Protein AF-A0A914UKV5-F1 (afdb_monomer)

Radius of gyration: 28.02 Å; Cα contacts (8 Å, |Δi|>4): 373; chains: 1; bounding box: 75×70×78 Å

Organism: NCBI:txid2011161

Nearest PDB structures (foldseek):
  2bw3-assembly1_A  TM=6.230E-01  e=7.297E-10  Musca domestica

Secondary structure (DSSP, 8-state):
-----TTHHHHHHHHHHTT-HHHHHHHHHH-TT----S-HHHHHHHHHHHHHHHHHHHHHHHHH-S-EEEEEEEEE-TTSSEEEEEEEEEEE-TTTSSEEEEEEEEEEEESS--HHHHHHHHHHHHHHTT--TTTEEEEEE---HHHHHHS-------S------------------------------------TTTSTTS-S-------HHHHS-SEEE-HHHHHHHHHHHHHHH-HHHHHHHHHHHHHHHHHHT--SHHHHHHHHHHHHHHHHHHSSS-HHHHHHHHHHHTHHHHHHHHHHTTPPPP-HHHHHHHHHHHHHHHHHHHHHHHHT-SSS--HHHHHHHHHHHHHHHHHHHHH-TTS-HHHHHHHHHHHHHHHHHHHHHHHHH-HHHHHHHHT-

InterPro domains:
  IPR012337 Ribonuclease H-like superfamily [SSF53098] (65-360)
  IPR052035 Zinc finger BED domain-containing [PTHR46481] (15-368)

Structure (mmCIF, N/CA/C/O backbone):
data_AF-A0A914UKV5-F1
#
_entry.id   AF-A0A914UKV5-F1
#
loop_
_atom_site.group_PDB
_atom_site.id
_atom_site.type_symbol
_atom_site.label_atom_id
_atom_site.label_alt_id
_atom_site.label_comp_id
_atom_site.label_asym_id
_atom_site.label_entity_id
_atom_site.label_seq_id
_atom_site.pdbx_PDB_ins_code
_atom_site.Cartn_x
_atom_site.Cartn_y
_atom_site.Cartn_z
_atom_site.occupancy
_atom_site.B_iso_or_equiv
_atom_site.auth_seq_id
_atom_site.auth_comp_id
_atom_site.auth_asym_id
_atom_site.auth_atom_id
_atom_site.pdbx_PDB_model_num
ATOM 1 N N . MET A 1 1 ? -21.642 -33.449 2.786 1.00 28.31 1 MET A N 1
ATOM 2 C CA . MET A 1 1 ? -20.777 -33.221 3.958 1.00 28.31 1 MET A CA 1
ATOM 3 C C . MET A 1 1 ? -19.347 -33.368 3.466 1.00 28.31 1 MET A C 1
ATOM 5 O O . MET A 1 1 ? -18.736 -34.391 3.701 1.00 28.31 1 MET A O 1
ATOM 9 N N . GLU A 1 2 ? -18.904 -32.412 2.652 1.00 31.72 2 GLU A N 1
ATOM 10 C CA . GLU A 1 2 ? -17.572 -32.363 2.029 1.00 31.72 2 GLU A CA 1
ATOM 11 C C . GLU A 1 2 ? -17.448 -30.970 1.386 1.00 31.72 2 GLU A C 1
ATOM 13 O O . GLU A 1 2 ? -17.630 -30.792 0.193 1.00 31.72 2 GLU A O 1
ATOM 18 N N . GLU A 1 3 ? -17.287 -29.946 2.224 1.00 30.45 3 GLU A N 1
ATOM 19 C CA . GLU A 1 3 ? -16.887 -28.588 1.824 1.00 30.45 3 GLU A CA 1
ATOM 20 C C . GLU A 1 3 ? -16.155 -27.970 3.020 1.00 30.45 3 GLU A C 1
ATOM 22 O O . GLU A 1 3 ? -16.741 -27.258 3.827 1.00 30.45 3 GLU A O 1
ATOM 27 N N . LEU A 1 4 ? -14.890 -28.343 3.194 1.00 33.75 4 LEU A N 1
ATOM 28 C CA . LEU A 1 4 ? -13.939 -27.741 4.130 1.00 33.75 4 LEU A CA 1
ATOM 29 C C . LEU A 1 4 ? -12.568 -28.299 3.741 1.00 33.75 4 LEU A C 1
ATOM 31 O O . LEU A 1 4 ? -12.210 -29.342 4.266 1.00 33.75 4 LEU A O 1
ATOM 35 N N . ASP A 1 5 ? -11.862 -27.680 2.779 1.00 33.62 5 ASP A N 1
ATOM 36 C CA . ASP A 1 5 ? -10.386 -27.781 2.788 1.00 33.62 5 ASP A CA 1
ATOM 37 C C . ASP A 1 5 ? -9.563 -26.867 1.857 1.00 33.62 5 ASP A C 1
ATOM 39 O O . ASP A 1 5 ? -8.351 -27.022 1.761 1.00 33.62 5 ASP A O 1
ATOM 43 N N . SER A 1 6 ? -10.127 -25.870 1.166 1.00 34.22 6 SER A N 1
ATOM 44 C CA . SER A 1 6 ? -9.280 -25.033 0.290 1.00 34.22 6 SER A CA 1
ATOM 45 C C . SER A 1 6 ? -8.498 -23.935 1.032 1.00 34.22 6 SER A C 1
ATOM 47 O O . SER A 1 6 ? -7.644 -23.288 0.431 1.00 34.22 6 SER A O 1
ATOM 49 N N . SER A 1 7 ? -8.783 -23.684 2.319 1.00 35.88 7 SER A N 1
ATOM 50 C CA . SER A 1 7 ? -8.025 -22.723 3.139 1.00 35.88 7 SER A CA 1
ATOM 51 C C . SER A 1 7 ? -6.917 -23.360 3.979 1.00 35.88 7 SER A C 1
ATOM 53 O O . SER A 1 7 ? -6.058 -22.625 4.462 1.00 35.88 7 SER A O 1
ATOM 55 N N . GLU A 1 8 ? -6.905 -24.687 4.164 1.00 33.81 8 GLU A N 1
ATOM 56 C CA . GLU A 1 8 ? -5.838 -25.367 4.918 1.00 33.81 8 GLU A CA 1
ATOM 57 C C . GLU A 1 8 ? -4.547 -25.520 4.103 1.00 33.81 8 GLU A C 1
ATOM 59 O O . GLU A 1 8 ? -3.453 -25.509 4.671 1.00 33.81 8 GLU A O 1
ATOM 64 N N . GLU A 1 9 ? -4.621 -25.592 2.770 1.00 34.47 9 GLU A N 1
ATOM 65 C CA . GLU A 1 9 ? -3.426 -25.796 1.938 1.00 34.47 9 GLU A CA 1
ATOM 66 C C . GLU A 1 9 ? -2.421 -24.631 2.027 1.00 34.47 9 GLU A C 1
ATOM 68 O O . GLU A 1 9 ? -1.208 -24.853 1.998 1.00 34.47 9 GLU A O 1
ATOM 73 N N . ALA A 1 10 ? -2.891 -23.392 2.220 1.00 33.81 10 ALA A N 1
ATOM 74 C CA . ALA A 1 10 ? -2.020 -22.219 2.334 1.00 33.81 10 ALA A CA 1
ATOM 75 C C . ALA A 1 10 ? -1.340 -22.099 3.714 1.00 33.81 10 ALA A C 1
ATOM 77 O O . ALA A 1 10 ? -0.184 -21.677 3.801 1.00 33.81 10 ALA A O 1
ATOM 78 N N . THR A 1 11 ? -2.009 -22.512 4.796 1.00 42.78 11 THR A N 1
ATOM 79 C CA . THR A 1 11 ? -1.441 -22.564 6.159 1.00 42.78 11 THR A CA 1
ATOM 80 C C . THR A 1 11 ? -0.523 -23.771 6.369 1.00 42.78 11 THR A C 1
ATOM 82 O O . THR A 1 11 ? 0.373 -23.732 7.220 1.00 42.78 11 THR A O 1
ATOM 85 N N . CYS A 1 12 ? -0.671 -24.831 5.570 1.00 46.81 12 CYS A N 1
ATOM 86 C CA . CYS A 1 12 ? 0.128 -26.047 5.702 1.00 46.81 12 CYS A CA 1
ATOM 87 C C . CYS A 1 12 ? 1.618 -25.872 5.372 1.00 46.81 12 CYS A C 1
ATOM 89 O O . CYS A 1 12 ? 2.431 -26.623 5.906 1.00 46.81 12 CYS A O 1
ATOM 91 N N . LEU A 1 13 ? 2.024 -24.886 4.562 1.00 52.44 13 LEU A N 1
ATOM 92 C CA . LEU A 1 13 ? 3.448 -24.679 4.250 1.00 52.44 13 LEU A CA 1
ATOM 93 C C . LEU A 1 13 ? 4.273 -24.304 5.491 1.00 52.44 13 LEU A C 1
ATOM 95 O O . LEU A 1 13 ? 5.369 -24.835 5.680 1.00 52.44 13 LEU A O 1
ATOM 99 N N . LEU A 1 14 ? 3.729 -23.456 6.371 1.00 54.22 14 LEU A N 1
ATOM 100 C CA . LEU A 1 14 ? 4.397 -23.067 7.618 1.00 54.22 14 LEU A CA 1
ATOM 101 C C . LEU A 1 14 ? 4.385 -24.215 8.640 1.00 54.22 14 LEU A C 1
ATOM 103 O O . LEU A 1 14 ? 5.392 -24.491 9.291 1.00 54.22 14 LEU A O 1
ATOM 107 N N . LEU A 1 15 ? 3.259 -24.930 8.743 1.00 64.44 15 LEU A N 1
ATOM 108 C CA . LEU A 1 15 ? 3.099 -26.051 9.675 1.00 64.44 15 LEU A CA 1
ATOM 109 C C . LEU A 1 15 ? 3.900 -27.292 9.258 1.00 64.44 15 LEU A C 1
ATOM 111 O O . LEU A 1 15 ? 4.289 -28.074 10.118 1.00 64.44 15 LEU A O 1
ATOM 115 N N . ASN A 1 16 ? 4.186 -27.477 7.969 1.00 69.75 16 ASN A N 1
ATOM 116 C CA . ASN A 1 16 ? 5.049 -28.558 7.484 1.00 69.75 16 ASN A CA 1
ATOM 117 C C . ASN A 1 16 ? 6.531 -28.287 7.766 1.00 69.75 16 ASN A C 1
ATOM 119 O O . ASN A 1 16 ? 7.320 -29.228 7.872 1.00 69.75 16 ASN A O 1
ATOM 123 N N . PHE A 1 17 ? 6.911 -27.018 7.940 1.00 74.25 17 PHE A N 1
ATOM 124 C CA . PHE A 1 17 ? 8.295 -26.621 8.184 1.00 74.25 17 PHE A CA 1
ATOM 125 C C . PHE A 1 17 ? 8.839 -27.172 9.506 1.00 74.25 17 PHE A C 1
ATOM 127 O O . PHE A 1 17 ? 10.008 -27.533 9.588 1.00 74.25 17 PHE A O 1
ATOM 134 N N . ILE A 1 18 ? 7.983 -27.355 10.518 1.00 80.19 18 ILE A N 1
ATOM 135 C CA . ILE A 1 18 ? 8.389 -27.919 11.817 1.00 80.19 18 ILE A CA 1
ATOM 136 C C . ILE A 1 18 ? 8.881 -29.368 11.709 1.00 80.19 18 ILE A C 1
ATOM 138 O O . ILE A 1 18 ? 9.638 -29.826 12.563 1.00 80.19 18 ILE A O 1
ATOM 142 N N . ASN A 1 19 ? 8.456 -30.092 10.671 1.00 79.12 19 ASN A N 1
ATOM 143 C CA . ASN A 1 19 ? 8.874 -31.467 10.402 1.00 79.12 19 ASN A CA 1
ATOM 144 C C . ASN A 1 19 ? 10.094 -31.531 9.469 1.00 79.12 19 ASN A C 1
ATOM 146 O O . ASN A 1 19 ? 10.635 -32.613 9.250 1.00 79.12 19 ASN A O 1
ATOM 150 N N . ASN A 1 20 ? 10.541 -30.399 8.919 1.00 84.81 20 ASN A N 1
ATOM 151 C CA . ASN A 1 20 ? 11.728 -30.347 8.079 1.00 84.81 20 ASN A CA 1
ATOM 152 C C . ASN A 1 20 ? 12.984 -30.578 8.935 1.00 84.81 20 ASN A C 1
ATOM 154 O O . ASN A 1 20 ? 13.269 -29.808 9.852 1.00 84.81 20 ASN A O 1
ATOM 158 N N . LEU A 1 21 ? 13.743 -31.633 8.623 1.00 85.25 21 LEU A N 1
ATOM 159 C CA . LEU A 1 21 ? 14.936 -32.029 9.379 1.00 85.25 21 LEU A CA 1
ATOM 160 C C . LEU A 1 21 ? 15.980 -30.908 9.463 1.00 85.25 21 LEU A C 1
ATOM 162 O O . LEU A 1 21 ? 16.475 -30.630 10.552 1.00 85.25 21 LEU A O 1
ATOM 166 N N . PHE A 1 22 ? 16.245 -30.216 8.352 1.00 87.81 22 PHE A N 1
ATOM 167 C CA . PHE A 1 22 ? 17.215 -29.120 8.306 1.00 87.81 22 PHE A CA 1
ATOM 168 C C . PHE A 1 22 ? 16.780 -27.934 9.164 1.00 87.81 22 PHE A C 1
ATOM 170 O O . PHE A 1 22 ? 17.605 -27.313 9.826 1.00 87.81 22 PHE A O 1
ATOM 177 N N . PHE A 1 23 ? 15.480 -27.624 9.189 1.00 85.81 23 PHE A N 1
ATOM 178 C CA . PHE A 1 23 ? 14.970 -26.563 10.052 1.00 85.81 23 PHE A CA 1
ATOM 179 C C . PHE A 1 23 ? 15.099 -26.924 11.534 1.00 85.81 23 PHE A C 1
ATOM 181 O O . PHE A 1 23 ? 15.502 -26.085 12.337 1.00 85.81 23 PHE A O 1
ATOM 188 N N . ARG A 1 24 ? 14.799 -28.175 11.904 1.00 85.62 24 ARG A N 1
ATOM 189 C CA . ARG A 1 24 ? 14.957 -28.641 13.290 1.00 85.62 24 ARG A CA 1
ATOM 190 C C . ARG A 1 24 ? 16.417 -28.572 13.728 1.00 85.62 24 ARG A C 1
ATOM 192 O O . ARG A 1 24 ? 16.685 -28.027 14.792 1.00 85.62 24 ARG A O 1
ATOM 199 N N . GLU A 1 25 ? 17.337 -29.055 12.895 1.00 88.19 25 GLU A N 1
ATOM 200 C CA . GLU A 1 25 ? 18.778 -28.961 13.146 1.00 88.19 25 GLU A CA 1
ATOM 201 C C . GLU A 1 25 ? 19.218 -27.501 13.300 1.00 88.19 25 GLU A C 1
ATOM 203 O O . GLU A 1 25 ? 19.802 -27.147 14.320 1.00 88.19 25 GLU A O 1
ATOM 208 N N . PHE A 1 26 ? 18.833 -26.627 12.364 1.00 89.12 26 PHE A N 1
ATOM 209 C CA . PHE A 1 26 ? 19.118 -25.194 12.432 1.00 89.12 26 PHE A CA 1
ATOM 210 C C . PHE A 1 26 ? 18.649 -24.558 13.747 1.00 89.12 26 PHE A C 1
ATOM 212 O O . PHE A 1 26 ? 19.416 -23.837 14.387 1.00 89.12 26 PHE A O 1
ATOM 219 N N . VAL A 1 27 ? 17.412 -24.824 14.180 1.00 87.69 27 VAL A N 1
ATOM 220 C CA . VAL A 1 27 ? 16.880 -24.262 15.430 1.00 87.69 27 VAL A CA 1
ATOM 221 C C . VAL A 1 27 ? 17.596 -24.841 16.649 1.00 87.69 27 VAL A C 1
ATOM 223 O O . VAL A 1 27 ? 17.956 -24.085 17.545 1.00 87.69 27 VAL A O 1
ATOM 226 N N . THR A 1 28 ? 17.867 -26.147 16.679 1.00 87.94 28 THR A N 1
ATOM 227 C CA . THR A 1 28 ? 18.624 -26.771 17.776 1.00 87.94 28 THR A CA 1
ATOM 228 C C . THR A 1 28 ? 20.052 -26.228 17.868 1.00 87.94 28 THR A C 1
ATOM 230 O O . THR A 1 28 ? 20.563 -26.058 18.972 1.00 87.94 28 THR A O 1
ATOM 233 N N . THR A 1 29 ? 20.694 -25.909 16.743 1.00 91.75 29 THR A N 1
ATOM 234 C CA . THR A 1 29 ? 22.033 -25.304 16.731 1.00 91.75 29 THR A CA 1
ATOM 235 C C . THR A 1 29 ? 22.012 -23.833 17.146 1.00 91.75 29 THR A C 1
ATOM 237 O O . THR A 1 29 ? 22.860 -23.409 17.927 1.00 91.75 29 THR A O 1
ATOM 240 N N . THR A 1 30 ? 21.072 -23.042 16.623 1.00 93.25 30 THR A N 1
ATOM 241 C CA . THR A 1 30 ? 21.032 -21.582 16.845 1.00 93.25 30 THR A CA 1
ATOM 242 C C . THR A 1 30 ? 20.404 -21.186 18.174 1.00 93.25 30 THR A C 1
ATOM 244 O O . THR A 1 30 ? 20.808 -20.182 18.758 1.00 93.25 30 THR A O 1
ATOM 247 N N . GLN A 1 31 ? 19.446 -21.969 18.671 1.00 89.31 31 GLN A N 1
ATOM 248 C CA . GLN A 1 31 ? 18.805 -21.764 19.963 1.00 89.31 31 GLN A CA 1
ATOM 249 C C . GLN A 1 31 ? 18.617 -23.107 20.696 1.00 89.31 31 GLN A C 1
ATOM 251 O O . GLN A 1 31 ? 17.505 -23.639 20.751 1.00 89.31 31 GLN A O 1
ATOM 256 N N . PRO A 1 32 ? 19.682 -23.657 21.311 1.00 87.56 32 PRO A N 1
ATOM 257 C CA . PRO A 1 32 ? 19.663 -24.987 21.933 1.00 87.56 32 PRO A CA 1
ATOM 258 C C . PRO A 1 32 ? 18.637 -25.146 23.061 1.00 87.56 32 PRO A C 1
ATOM 260 O O . PRO A 1 32 ? 18.165 -26.248 23.327 1.00 87.56 32 PRO A O 1
ATOM 263 N N . CYS A 1 33 ? 18.275 -24.044 23.724 1.00 88.94 33 CYS A N 1
ATOM 264 C CA . CYS A 1 33 ? 17.292 -24.037 24.807 1.00 88.94 33 CYS A CA 1
ATOM 265 C C . CYS A 1 33 ? 15.835 -24.026 24.311 1.00 88.94 33 CYS A C 1
ATOM 267 O O . CYS A 1 33 ? 14.918 -24.211 25.111 1.00 88.94 33 CYS A O 1
ATOM 269 N N . PHE A 1 34 ? 15.589 -23.797 23.016 1.00 84.81 34 PHE A N 1
ATOM 270 C CA . PHE A 1 34 ? 14.241 -23.765 22.456 1.00 84.81 34 PHE A CA 1
ATOM 271 C C . PHE A 1 34 ? 13.845 -25.140 21.916 1.00 84.81 34 PHE A C 1
ATOM 273 O O . PHE A 1 34 ? 14.425 -25.658 20.962 1.00 84.81 34 PHE A O 1
ATOM 280 N N . THR A 1 35 ? 12.812 -25.735 22.513 1.00 82.06 35 THR A N 1
ATOM 281 C CA . THR A 1 35 ? 12.296 -27.034 22.069 1.00 82.06 35 THR A CA 1
ATOM 282 C C . THR A 1 35 ? 11.204 -26.836 21.028 1.00 82.06 35 THR A C 1
ATOM 284 O O . THR A 1 35 ? 10.092 -26.413 21.347 1.00 82.06 35 THR A O 1
ATOM 287 N N . LEU A 1 36 ? 11.505 -27.186 19.777 1.00 83.12 36 LEU A N 1
ATOM 288 C CA . LEU A 1 36 ? 10.536 -27.088 18.692 1.00 83.12 36 LEU A CA 1
ATOM 289 C C . LEU A 1 36 ? 9.377 -28.083 18.904 1.00 83.12 36 LEU A C 1
ATOM 291 O O . LEU A 1 36 ? 9.640 -29.273 19.134 1.00 83.12 36 LEU A O 1
ATOM 295 N N . PRO A 1 37 ? 8.105 -27.660 18.775 1.00 84.69 37 PRO A N 1
ATOM 296 C CA . PRO A 1 37 ? 6.973 -28.572 18.864 1.00 84.69 37 PRO A CA 1
ATOM 297 C C . PRO A 1 37 ? 7.110 -29.770 17.914 1.00 84.69 37 PRO A C 1
ATOM 299 O O . PRO A 1 37 ? 7.616 -29.675 16.792 1.00 84.69 37 PRO A O 1
ATOM 302 N N . SER A 1 38 ? 6.679 -30.934 18.391 1.00 77.69 38 SER A N 1
ATOM 303 C CA . SER A 1 38 ? 6.772 -32.208 17.673 1.00 77.69 38 SER A CA 1
ATOM 304 C C . SER A 1 38 ? 5.535 -32.528 16.830 1.00 77.69 38 SER A C 1
ATOM 306 O O . SER A 1 38 ? 5.571 -33.474 16.051 1.00 77.69 38 SER A O 1
ATOM 308 N N . SER A 1 39 ? 4.444 -31.763 16.958 1.00 84.12 39 SER A N 1
ATOM 309 C CA . SER A 1 39 ? 3.212 -31.995 16.201 1.00 84.12 39 SER A CA 1
ATOM 310 C C . SER A 1 39 ? 2.602 -30.703 15.662 1.00 84.12 39 SER A C 1
ATOM 312 O O . SER A 1 39 ? 2.627 -29.657 16.312 1.00 84.12 39 SER A O 1
ATOM 314 N N . ARG A 1 40 ? 1.990 -30.807 14.474 1.00 82.31 40 ARG A N 1
ATOM 315 C CA . ARG A 1 40 ? 1.234 -29.713 13.842 1.00 82.31 40 ARG A CA 1
ATOM 316 C C . ARG A 1 40 ? 0.062 -29.258 14.711 1.00 82.31 40 ARG A C 1
ATOM 318 O O . ARG A 1 40 ? -0.181 -28.065 14.812 1.00 82.31 40 ARG A O 1
ATOM 325 N N . ALA A 1 41 ? -0.609 -30.203 15.375 1.00 84.50 41 ALA A N 1
ATOM 326 C CA . ALA A 1 41 ? -1.701 -29.914 16.299 1.00 84.50 41 ALA A CA 1
ATOM 327 C C . ALA A 1 41 ? -1.243 -28.994 17.438 1.00 84.50 41 ALA A C 1
ATOM 329 O O . ALA A 1 41 ? -1.866 -27.969 17.666 1.00 84.50 41 ALA A O 1
ATOM 330 N N . LYS A 1 42 ? -0.089 -29.277 18.061 1.00 85.31 42 LYS A N 1
ATOM 331 C CA . LYS A 1 42 ? 0.437 -28.431 19.139 1.00 85.31 42 LYS A CA 1
ATOM 332 C C . LYS A 1 42 ? 0.769 -27.015 18.664 1.00 85.31 42 LYS A C 1
ATOM 334 O O . LYS A 1 42 ? 0.503 -26.062 19.380 1.00 85.31 42 LYS A O 1
ATOM 339 N N . VAL A 1 43 ? 1.341 -26.865 17.466 1.00 86.12 43 VAL A N 1
ATOM 340 C CA . VAL A 1 43 ? 1.613 -25.534 16.888 1.00 86.12 43 VAL A CA 1
ATOM 341 C C . VAL A 1 43 ? 0.317 -24.785 16.609 1.00 86.12 43 VAL A C 1
ATOM 343 O O . VAL A 1 43 ? 0.219 -23.606 16.920 1.00 86.12 43 VAL A O 1
ATOM 346 N N . ARG A 1 44 ? -0.685 -25.468 16.053 1.00 85.06 44 ARG A N 1
ATOM 347 C CA . ARG A 1 44 ? -2.007 -24.894 15.808 1.00 85.06 44 ARG A CA 1
ATOM 348 C C . ARG A 1 44 ? -2.657 -24.421 17.112 1.00 85.06 44 ARG A C 1
ATOM 350 O O . ARG A 1 44 ? -3.159 -23.306 17.153 1.00 85.06 44 ARG A O 1
ATOM 357 N N . ASP A 1 45 ? -2.610 -25.232 18.163 1.00 87.62 45 ASP A N 1
ATOM 358 C CA . ASP A 1 45 ? -3.194 -24.884 19.461 1.00 87.62 45 ASP A CA 1
ATOM 359 C C . ASP A 1 45 ? -2.464 -23.676 20.092 1.00 87.62 45 ASP A C 1
ATOM 361 O O . ASP A 1 45 ? -3.121 -22.758 20.570 1.00 87.62 45 ASP A O 1
ATOM 365 N N . LEU A 1 46 ? -1.128 -23.601 19.977 1.00 88.44 46 LEU A N 1
ATOM 366 C CA . LEU A 1 46 ? -0.337 -22.423 20.378 1.00 88.44 46 LEU A CA 1
ATOM 367 C C . LEU A 1 46 ? -0.698 -21.163 19.574 1.00 88.44 46 LEU A C 1
ATOM 369 O O . LEU A 1 46 ? -0.744 -20.069 20.127 1.00 88.44 46 LEU A O 1
ATOM 373 N N . ILE A 1 47 ? -0.945 -21.296 18.266 1.00 88.88 47 ILE A N 1
ATOM 374 C CA . ILE A 1 47 ? -1.390 -20.174 17.424 1.00 88.88 47 ILE A CA 1
ATOM 375 C C . ILE A 1 47 ? -2.759 -19.672 17.891 1.00 88.88 47 ILE A C 1
ATOM 377 O O . ILE A 1 47 ? -2.961 -18.462 17.946 1.00 88.88 47 ILE A O 1
ATOM 381 N N . PHE A 1 48 ? -3.685 -20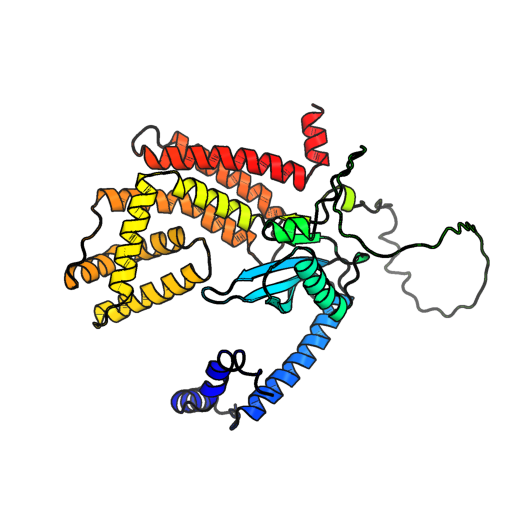.572 18.232 1.00 89.88 48 PHE A N 1
ATOM 382 C CA . PHE A 1 48 ? -4.994 -20.184 18.759 1.00 89.88 48 PHE A CA 1
ATOM 383 C C . PHE A 1 48 ? -4.886 -19.498 20.123 1.00 89.88 48 PHE A C 1
ATOM 385 O O . PHE A 1 48 ? -5.523 -18.470 20.321 1.00 89.88 48 PHE A O 1
ATOM 392 N N . GLU A 1 49 ? -4.052 -20.006 21.028 1.00 91.94 49 GLU A N 1
ATOM 393 C CA . GLU A 1 49 ? -3.795 -19.368 22.326 1.00 91.94 49 GLU A CA 1
ATOM 394 C C . GLU A 1 49 ? -3.243 -17.944 22.149 1.00 91.94 49 GLU A C 1
ATOM 396 O O . GLU A 1 49 ? -3.831 -16.985 22.650 1.00 91.94 49 GLU A O 1
ATOM 401 N N . LEU A 1 50 ? -2.198 -17.780 21.329 1.00 91.62 50 LEU A N 1
ATOM 402 C CA . LEU A 1 50 ? -1.637 -16.465 20.999 1.00 91.62 50 LEU A CA 1
ATOM 403 C C . LEU A 1 50 ? -2.656 -15.547 20.312 1.00 91.62 50 LEU A C 1
ATOM 405 O O . LEU A 1 50 ? -2.636 -14.333 20.523 1.00 91.62 50 LEU A O 1
ATOM 409 N N . HIS A 1 51 ? -3.536 -16.099 19.474 1.00 90.88 51 HIS A N 1
ATOM 410 C CA . HIS A 1 51 ? -4.596 -15.335 18.825 1.00 90.88 51 HIS A CA 1
ATOM 411 C C . HIS A 1 51 ? -5.583 -14.769 19.847 1.00 90.88 51 HIS A C 1
ATOM 413 O O . HIS A 1 51 ? -5.875 -13.576 19.787 1.00 90.88 51 HIS A O 1
ATOM 419 N N . GLU A 1 52 ? -6.053 -15.583 20.793 1.00 92.62 52 GLU A N 1
ATOM 420 C CA . GLU A 1 52 ? -6.976 -15.143 21.845 1.00 92.62 52 GLU A CA 1
ATOM 421 C C . GLU A 1 52 ? -6.335 -14.073 22.740 1.00 92.62 52 GLU A C 1
ATOM 423 O O . GLU A 1 52 ? -6.943 -13.027 22.990 1.00 92.62 52 GLU A O 1
ATOM 428 N N . GLU A 1 53 ? -5.079 -14.268 23.153 1.00 93.88 53 GLU A N 1
ATOM 429 C CA . GLU A 1 53 ? -4.322 -13.266 23.916 1.00 93.88 53 GLU A CA 1
ATOM 430 C C . GLU A 1 53 ? -4.187 -11.944 23.145 1.00 93.88 53 GLU A C 1
ATOM 432 O O . GLU A 1 53 ? -4.459 -10.860 23.676 1.00 93.88 53 GLU A O 1
ATOM 437 N N . THR A 1 54 ? -3.829 -12.028 21.860 1.00 92.19 54 THR A N 1
ATOM 438 C CA . THR A 1 54 ? -3.700 -10.860 20.979 1.00 92.19 54 THR A CA 1
ATOM 439 C C . THR A 1 54 ? -5.044 -10.159 20.800 1.00 92.19 54 THR A C 1
ATOM 441 O O . THR A 1 54 ? -5.113 -8.933 20.854 1.00 92.19 54 THR A O 1
ATOM 444 N N . LEU A 1 55 ? -6.136 -10.906 20.634 1.00 92.06 55 LEU A N 1
ATOM 445 C CA . LEU A 1 55 ? -7.482 -10.363 20.463 1.00 92.06 55 LEU A CA 1
ATOM 446 C C . LEU A 1 55 ? -7.933 -9.588 21.706 1.00 92.06 55 LEU A C 1
ATOM 448 O O . LEU A 1 55 ? -8.506 -8.500 21.580 1.00 92.06 55 LEU A O 1
ATOM 452 N N . ILE A 1 56 ? -7.640 -10.101 22.904 1.00 92.62 56 ILE A N 1
ATOM 453 C CA . ILE A 1 56 ? -7.890 -9.398 24.170 1.00 92.62 56 ILE A CA 1
ATOM 454 C C . ILE A 1 56 ? -7.078 -8.096 24.228 1.00 92.62 56 ILE A C 1
ATOM 456 O O . ILE A 1 56 ? -7.641 -7.039 24.535 1.00 92.62 56 ILE A O 1
ATOM 460 N N . SER A 1 57 ? -5.787 -8.150 23.888 1.00 91.56 57 SER A N 1
ATOM 461 C CA . SER A 1 57 ? -4.898 -6.979 23.862 1.00 91.56 57 SER A CA 1
ATOM 462 C C . SER A 1 57 ? -5.379 -5.905 22.875 1.00 91.56 57 SER A C 1
ATOM 464 O O . SER A 1 57 ? -5.556 -4.748 23.263 1.00 91.56 57 SER A O 1
ATOM 466 N N . VAL A 1 58 ? -5.714 -6.283 21.637 1.00 92.56 58 VAL A N 1
ATOM 467 C CA . VAL A 1 58 ? -6.237 -5.367 20.607 1.00 92.56 58 VAL A CA 1
ATOM 468 C C . VAL A 1 58 ? -7.531 -4.701 21.073 1.00 92.56 58 VAL A C 1
ATOM 470 O O . VAL A 1 58 ? -7.671 -3.479 20.977 1.00 92.56 58 VAL A O 1
ATOM 473 N N . LYS A 1 59 ? -8.476 -5.465 21.640 1.00 92.94 59 LYS A N 1
ATOM 474 C CA . LYS A 1 59 ? -9.719 -4.898 22.193 1.00 92.94 59 LYS A CA 1
ATOM 475 C C . LYS A 1 59 ? -9.444 -3.916 23.331 1.00 92.94 59 LYS A C 1
ATOM 477 O O . LYS A 1 59 ? -10.139 -2.906 23.438 1.00 92.94 59 LYS A O 1
ATOM 482 N N . HIS A 1 60 ? -8.449 -4.186 24.174 1.00 91.06 60 HIS A N 1
ATOM 483 C CA . HIS A 1 60 ? -8.048 -3.271 25.240 1.00 91.06 60 HIS A CA 1
ATOM 484 C C . HIS A 1 60 ? -7.490 -1.953 24.680 1.00 91.06 60 HIS A C 1
ATOM 486 O O . HIS A 1 60 ? -7.961 -0.884 25.075 1.00 91.06 60 HIS A O 1
ATOM 492 N N . HIS A 1 61 ? -6.578 -2.014 23.705 1.00 91.38 61 HIS A N 1
ATOM 493 C CA . HIS A 1 61 ? -6.011 -0.824 23.056 1.00 91.38 61 HIS A CA 1
ATOM 494 C C . HIS A 1 61 ? -7.104 0.027 22.392 1.00 91.38 61 HIS A C 1
ATOM 496 O O . HIS A 1 61 ? -7.201 1.236 22.623 1.00 91.38 61 HIS A O 1
ATOM 502 N N . LEU A 1 62 ? -8.006 -0.616 21.643 1.00 92.31 62 LEU A N 1
ATOM 503 C CA . LEU A 1 62 ? -9.112 0.063 20.968 1.00 92.31 62 LEU A CA 1
ATOM 504 C C . LEU A 1 62 ? -10.093 0.721 21.936 1.00 92.31 62 LEU A C 1
ATOM 506 O O . LEU A 1 62 ? -10.672 1.747 21.587 1.00 92.31 62 LEU A O 1
ATOM 510 N N . ARG A 1 63 ? -10.306 0.182 23.144 1.00 90.62 63 ARG A N 1
ATOM 511 C CA . ARG A 1 63 ? -11.170 0.818 24.157 1.00 90.62 63 ARG A CA 1
ATOM 512 C C . ARG A 1 63 ? -10.612 2.163 24.610 1.00 90.62 63 ARG A C 1
ATOM 514 O O . ARG A 1 63 ? -11.390 3.109 24.696 1.00 90.62 63 ARG A O 1
ATOM 521 N N . GLY A 1 64 ? -9.299 2.259 24.816 1.00 89.38 64 GLY A N 1
ATOM 522 C CA . GLY A 1 64 ? -8.636 3.496 25.234 1.00 89.38 64 GLY A CA 1
ATOM 523 C C . GLY A 1 64 ? -8.587 4.583 24.155 1.00 89.38 64 GLY A C 1
ATOM 524 O O . GLY A 1 64 ? -8.540 5.765 24.485 1.00 89.38 64 GLY A O 1
ATOM 525 N N . ALA A 1 65 ? -8.623 4.210 22.872 1.00 92.00 65 ALA A N 1
ATOM 526 C CA . ALA A 1 65 ? -8.611 5.177 21.775 1.00 92.00 65 ALA A CA 1
ATOM 527 C C . ALA A 1 65 ? -9.779 6.175 21.890 1.00 92.00 65 ALA A C 1
ATOM 529 O O . ALA A 1 65 ? -10.906 5.778 22.185 1.00 92.00 65 ALA A O 1
ATOM 530 N N . GLN A 1 66 ? -9.543 7.460 21.619 1.00 90.50 66 GLN A N 1
ATOM 531 C CA . GLN A 1 66 ? -10.617 8.467 21.595 1.00 90.50 66 GLN A CA 1
ATOM 532 C C . GLN A 1 66 ? -11.391 8.433 20.272 1.00 90.50 66 GLN A C 1
ATOM 534 O O . GLN A 1 66 ? -12.622 8.433 20.245 1.00 90.50 66 GLN A O 1
ATOM 539 N N . LYS A 1 67 ? -10.650 8.365 19.164 1.00 91.81 67 LYS A N 1
ATOM 540 C CA . LYS A 1 67 ? -11.155 8.273 17.796 1.00 91.81 67 LYS A CA 1
ATOM 541 C C . LYS A 1 67 ? -10.327 7.266 17.010 1.00 91.81 67 LYS A C 1
ATOM 543 O O . LYS A 1 67 ? -9.144 7.090 17.291 1.00 91.81 67 LYS A O 1
ATOM 548 N N . VAL A 1 68 ? -10.957 6.623 16.034 1.00 93.69 68 VAL A N 1
ATOM 549 C CA . VAL A 1 68 ? -10.345 5.590 15.194 1.00 93.69 68 VAL A CA 1
ATOM 550 C C . VAL A 1 68 ? -10.635 5.893 13.729 1.00 93.69 68 VAL A C 1
ATOM 552 O O . VAL A 1 68 ? -11.795 6.017 13.339 1.00 93.69 68 VAL A O 1
ATOM 555 N N . ALA A 1 69 ? -9.594 5.986 12.910 1.00 93.75 69 ALA A N 1
ATOM 556 C CA . ALA A 1 69 ? -9.726 5.931 11.463 1.00 93.75 69 ALA A CA 1
ATOM 557 C C . ALA A 1 69 ? -9.748 4.461 11.028 1.00 93.75 69 ALA A C 1
ATOM 559 O O . ALA A 1 69 ? -8.878 3.678 11.403 1.00 93.75 69 ALA A O 1
ATOM 560 N N . VAL A 1 70 ? -10.749 4.072 10.251 1.00 94.94 70 VAL A N 1
ATOM 561 C CA . VAL A 1 70 ? -10.879 2.719 9.707 1.00 94.94 70 VAL A CA 1
ATOM 562 C C . VAL A 1 70 ? -10.282 2.700 8.309 1.00 94.94 70 VAL A C 1
ATOM 564 O O . VAL A 1 70 ? -10.596 3.569 7.505 1.00 94.94 70 VAL A O 1
ATOM 567 N N . ILE A 1 71 ? -9.448 1.714 7.997 1.00 94.62 71 ILE A N 1
ATOM 568 C CA . ILE A 1 71 ? -8.905 1.512 6.649 1.00 94.62 71 ILE A CA 1
ATOM 569 C C . ILE A 1 71 ? -9.516 0.234 6.090 1.00 94.62 71 ILE A C 1
ATOM 571 O O . ILE A 1 71 ? -9.479 -0.812 6.744 1.00 94.62 71 ILE A O 1
ATOM 575 N N . LEU A 1 72 ? -10.091 0.329 4.895 1.00 93.75 72 LEU A N 1
ATOM 576 C CA . LEU A 1 72 ? -10.653 -0.797 4.162 1.00 93.75 72 LEU A CA 1
ATOM 577 C C . LEU A 1 72 ? -9.754 -1.108 2.970 1.00 93.75 72 LEU A C 1
ATOM 579 O O . LEU A 1 72 ? -9.623 -0.285 2.063 1.00 93.75 72 LEU A O 1
ATOM 583 N N . ASP A 1 73 ? -9.170 -2.300 2.976 1.00 91.06 73 ASP A N 1
ATOM 584 C CA . ASP A 1 73 ? -8.369 -2.816 1.869 1.00 91.06 73 ASP A CA 1
ATOM 585 C C . ASP A 1 73 ? -9.078 -4.026 1.259 1.00 91.06 73 ASP A C 1
ATOM 587 O O . ASP A 1 73 ? -9.322 -5.024 1.941 1.00 91.06 73 ASP A O 1
ATOM 591 N N . LEU A 1 74 ? -9.462 -3.923 -0.012 1.00 88.56 74 LEU A N 1
ATOM 592 C CA . LEU A 1 74 ? -10.168 -4.976 -0.732 1.00 88.56 74 LEU A CA 1
ATOM 593 C C . LEU A 1 74 ? -9.313 -5.445 -1.903 1.00 88.56 74 LEU A C 1
ATOM 595 O O . LEU A 1 74 ? -9.112 -4.717 -2.871 1.00 88.56 74 LEU A O 1
ATOM 599 N N . TRP A 1 75 ? -8.904 -6.708 -1.876 1.00 85.94 75 TRP A N 1
ATOM 600 C CA . TRP A 1 75 ? -8.181 -7.317 -2.989 1.00 85.94 75 TRP A CA 1
ATOM 601 C C . TRP A 1 75 ? -8.892 -8.567 -3.491 1.00 85.94 75 TRP A C 1
ATOM 603 O O . TRP A 1 75 ? -9.587 -9.268 -2.757 1.00 85.94 75 TRP A O 1
ATOM 613 N N . THR A 1 76 ? -8.717 -8.860 -4.778 1.00 80.44 76 THR A N 1
ATOM 614 C CA . THR A 1 76 ? -9.194 -10.105 -5.391 1.00 80.44 76 THR A CA 1
ATOM 615 C C . THR A 1 76 ? -8.009 -11.015 -5.649 1.00 80.44 76 THR A C 1
ATOM 617 O O . THR A 1 76 ? -6.993 -10.580 -6.193 1.00 80.44 76 THR A O 1
ATOM 620 N N . GLN A 1 77 ? -8.120 -12.283 -5.260 1.00 73.88 77 GLN A N 1
ATOM 621 C CA . GLN A 1 77 ? -7.061 -13.248 -5.520 1.00 73.88 77 GLN A CA 1
ATOM 622 C C . GLN A 1 77 ? -7.052 -13.619 -7.009 1.00 73.88 77 GLN A C 1
ATOM 624 O O . GLN A 1 77 ? -8.051 -14.091 -7.554 1.00 73.88 77 GLN A O 1
ATOM 629 N N . ALA A 1 78 ? -5.914 -13.414 -7.676 1.00 65.31 78 ALA A N 1
ATOM 630 C CA . ALA A 1 78 ? -5.766 -13.710 -9.098 1.00 65.31 78 ALA A CA 1
ATOM 631 C C . ALA A 1 78 ? -6.078 -15.189 -9.392 1.00 65.31 78 ALA A C 1
ATOM 633 O O . ALA A 1 78 ? -5.506 -16.085 -8.775 1.00 65.31 78 ALA A O 1
ATOM 634 N N . GLY A 1 79 ? -6.988 -15.437 -10.339 1.00 65.50 79 GLY A N 1
ATOM 635 C CA . GLY A 1 79 ? -7.420 -16.787 -10.723 1.00 65.50 79 GLY A CA 1
ATOM 636 C C . GLY A 1 79 ? -8.534 -17.394 -9.860 1.00 65.50 79 GLY A C 1
ATOM 637 O O . GLY A 1 79 ? -9.000 -18.484 -10.182 1.00 65.50 79 GLY A O 1
ATOM 638 N N . TYR A 1 80 ? -9.009 -16.701 -8.818 1.00 65.12 80 TYR A N 1
ATOM 639 C CA . TYR A 1 80 ? -10.083 -17.173 -7.937 1.00 65.12 80 TYR A CA 1
ATOM 640 C C . TYR A 1 80 ? -11.297 -16.235 -7.967 1.00 65.12 80 TYR A C 1
ATOM 642 O O . TYR A 1 80 ? -11.191 -15.054 -8.281 1.00 65.12 80 TYR A O 1
ATOM 650 N N . LYS A 1 81 ? -12.476 -16.766 -7.614 1.00 68.88 81 LYS A N 1
ATOM 651 C CA . LYS A 1 81 ? -13.739 -16.002 -7.517 1.00 68.88 81 LYS A CA 1
ATOM 652 C C . LYS A 1 81 ? -13.930 -15.299 -6.161 1.00 68.88 81 LYS A C 1
ATOM 654 O O . LYS A 1 81 ? -15.021 -14.797 -5.883 1.00 68.88 81 LYS A O 1
ATOM 659 N N . TYR A 1 82 ? -12.910 -15.313 -5.306 1.00 73.00 82 TYR A N 1
ATOM 660 C CA . TYR A 1 82 ? -12.966 -14.768 -3.954 1.00 73.00 82 TYR A CA 1
ATOM 661 C C . TYR A 1 82 ? -12.194 -13.452 -3.885 1.00 73.00 82 TYR A C 1
ATOM 663 O O . TYR A 1 82 ? -11.046 -13.354 -4.329 1.00 73.00 82 TYR A O 1
ATOM 671 N N . GLY A 1 83 ? -12.847 -12.439 -3.319 1.00 85.50 83 GLY A N 1
ATOM 672 C CA . GLY A 1 83 ? -12.159 -11.268 -2.792 1.00 85.50 83 GLY A CA 1
ATOM 673 C C . GLY A 1 83 ? -11.888 -11.452 -1.311 1.00 85.50 83 GLY A C 1
ATOM 674 O O . GLY A 1 83 ? -12.475 -12.325 -0.677 1.00 85.50 83 GLY A O 1
ATOM 675 N N . TYR A 1 84 ? -11.041 -10.607 -0.757 1.00 90.44 84 TYR A N 1
ATOM 676 C CA . TYR A 1 84 ? -10.828 -10.492 0.674 1.00 90.44 84 TYR A CA 1
ATOM 677 C C . TYR A 1 84 ? -10.955 -9.029 1.064 1.00 90.44 84 TYR A C 1
ATOM 679 O O . TYR A 1 84 ? -10.502 -8.149 0.334 1.00 90.44 84 TYR A O 1
ATOM 687 N N . LEU A 1 85 ? -11.598 -8.789 2.201 1.00 92.56 85 LEU A N 1
ATOM 688 C CA . LEU A 1 85 ? -11.674 -7.484 2.835 1.00 92.56 85 LEU A CA 1
ATOM 689 C C . LEU A 1 85 ? -10.818 -7.515 4.099 1.00 92.56 85 LEU A C 1
ATOM 691 O O . LEU A 1 85 ? -11.138 -8.236 5.048 1.00 92.56 85 LEU A O 1
ATOM 695 N N . GLY A 1 86 ? -9.741 -6.741 4.091 1.00 94.88 86 GLY A N 1
ATOM 696 C CA . GLY A 1 86 ? -8.979 -6.366 5.269 1.00 94.88 86 GLY A CA 1
ATOM 697 C C . GLY A 1 86 ? -9.573 -5.110 5.899 1.00 94.88 86 GLY A C 1
ATOM 698 O O . GLY A 1 86 ? -9.838 -4.126 5.208 1.00 94.88 86 GLY A O 1
ATOM 699 N N . VAL A 1 87 ? -9.780 -5.144 7.212 1.00 96.12 87 VAL A N 1
ATOM 700 C CA . VAL A 1 87 ? -10.221 -3.987 7.999 1.00 96.12 87 VAL A CA 1
ATOM 701 C C . VAL A 1 87 ? -9.160 -3.676 9.036 1.00 96.12 87 VAL A C 1
ATOM 703 O O . VAL A 1 87 ? -8.815 -4.534 9.852 1.00 96.12 87 VAL A O 1
ATOM 706 N N . PHE A 1 88 ? -8.671 -2.442 9.023 1.00 96.44 88 PHE A N 1
ATOM 707 C CA . PHE A 1 88 ? -7.672 -1.957 9.965 1.00 96.44 88 PHE A CA 1
ATOM 708 C C . PHE A 1 88 ? -8.225 -0.787 10.773 1.00 96.44 88 PHE A C 1
ATOM 710 O O . PHE A 1 88 ? -9.042 -0.008 10.282 1.00 96.44 88 PHE A O 1
ATOM 717 N N . ALA A 1 89 ? -7.745 -0.648 12.002 1.00 95.81 89 ALA A N 1
ATOM 718 C CA . ALA A 1 89 ? -7.977 0.501 12.861 1.00 95.81 89 ALA A CA 1
ATOM 719 C C . ALA A 1 89 ? -6.671 1.275 13.032 1.00 95.81 89 ALA A C 1
ATOM 721 O O . ALA A 1 89 ? -5.680 0.717 13.492 1.00 95.81 89 ALA A O 1
ATOM 722 N N . SER A 1 90 ? -6.691 2.559 12.695 1.00 95.19 90 SER A N 1
ATOM 723 C CA . SER A 1 90 ? -5.599 3.502 12.909 1.00 95.19 90 SER A CA 1
ATOM 724 C C . SER A 1 90 ? -6.010 4.535 13.953 1.00 95.19 90 SER A C 1
ATOM 726 O O . SER A 1 90 ? -7.061 5.172 13.830 1.00 95.19 90 SER A O 1
ATOM 728 N N . PHE A 1 91 ? -5.223 4.678 15.013 1.00 93.94 91 PHE A N 1
ATOM 729 C CA . PHE A 1 91 ? -5.523 5.600 16.106 1.00 93.94 91 PHE A CA 1
ATOM 730 C C . PHE A 1 91 ? -4.258 6.010 16.855 1.00 93.94 91 PHE A C 1
ATOM 732 O O . PHE A 1 91 ? -3.254 5.302 16.856 1.00 93.94 91 PHE A O 1
ATOM 739 N N . LEU A 1 92 ? -4.323 7.161 17.521 1.00 92.81 92 LEU A N 1
ATOM 740 C CA . LEU A 1 92 ? -3.294 7.566 18.468 1.00 92.81 92 LEU A CA 1
ATOM 741 C C . LEU A 1 92 ? -3.514 6.806 19.777 1.00 92.81 92 LEU A C 1
ATOM 743 O O . LEU A 1 92 ? -4.551 6.964 20.430 1.00 92.81 92 LEU A O 1
ATOM 747 N N . SER A 1 93 ? -2.554 5.969 20.147 1.00 90.94 93 SER A N 1
ATOM 748 C CA . SER A 1 93 ? -2.646 5.161 21.353 1.00 90.94 93 SER A CA 1
ATOM 749 C C . SER A 1 93 ? -2.447 6.030 22.591 1.00 90.94 93 SER A C 1
ATOM 751 O O . SER A 1 93 ? -1.418 6.697 22.731 1.00 90.94 93 SER A O 1
ATOM 753 N N . PRO A 1 94 ? -3.398 6.042 23.540 1.00 89.19 94 PRO A N 1
ATOM 754 C CA . PRO A 1 94 ? -3.232 6.815 24.765 1.00 89.19 94 PRO A CA 1
ATOM 755 C C . PRO A 1 94 ? -2.124 6.249 25.663 1.00 89.19 94 PRO A C 1
ATOM 757 O O . PRO A 1 94 ? -1.606 7.001 26.492 1.00 89.19 94 PRO A O 1
ATOM 760 N N . LEU A 1 95 ? -1.787 4.961 25.499 1.00 86.00 95 LEU A N 1
ATOM 761 C CA . LEU A 1 95 ? -0.798 4.231 26.289 1.00 86.00 95 LEU A CA 1
ATOM 762 C C . LEU A 1 95 ? 0.623 4.507 25.794 1.00 86.00 95 LEU A C 1
ATOM 764 O O . LEU A 1 95 ? 1.464 4.937 26.576 1.00 86.00 95 LEU A O 1
ATOM 768 N N . THR A 1 96 ? 0.879 4.277 24.504 1.00 87.56 96 THR A N 1
ATOM 769 C CA . THR A 1 96 ? 2.220 4.431 23.915 1.00 87.56 96 THR A CA 1
ATOM 770 C C . THR A 1 96 ? 2.507 5.865 23.475 1.00 87.56 96 THR A C 1
ATOM 772 O O . THR A 1 96 ? 3.668 6.236 23.367 1.00 87.56 96 THR A O 1
ATOM 775 N N . LYS A 1 97 ? 1.463 6.687 23.281 1.00 88.75 97 LYS A N 1
ATOM 776 C CA . LYS A 1 97 ? 1.521 8.021 22.651 1.00 88.75 97 LYS A CA 1
ATOM 777 C C . LYS A 1 97 ? 1.961 8.000 21.184 1.00 88.75 97 LYS A C 1
ATOM 779 O O . LYS A 1 97 ? 2.171 9.064 20.610 1.00 88.75 97 LYS A O 1
ATOM 784 N N . ASP A 1 98 ? 2.002 6.819 20.575 1.00 90.25 98 ASP A N 1
ATOM 785 C CA . ASP A 1 98 ? 2.357 6.621 19.176 1.00 90.25 98 ASP A CA 1
ATOM 786 C C . ASP A 1 98 ? 1.124 6.300 18.321 1.00 90.25 98 ASP A C 1
ATOM 788 O O . ASP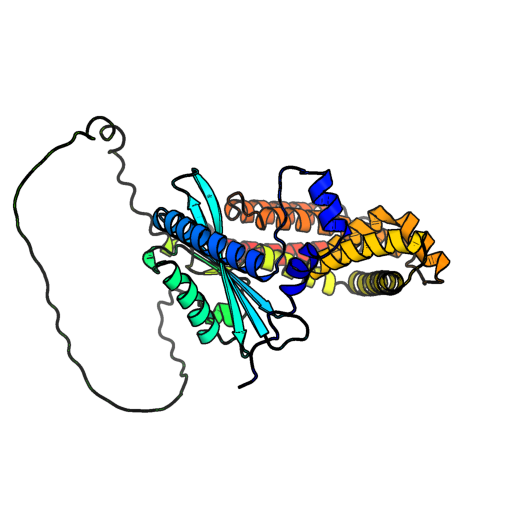 A 1 98 ? 0.054 5.922 18.820 1.00 90.25 98 ASP A O 1
ATOM 792 N N . LEU A 1 99 ? 1.273 6.463 17.004 1.00 92.38 99 LEU A N 1
ATOM 793 C CA . LEU A 1 99 ? 0.296 5.973 16.040 1.00 92.38 99 LEU A CA 1
ATOM 794 C C . LEU A 1 99 ? 0.325 4.442 16.033 1.00 92.38 99 LEU A C 1
ATOM 796 O O . LEU A 1 99 ? 1.360 3.839 15.756 1.00 92.38 99 LEU A O 1
ATOM 800 N N . GLU A 1 100 ? -0.825 3.822 16.269 1.00 93.25 100 GLU A N 1
ATOM 801 C CA . GLU A 1 100 ? -1.008 2.382 16.121 1.00 93.25 100 GLU A CA 1
ATOM 802 C C . GLU A 1 100 ? -1.917 2.093 14.924 1.00 93.25 100 GLU A C 1
ATOM 804 O O . GLU A 1 100 ? -2.961 2.726 14.747 1.00 93.25 100 GLU A O 1
ATOM 809 N N . VAL A 1 101 ? -1.519 1.117 14.106 1.00 94.00 101 VAL A N 1
ATOM 810 C CA . VAL A 1 101 ? -2.322 0.565 13.010 1.00 94.00 101 VAL A CA 1
ATOM 811 C C . VAL A 1 101 ? -2.501 -0.926 13.266 1.00 94.00 101 VAL A C 1
ATOM 813 O O . VAL A 1 101 ? -1.556 -1.705 13.170 1.00 94.00 101 VAL A O 1
ATOM 816 N N . LEU A 1 102 ? -3.720 -1.326 13.615 1.00 93.94 102 LEU A N 1
ATOM 817 C CA . LEU A 1 102 ? -4.056 -2.698 13.983 1.00 93.94 102 LEU A CA 1
ATOM 818 C C . LEU A 1 102 ? -4.934 -3.336 12.910 1.00 93.94 102 LEU A C 1
ATOM 820 O O . LEU A 1 102 ? -5.972 -2.787 12.542 1.00 93.94 102 LEU A O 1
ATOM 824 N N . LEU A 1 103 ? -4.553 -4.523 12.440 1.00 95.12 103 LEU A N 1
ATOM 825 C CA . LEU A 1 103 ? -5.418 -5.361 11.612 1.00 95.12 103 LEU A CA 1
ATOM 826 C C . LEU A 1 103 ? -6.507 -5.981 12.496 1.00 95.12 103 LEU A C 1
ATOM 828 O O . LEU A 1 103 ? -6.209 -6.787 13.374 1.00 95.12 103 LEU A O 1
ATOM 832 N N . LEU A 1 104 ? -7.767 -5.628 12.246 1.00 95.69 104 LEU A N 1
ATOM 833 C CA . LEU A 1 104 ? -8.911 -6.177 12.979 1.00 95.69 104 LEU A CA 1
ATOM 834 C C . LEU A 1 104 ? -9.339 -7.525 12.407 1.00 95.69 104 LEU A C 1
ATOM 836 O O . LEU A 1 104 ? -9.680 -8.454 13.133 1.00 95.69 104 LEU A O 1
ATOM 840 N N . GLY A 1 105 ? -9.317 -7.648 11.084 1.00 94.06 105 GLY A N 1
ATOM 841 C CA . GLY A 1 105 ? -9.695 -8.893 10.445 1.00 94.06 105 GLY A CA 1
ATOM 842 C C . GLY A 1 105 ? -9.505 -8.871 8.945 1.00 94.06 105 GLY A C 1
ATOM 843 O O . GLY A 1 105 ? -9.617 -7.833 8.297 1.00 94.06 105 GLY A O 1
ATOM 844 N N . VAL A 1 106 ? -9.256 -10.061 8.409 1.00 94.44 106 VAL A N 1
ATOM 845 C CA . VAL A 1 106 ? -9.354 -10.361 6.984 1.00 94.44 106 VAL A CA 1
ATOM 846 C C . VAL A 1 106 ? -10.505 -11.340 6.817 1.00 94.44 106 VAL A C 1
ATOM 848 O O . VAL A 1 106 ? -10.557 -12.367 7.504 1.00 94.44 106 VAL A O 1
ATOM 851 N N . ARG A 1 107 ? -11.460 -11.018 5.944 1.00 92.81 107 ARG A N 1
ATOM 852 C CA . ARG A 1 107 ? -12.622 -11.873 5.676 1.00 92.81 107 ARG A CA 1
ATOM 853 C C . ARG A 1 107 ? -12.777 -12.117 4.178 1.00 92.81 107 ARG A C 1
ATOM 855 O O . ARG A 1 107 ? -12.645 -11.170 3.401 1.00 92.81 107 ARG A O 1
ATOM 862 N N . PRO A 1 108 ? -13.061 -13.361 3.754 1.00 91.00 108 PRO A N 1
ATOM 863 C CA . PRO A 1 108 ? -13.395 -13.631 2.367 1.00 91.00 108 PRO A CA 1
ATOM 864 C C . PRO A 1 108 ? -14.718 -12.949 2.005 1.00 91.00 108 PRO A C 1
ATOM 866 O O . PRO A 1 108 ? -15.679 -12.953 2.776 1.00 91.00 108 PRO A O 1
ATOM 869 N N . LEU A 1 109 ? -14.773 -12.386 0.805 1.00 87.38 109 LEU A N 1
ATOM 870 C CA . LEU A 1 109 ? -15.933 -11.727 0.235 1.00 87.38 109 LEU A CA 1
ATOM 871 C C . LEU A 1 109 ? -16.300 -12.405 -1.088 1.00 87.38 109 LEU A C 1
ATOM 873 O O . LEU A 1 109 ? -15.592 -12.308 -2.096 1.00 87.38 109 LEU A O 1
ATOM 877 N N . ASN A 1 110 ? -17.442 -13.088 -1.083 1.00 82.88 110 ASN A N 1
ATOM 878 C CA . ASN A 1 110 ? -17.958 -13.785 -2.256 1.00 82.88 110 ASN A CA 1
ATOM 879 C C . ASN A 1 110 ? -18.467 -12.795 -3.309 1.00 82.88 110 ASN A C 1
ATOM 881 O O . ASN A 1 110 ? -19.142 -11.809 -2.988 1.00 82.88 110 ASN A O 1
ATOM 885 N N . HIS A 1 111 ? -18.215 -13.094 -4.584 1.00 79.38 111 HIS A N 1
ATOM 886 C CA . HIS A 1 111 ? -18.803 -12.333 -5.681 1.00 79.38 111 HIS A CA 1
ATOM 887 C C . HIS A 1 111 ? -20.347 -12.439 -5.717 1.00 79.38 111 HIS A C 1
ATOM 889 O O . HIS A 1 111 ? -20.920 -13.454 -5.307 1.00 79.38 111 HIS A O 1
ATOM 895 N N . PRO A 1 112 ? -21.047 -11.395 -6.200 1.00 83.31 112 PRO A N 1
ATOM 896 C CA . PRO A 1 112 ? -20.518 -10.069 -6.532 1.00 83.31 112 PRO A CA 1
ATOM 897 C C . PRO A 1 112 ? -20.126 -9.269 -5.276 1.00 83.31 112 PRO A C 1
ATOM 899 O O . PRO A 1 112 ? -20.780 -9.361 -4.236 1.00 83.31 112 PRO A O 1
ATOM 902 N N . HIS A 1 113 ? -19.082 -8.440 -5.380 1.00 84.00 113 HIS A N 1
ATOM 903 C CA . HIS A 1 113 ? -18.632 -7.542 -4.303 1.00 84.00 113 HIS A CA 1
ATOM 904 C C . HIS A 1 113 ? -19.516 -6.293 -4.217 1.00 84.00 113 HIS A C 1
ATOM 906 O O . HIS A 1 113 ? -19.056 -5.175 -4.405 1.00 84.00 113 HIS A O 1
ATOM 912 N N . SER A 1 114 ? -20.819 -6.479 -4.003 1.00 87.31 114 SER A N 1
ATOM 913 C CA . SER A 1 114 ? -21.773 -5.367 -3.911 1.00 87.31 114 SER A CA 1
ATOM 914 C C . SER A 1 114 ? -21.480 -4.461 -2.709 1.00 87.31 114 SER A C 1
ATOM 916 O O . SER A 1 114 ? -21.024 -4.945 -1.671 1.00 87.31 114 SER A O 1
ATOM 918 N N . ALA A 1 115 ? -21.863 -3.188 -2.809 1.00 87.75 115 ALA A N 1
ATOM 919 C CA . ALA A 1 115 ? -21.758 -2.210 -1.728 1.00 87.75 115 ALA A CA 1
ATOM 920 C C . ALA A 1 115 ? -22.328 -2.710 -0.385 1.00 87.75 115 ALA A C 1
ATOM 922 O O . ALA A 1 115 ? -21.651 -2.649 0.638 1.00 87.75 115 ALA A O 1
ATOM 923 N N . LYS A 1 116 ? -23.536 -3.297 -0.407 1.00 87.75 116 LYS A N 1
ATOM 924 C CA . LYS A 1 116 ? -24.205 -3.854 0.784 1.00 87.75 116 LYS A CA 1
ATOM 925 C C . LYS A 1 116 ? -23.369 -4.947 1.461 1.00 87.75 116 LYS A C 1
ATOM 927 O O . LYS A 1 116 ? -23.256 -4.969 2.680 1.00 87.75 116 LYS A O 1
ATOM 932 N N . ARG A 1 117 ? -22.755 -5.843 0.678 1.00 89.81 117 ARG A N 1
ATOM 933 C CA . ARG A 1 117 ? -21.917 -6.937 1.206 1.00 89.81 117 ARG A CA 1
ATOM 934 C C . ARG A 1 117 ? -20.616 -6.427 1.814 1.00 89.81 117 ARG A C 1
ATOM 936 O O . ARG A 1 117 ? -20.226 -6.914 2.869 1.00 89.81 117 ARG A O 1
ATOM 943 N N . ILE A 1 118 ? -19.970 -5.458 1.164 1.00 91.00 118 ILE A N 1
ATOM 944 C CA . ILE A 1 118 ? -18.755 -4.820 1.687 1.00 91.00 118 ILE A CA 1
ATOM 945 C C . ILE A 1 118 ? -19.066 -4.167 3.036 1.00 91.00 118 ILE A C 1
ATOM 947 O O . ILE A 1 118 ? -18.397 -4.460 4.023 1.00 91.00 118 ILE A O 1
ATOM 951 N N . GLN A 1 119 ? -20.124 -3.352 3.090 1.00 91.00 119 GLN A N 1
ATOM 952 C CA . GLN A 1 119 ? -20.524 -2.647 4.305 1.00 91.00 119 GLN A CA 1
ATOM 953 C C . GLN A 1 119 ? -20.905 -3.617 5.431 1.00 91.00 119 GLN A C 1
ATOM 955 O O . GLN A 1 119 ? -20.446 -3.453 6.556 1.00 91.00 119 GLN A O 1
ATOM 960 N N . ALA A 1 120 ? -21.691 -4.657 5.134 1.00 91.44 120 ALA A N 1
ATOM 961 C CA . ALA A 1 120 ? -22.052 -5.675 6.118 1.00 91.44 120 ALA A CA 1
ATOM 962 C C . ALA A 1 120 ? -20.813 -6.402 6.666 1.00 91.44 120 ALA A C 1
ATOM 964 O O . ALA A 1 120 ? -20.682 -6.567 7.875 1.00 91.44 120 ALA A O 1
ATOM 965 N N . CYS A 1 121 ? -19.876 -6.788 5.795 1.00 93.50 121 CYS A N 1
ATOM 966 C CA . CYS A 1 121 ? -18.640 -7.449 6.206 1.00 93.50 121 CYS A CA 1
ATOM 967 C C . CYS A 1 121 ? -17.775 -6.547 7.098 1.00 93.50 121 CYS A C 1
ATOM 969 O O . CYS A 1 121 ? -17.315 -6.991 8.149 1.00 93.50 121 CYS A O 1
ATOM 971 N N . ALA A 1 122 ? -17.582 -5.284 6.709 1.00 93.88 122 ALA A N 1
ATOM 972 C CA . ALA A 1 122 ? -16.829 -4.317 7.501 1.00 93.88 122 ALA A CA 1
ATOM 973 C C . ALA A 1 122 ? -17.492 -4.060 8.861 1.00 93.88 122 ALA A C 1
ATOM 975 O O . ALA A 1 122 ? -16.830 -4.151 9.890 1.00 93.88 122 ALA A O 1
ATOM 976 N N . ASN A 1 123 ? -18.805 -3.810 8.880 1.00 92.69 123 ASN A N 1
ATOM 977 C CA . ASN A 1 123 ? -19.552 -3.551 10.110 1.00 92.69 123 ASN A CA 1
ATOM 978 C C . ASN A 1 123 ? -19.529 -4.751 11.061 1.00 92.69 123 ASN A C 1
ATOM 980 O O . ASN A 1 123 ? -19.400 -4.557 12.264 1.00 92.69 123 ASN A O 1
ATOM 984 N N . ASN A 1 124 ? -19.602 -5.980 10.544 1.00 94.69 124 ASN A N 1
ATOM 985 C CA . ASN A 1 124 ? -19.479 -7.179 11.372 1.00 94.69 124 ASN A CA 1
ATOM 986 C C . ASN A 1 124 ? -18.127 -7.220 12.092 1.00 94.69 124 ASN A C 1
ATOM 988 O O . ASN A 1 124 ? -18.100 -7.389 13.308 1.00 94.69 124 ASN A O 1
ATOM 992 N N . ILE A 1 125 ? -17.025 -6.975 11.372 1.00 95.56 125 ILE A N 1
ATOM 993 C CA . ILE A 1 125 ? -15.690 -6.912 11.980 1.00 95.56 125 ILE A CA 1
ATOM 994 C C . ILE A 1 125 ? -15.636 -5.778 13.012 1.00 95.56 125 ILE A C 1
ATOM 996 O O . ILE A 1 125 ? -15.224 -5.999 14.142 1.00 95.56 125 ILE A O 1
ATOM 1000 N N . LEU A 1 126 ? -16.097 -4.571 12.683 1.00 94.81 126 LEU A N 1
ATOM 1001 C CA . LEU A 1 126 ? -16.076 -3.440 13.622 1.00 94.81 126 LEU A CA 1
ATOM 1002 C C . LEU A 1 126 ? -16.877 -3.733 14.906 1.00 94.81 126 LEU A C 1
ATOM 1004 O O . LEU A 1 126 ? -16.409 -3.437 16.009 1.00 94.81 126 LEU A O 1
ATOM 1008 N N . ASN A 1 127 ? -18.032 -4.390 14.778 1.00 92.88 127 ASN A N 1
ATOM 1009 C CA . ASN A 1 127 ? -18.868 -4.806 15.903 1.00 92.88 127 ASN A CA 1
ATOM 1010 C C . ASN A 1 127 ? -18.187 -5.870 16.782 1.00 92.88 127 ASN A C 1
ATOM 1012 O O . ASN A 1 127 ? -18.279 -5.780 18.007 1.00 92.88 127 ASN A O 1
ATOM 1016 N N . GLU A 1 128 ? -17.454 -6.831 16.201 1.00 94.00 128 GLU A N 1
AT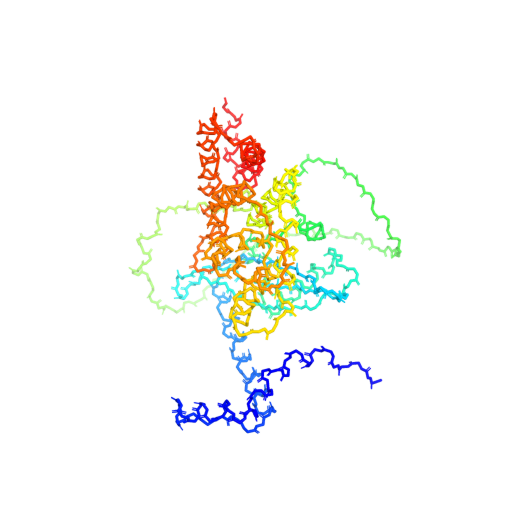OM 1017 C CA . GLU A 1 128 ? -16.670 -7.837 16.948 1.00 94.00 128 GLU A CA 1
ATOM 1018 C C . GLU A 1 128 ? -15.646 -7.187 17.903 1.00 94.00 128 GLU A C 1
ATOM 1020 O O . GLU A 1 128 ? -15.352 -7.731 18.977 1.00 94.00 128 GLU A O 1
ATOM 1025 N N . PHE A 1 129 ? -15.138 -6.002 17.543 1.00 94.62 129 PHE A N 1
ATOM 1026 C CA . PHE A 1 129 ? -14.199 -5.202 18.340 1.00 94.62 129 PHE A CA 1
ATOM 1027 C C . PHE A 1 129 ? -14.866 -4.084 19.162 1.00 94.62 129 PHE A C 1
ATOM 1029 O O . PHE A 1 129 ? -14.172 -3.357 19.874 1.00 94.62 129 PHE A O 1
ATOM 1036 N N . GLY A 1 130 ? -16.198 -3.962 19.127 1.00 90.12 130 GLY A N 1
ATOM 1037 C CA . GLY A 1 130 ? -16.945 -2.952 19.885 1.00 90.12 130 GLY A CA 1
ATOM 1038 C C . GLY A 1 130 ? -16.730 -1.516 19.394 1.00 90.12 130 GLY A C 1
ATOM 1039 O O . GLY A 1 130 ? -16.808 -0.578 20.190 1.00 90.12 130 GLY A O 1
ATOM 1040 N N . LEU A 1 131 ? -16.422 -1.335 18.107 1.00 90.94 131 LEU A N 1
ATOM 1041 C CA . LEU A 1 131 ? -16.244 -0.022 17.489 1.00 90.94 131 LEU A CA 1
ATOM 1042 C C . LEU A 1 131 ? -17.583 0.517 16.972 1.00 90.94 131 LEU A C 1
ATOM 1044 O O . LEU A 1 131 ? -18.045 0.151 15.896 1.00 90.94 131 LEU A O 1
ATOM 1048 N N . ASP A 1 132 ? -18.185 1.417 17.748 1.00 83.50 132 ASP A N 1
ATOM 1049 C CA . ASP A 1 132 ? -19.386 2.167 17.365 1.00 83.50 132 ASP A CA 1
ATOM 1050 C C . ASP A 1 132 ? -19.059 3.308 16.381 1.00 83.50 132 ASP A C 1
ATOM 1052 O O . ASP A 1 132 ? -17.960 3.874 16.402 1.00 83.50 132 ASP A O 1
ATOM 1056 N N . GLN A 1 133 ? -20.040 3.722 15.575 1.00 82.25 133 GLN A N 1
ATOM 1057 C CA . GLN A 1 133 ? -19.921 4.816 14.606 1.00 82.25 133 GLN A CA 1
ATOM 1058 C C . GLN A 1 133 ? -19.435 6.124 15.243 1.00 82.25 133 GLN A C 1
ATOM 1060 O O . GLN A 1 133 ? -18.659 6.849 14.631 1.00 82.25 133 GLN A O 1
ATOM 1065 N N . ARG A 1 134 ? -19.806 6.408 16.500 1.00 84.88 134 ARG A N 1
ATOM 1066 C CA . ARG A 1 134 ? -19.341 7.604 17.234 1.00 84.88 134 ARG A CA 1
ATOM 1067 C C . ARG A 1 134 ? -17.826 7.640 17.450 1.00 84.88 134 ARG A C 1
ATOM 1069 O O . ARG A 1 134 ? -17.250 8.720 17.612 1.00 84.88 134 ARG A O 1
ATOM 1076 N N . LYS A 1 135 ? -17.183 6.472 17.482 1.00 89.56 135 LYS A N 1
ATOM 1077 C CA . LYS A 1 135 ? -15.738 6.325 17.677 1.00 89.56 135 LYS A CA 1
ATOM 1078 C C . LYS A 1 135 ? -14.970 6.399 16.360 1.00 89.56 135 LYS A C 1
ATOM 1080 O O . LYS A 1 135 ? -13.801 6.783 16.356 1.00 89.56 135 LYS A O 1
ATOM 1085 N N . ILE A 1 136 ? -15.633 6.079 15.253 1.00 91.00 136 ILE A N 1
ATOM 1086 C CA . ILE A 1 136 ? -15.057 6.153 13.915 1.00 91.00 136 ILE A CA 1
ATOM 1087 C C . ILE A 1 136 ? -14.935 7.626 13.520 1.00 91.00 136 ILE A C 1
ATOM 1089 O O . ILE A 1 136 ? -15.928 8.341 13.411 1.00 91.00 136 ILE A O 1
ATOM 1093 N N . SER A 1 137 ? -13.707 8.103 13.327 1.00 89.88 137 SER A N 1
ATOM 1094 C CA . SER A 1 137 ? -13.469 9.443 12.790 1.00 89.88 137 SER A CA 1
ATOM 1095 C C . SER A 1 137 ? -13.591 9.447 11.275 1.00 89.88 137 SER A C 1
ATOM 1097 O O . SER A 1 137 ? -14.244 10.331 10.731 1.00 89.88 137 SER A O 1
ATOM 1099 N N . ARG A 1 138 ? -12.961 8.489 10.590 1.00 88.88 138 ARG A N 1
ATOM 1100 C CA . ARG A 1 138 ? -12.880 8.426 9.124 1.00 88.88 138 ARG A CA 1
ATOM 1101 C C . ARG A 1 138 ? -12.845 6.993 8.621 1.00 88.88 138 ARG A C 1
ATOM 1103 O O . ARG A 1 138 ? -12.466 6.090 9.361 1.00 88.88 138 ARG A O 1
ATOM 1110 N N . ILE A 1 139 ? -13.187 6.815 7.350 1.00 90.38 139 ILE A N 1
ATOM 1111 C CA . ILE A 1 139 ? -13.071 5.556 6.614 1.00 90.38 139 ILE A CA 1
ATOM 1112 C C . ILE A 1 139 ? -12.203 5.802 5.378 1.00 90.38 139 ILE A C 1
ATOM 1114 O O . ILE A 1 139 ? -12.617 6.515 4.468 1.00 90.38 139 ILE A O 1
ATOM 1118 N N . LEU A 1 140 ? -11.001 5.235 5.353 1.00 90.50 140 LEU A N 1
ATOM 1119 C CA . LEU A 1 140 ? -10.063 5.307 4.239 1.00 90.50 140 LEU A CA 1
ATOM 1120 C C . LEU A 1 140 ? -10.281 4.121 3.297 1.00 90.50 140 LEU A C 1
ATOM 1122 O O . LEU A 1 140 ? -10.320 2.973 3.744 1.00 90.50 140 LEU A O 1
ATOM 1126 N N . THR A 1 141 ? -10.410 4.394 2.001 1.00 89.44 141 THR A N 1
ATOM 1127 C CA . THR A 1 141 ? -10.681 3.367 0.981 1.00 89.44 141 THR A CA 1
ATOM 1128 C C . THR A 1 141 ? -9.886 3.621 -0.294 1.00 89.44 141 THR A C 1
ATOM 1130 O O . THR A 1 141 ? -9.501 4.754 -0.556 1.00 89.44 141 THR A O 1
ATOM 1133 N N . ASP A 1 142 ? -9.679 2.609 -1.132 1.00 81.75 142 ASP A N 1
ATOM 1134 C CA . ASP A 1 142 ? -9.040 2.762 -2.451 1.00 81.75 142 ASP A CA 1
ATOM 1135 C C . ASP A 1 142 ? -9.921 3.473 -3.502 1.00 81.75 142 ASP A C 1
ATOM 1137 O O . ASP A 1 142 ? -9.497 3.683 -4.636 1.00 81.75 142 ASP A O 1
ATOM 1141 N N . GLY A 1 143 ? -11.155 3.849 -3.153 1.00 76.69 143 GLY A N 1
ATOM 1142 C CA . GLY A 1 143 ? -12.080 4.495 -4.077 1.00 76.69 143 GLY A CA 1
ATOM 1143 C C . GLY A 1 143 ? -12.617 3.566 -5.174 1.00 76.69 143 GLY A C 1
ATOM 1144 O O . GLY A 1 143 ? -13.120 4.046 -6.195 1.00 76.69 143 GLY A O 1
ATOM 1145 N N . ALA A 1 144 ? -12.552 2.241 -5.005 1.00 80.00 144 ALA A N 1
ATOM 1146 C CA . ALA A 1 144 ? -13.197 1.307 -5.923 1.00 80.00 144 ALA A CA 1
ATOM 1147 C C . ALA A 1 144 ? -14.716 1.546 -5.980 1.00 80.00 144 ALA A C 1
ATOM 1149 O O . ALA A 1 144 ? -15.369 1.798 -4.966 1.00 80.00 144 ALA A O 1
ATOM 1150 N N . SER A 1 145 ? -15.320 1.407 -7.165 1.00 81.94 145 SER A N 1
ATOM 1151 C CA . SER A 1 145 ? -16.717 1.807 -7.422 1.00 81.94 145 SER A CA 1
ATOM 1152 C C . SER A 1 145 ? -17.741 1.206 -6.450 1.00 81.94 145 SER A C 1
ATOM 1154 O O . SER A 1 145 ? -18.689 1.880 -6.046 1.00 81.94 145 SER A O 1
ATOM 1156 N N . ASN A 1 146 ? -17.552 -0.048 -6.037 1.00 84.38 146 ASN A N 1
ATOM 1157 C CA . ASN A 1 146 ? -18.441 -0.707 -5.081 1.00 84.38 146 ASN A CA 1
ATOM 1158 C C . ASN A 1 146 ? -18.226 -0.231 -3.637 1.00 84.38 146 ASN A C 1
ATOM 1160 O O . ASN A 1 146 ? -19.193 -0.176 -2.880 1.00 84.38 146 ASN A O 1
ATOM 1164 N N . ILE A 1 147 ? -16.998 0.147 -3.267 1.00 82.81 147 ILE A N 1
ATOM 1165 C CA . ILE A 1 147 ? -16.687 0.721 -1.952 1.00 82.81 147 ILE A CA 1
ATOM 1166 C C . ILE A 1 147 ? -17.207 2.160 -1.864 1.00 82.81 147 ILE A C 1
ATOM 1168 O O . ILE A 1 147 ? -17.837 2.519 -0.872 1.00 82.81 147 ILE A O 1
ATOM 1172 N N . LEU A 1 148 ? -17.065 2.948 -2.935 1.00 81.69 148 LEU A N 1
ATOM 1173 C CA . LEU A 1 148 ? -17.663 4.284 -3.038 1.00 81.69 148 LEU A CA 1
ATOM 1174 C C . LEU A 1 148 ? -19.183 4.246 -2.832 1.00 81.69 148 LEU A C 1
ATOM 1176 O O . LEU A 1 148 ? -19.739 5.098 -2.145 1.00 81.69 148 LEU A O 1
ATOM 1180 N N . LYS A 1 149 ? -19.857 3.237 -3.399 1.00 82.62 149 LYS A N 1
ATOM 1181 C CA . LYS A 1 149 ? -21.296 3.008 -3.195 1.00 82.62 149 LYS A CA 1
ATOM 1182 C C . LYS A 1 149 ? -21.634 2.564 -1.765 1.00 82.62 149 LYS A C 1
ATOM 1184 O O . LYS A 1 149 ? -22.736 2.848 -1.310 1.00 82.62 149 LYS A O 1
ATOM 1189 N N . ALA A 1 150 ? -20.729 1.858 -1.082 1.00 80.62 150 ALA A N 1
ATOM 1190 C CA . ALA A 1 150 ? -20.914 1.400 0.300 1.00 80.62 150 ALA A CA 1
ATOM 1191 C C . ALA A 1 150 ? -20.763 2.535 1.321 1.00 80.62 150 ALA A C 1
ATOM 1193 O O . ALA A 1 150 ? -21.445 2.544 2.343 1.00 80.62 150 ALA A O 1
ATOM 1194 N N . TYR A 1 151 ? -19.885 3.491 1.024 1.00 79.50 151 TYR A N 1
ATOM 1195 C CA . TYR A 1 151 ? -19.568 4.632 1.875 1.00 79.50 151 TYR A CA 1
ATOM 1196 C C . TYR A 1 151 ? -19.682 5.913 1.055 1.00 79.50 151 TYR A C 1
ATOM 1198 O O . TYR A 1 151 ? -18.681 6.576 0.771 1.00 79.50 151 TYR A O 1
ATOM 1206 N N . LYS A 1 152 ? -20.901 6.233 0.597 1.00 70.00 152 LYS A N 1
ATOM 1207 C CA . LYS A 1 152 ? -21.142 7.470 -0.153 1.00 70.00 152 LYS A CA 1
ATOM 1208 C C . LYS A 1 152 ? -20.622 8.661 0.656 1.00 70.00 152 LYS A C 1
ATOM 1210 O O . LYS A 1 152 ? -20.731 8.689 1.878 1.00 70.00 152 LYS A O 1
ATOM 1215 N N . LEU A 1 153 ? -20.026 9.620 -0.048 1.00 56.00 153 LEU A N 1
ATOM 1216 C CA . LEU A 1 153 ? -19.818 10.940 0.527 1.00 56.00 153 LEU A CA 1
ATOM 1217 C C . LEU A 1 153 ? -21.219 11.491 0.768 1.00 56.00 153 LEU A C 1
ATOM 1219 O O . LEU A 1 153 ? -21.982 11.598 -0.192 1.00 56.00 153 LEU A O 1
ATOM 1223 N N . ASP A 1 154 ? -21.559 11.806 2.014 1.00 42.41 154 ASP A N 1
ATOM 1224 C CA . ASP A 1 154 ? -22.664 12.718 2.274 1.00 42.41 154 ASP A CA 1
ATOM 1225 C C . ASP A 1 154 ? -22.231 14.071 1.705 1.00 42.41 154 ASP A C 1
ATOM 1227 O O . ASP A 1 154 ? -21.611 14.897 2.374 1.00 42.41 154 ASP A O 1
ATOM 1231 N N . VAL A 1 155 ? -22.471 14.269 0.410 1.00 38.50 155 VAL A N 1
ATOM 1232 C CA . VAL A 1 155 ? -22.551 15.612 -0.138 1.00 38.50 155 VAL A CA 1
ATOM 1233 C C . VAL A 1 155 ? -23.720 16.233 0.610 1.00 38.50 155 VAL A C 1
ATOM 1235 O O . VAL A 1 155 ? -24.826 15.694 0.592 1.00 38.50 155 VAL A O 1
ATOM 1238 N N . ILE A 1 156 ? -23.462 17.324 1.327 1.00 34.94 156 ILE A N 1
ATOM 1239 C CA . ILE A 1 156 ? -24.512 18.161 1.900 1.00 34.94 156 ILE A CA 1
ATOM 1240 C C . ILE A 1 156 ? -25.258 18.780 0.710 1.00 34.94 156 ILE A C 1
ATOM 1242 O O . ILE A 1 156 ? -24.995 19.909 0.303 1.00 34.94 156 ILE A O 1
ATOM 1246 N N . GLU A 1 157 ? -26.151 18.012 0.094 1.00 28.95 157 GLU A N 1
ATOM 1247 C CA . GLU A 1 157 ? -27.092 18.507 -0.896 1.00 28.95 157 GLU A CA 1
ATOM 1248 C C . GLU A 1 157 ? -28.274 19.101 -0.137 1.00 28.95 157 GLU A C 1
ATOM 1250 O O . GLU A 1 157 ? -29.247 18.440 0.223 1.00 28.95 157 GLU A O 1
ATOM 1255 N N . ASN A 1 158 ? -28.188 20.408 0.099 1.00 31.39 158 ASN A N 1
ATOM 1256 C CA . ASN A 1 158 ? -29.390 21.223 0.164 1.00 31.39 158 ASN A CA 1
ATOM 1257 C C . ASN A 1 158 ? -30.044 21.185 -1.224 1.00 31.39 158 ASN A C 1
ATOM 1259 O O . ASN A 1 158 ? -29.741 22.024 -2.070 1.00 31.39 158 ASN A O 1
ATOM 1263 N N . GLY A 1 159 ? -30.922 20.218 -1.479 1.00 27.45 159 GLY A N 1
ATOM 1264 C CA . GLY A 1 159 ? -31.706 20.220 -2.709 1.00 27.45 159 GLY A CA 1
ATOM 1265 C C . GLY A 1 159 ? -32.256 18.861 -3.100 1.00 27.45 159 GLY A C 1
ATOM 1266 O O . GLY A 1 159 ? -31.520 17.962 -3.469 1.00 27.45 159 GLY A O 1
ATOM 1267 N N . SER A 1 160 ? -33.581 18.770 -3.053 1.00 34.34 160 SER A N 1
ATOM 1268 C CA . SER A 1 160 ? -34.442 17.803 -3.737 1.00 34.34 160 SER A CA 1
ATOM 1269 C C . SER A 1 160 ? -33.856 17.153 -5.000 1.00 34.34 160 SER A C 1
ATOM 1271 O O . SER A 1 160 ? -33.558 17.849 -5.971 1.00 34.34 160 SER A O 1
ATOM 1273 N N . GLY A 1 161 ? -33.864 15.822 -5.036 1.00 26.86 161 GLY A N 1
ATOM 1274 C CA . GLY A 1 161 ? -33.632 15.038 -6.244 1.00 26.86 161 GLY A CA 1
ATOM 1275 C C . GLY A 1 161 ? -33.938 13.567 -5.995 1.00 26.86 161 GLY A C 1
ATOM 1276 O O . GLY A 1 161 ? -33.137 12.848 -5.412 1.00 26.86 161 GLY A O 1
ATOM 1277 N N . SER A 1 162 ? -35.140 13.153 -6.383 1.00 32.72 162 SER A N 1
ATOM 1278 C CA . SER A 1 162 ? -35.545 11.760 -6.558 1.00 32.72 162 SER A CA 1
ATOM 1279 C C . SER A 1 162 ? -34.579 11.012 -7.474 1.00 32.72 162 SER A C 1
ATOM 1281 O O . SER A 1 162 ? -34.175 11.580 -8.480 1.00 32.72 162 SER A O 1
ATOM 1283 N N . ASP A 1 163 ? -34.315 9.738 -7.187 1.00 30.80 163 ASP A N 1
ATOM 1284 C CA . ASP A 1 163 ? -34.451 8.701 -8.210 1.00 30.80 163 ASP A CA 1
ATOM 1285 C C . ASP A 1 163 ? -34.626 7.318 -7.576 1.00 30.80 163 ASP A C 1
ATOM 1287 O O . ASP A 1 163 ? -34.008 6.959 -6.571 1.00 30.80 163 ASP A O 1
ATOM 1291 N N . ASP A 1 164 ? -35.568 6.609 -8.184 1.00 32.47 164 ASP A N 1
ATOM 1292 C CA . ASP A 1 164 ? -36.142 5.330 -7.814 1.00 32.47 164 ASP A CA 1
ATOM 1293 C C . ASP A 1 164 ? -35.128 4.185 -7.910 1.00 32.47 164 ASP A C 1
ATOM 1295 O O . ASP A 1 164 ? -34.504 3.995 -8.950 1.00 32.47 164 ASP A O 1
ATOM 1299 N N . ASP A 1 165 ? -35.088 3.324 -6.893 1.00 33.59 165 ASP A N 1
ATOM 1300 C CA . ASP A 1 165 ? -34.762 1.912 -7.096 1.00 33.59 165 ASP A CA 1
ATOM 1301 C C . ASP A 1 165 ? -35.951 1.089 -6.595 1.00 33.59 165 ASP A C 1
ATOM 1303 O O . ASP A 1 165 ? -36.199 0.939 -5.395 1.00 33.59 165 ASP A O 1
ATOM 1307 N N . LYS A 1 166 ? -36.727 0.605 -7.567 1.00 31.31 166 LYS A N 1
ATOM 1308 C CA . LYS A 1 166 ? -37.765 -0.403 -7.383 1.00 31.31 166 LYS A CA 1
ATOM 1309 C C . LYS A 1 166 ? -37.095 -1.726 -7.037 1.00 31.31 166 LYS A C 1
ATOM 1311 O O . LYS A 1 166 ? -36.368 -2.250 -7.865 1.00 31.31 166 LYS A O 1
ATOM 1316 N N . ASP A 1 167 ? -37.440 -2.275 -5.882 1.00 31.17 167 ASP A N 1
ATOM 1317 C CA . ASP A 1 167 ? -37.622 -3.712 -5.696 1.00 31.17 167 ASP A CA 1
ATOM 1318 C C . ASP A 1 167 ? -38.813 -3.881 -4.737 1.00 31.17 167 ASP A C 1
ATOM 1320 O O . ASP A 1 167 ? -38.795 -3.417 -3.594 1.00 31.17 167 ASP A O 1
ATOM 1324 N N . GLU A 1 168 ? -39.897 -4.442 -5.272 1.00 29.67 168 GLU A N 1
ATOM 1325 C CA . GLU A 1 168 ? -41.169 -4.709 -4.598 1.00 29.67 168 GLU A CA 1
ATOM 1326 C C . GLU A 1 168 ? -41.011 -5.802 -3.528 1.00 29.67 168 GLU A C 1
ATOM 1328 O O . GLU A 1 168 ? -40.372 -6.820 -3.773 1.00 29.67 168 GLU A O 1
ATOM 1333 N N . ASP A 1 169 ? -41.596 -5.598 -2.340 1.00 27.88 169 ASP A N 1
ATOM 1334 C CA . ASP A 1 169 ? -42.724 -6.410 -1.845 1.00 27.88 169 ASP A CA 1
ATOM 1335 C C . ASP A 1 169 ? -43.072 -6.101 -0.368 1.00 27.88 169 ASP A C 1
ATOM 1337 O O . ASP A 1 169 ? -42.237 -6.208 0.527 1.00 27.88 169 ASP A O 1
ATOM 1341 N N . GLY A 1 170 ? -44.357 -5.800 -0.097 1.00 27.00 170 GLY A N 1
ATOM 1342 C CA . GLY A 1 170 ? -45.007 -6.237 1.155 1.00 27.00 170 GLY A CA 1
ATOM 1343 C C . GLY A 1 170 ? -45.410 -5.231 2.258 1.00 27.00 170 GLY A C 1
ATOM 1344 O O . GLY A 1 170 ? -44.997 -5.396 3.394 1.00 27.00 170 GLY A O 1
ATOM 1345 N N . LYS A 1 171 ? -46.296 -4.270 1.947 1.00 25.19 171 LYS A N 1
ATOM 1346 C CA . LYS A 1 171 ? -47.413 -3.702 2.767 1.00 25.19 171 LYS A CA 1
ATOM 1347 C C . LYS A 1 171 ? -47.308 -3.443 4.308 1.00 25.19 171 LYS A C 1
ATOM 1349 O O . LYS A 1 171 ? -47.317 -4.379 5.091 1.00 25.19 171 LYS A O 1
ATOM 1354 N N . VAL A 1 172 ? -47.542 -2.153 4.651 1.00 23.52 172 VAL A N 1
ATOM 1355 C CA . VAL A 1 172 ? -48.446 -1.513 5.676 1.00 23.52 172 VAL A CA 1
ATOM 1356 C C . VAL A 1 172 ? -48.255 -1.902 7.163 1.00 23.52 172 VAL A C 1
ATOM 1358 O O . VAL A 1 172 ? -48.304 -3.075 7.500 1.00 23.52 172 VAL A O 1
ATOM 1361 N N . ILE A 1 173 ? -47.998 -0.975 8.105 1.00 23.84 173 ILE A N 1
ATOM 1362 C CA . ILE A 1 173 ? -48.938 -0.118 8.892 1.00 23.84 173 ILE A CA 1
ATOM 1363 C C . ILE A 1 173 ? -48.080 0.972 9.591 1.00 23.84 173 ILE A C 1
ATOM 1365 O O . ILE A 1 173 ? -47.061 0.650 10.189 1.00 23.84 173 ILE A O 1
ATOM 1369 N N . GLU A 1 174 ? -48.266 2.260 9.282 1.00 22.94 174 GLU A N 1
ATOM 1370 C CA . GLU A 1 174 ? -49.034 3.301 10.009 1.00 22.94 174 GLU A CA 1
ATOM 1371 C C . GLU A 1 174 ? -48.359 3.925 11.254 1.00 22.94 174 GLU A C 1
ATOM 1373 O O . GLU A 1 174 ? -48.054 3.272 12.244 1.00 22.94 174 GLU A O 1
ATOM 1378 N N . ASN A 1 175 ? -48.171 5.245 11.133 1.00 22.62 175 ASN A N 1
ATOM 1379 C CA . ASN A 1 175 ? -48.029 6.310 12.128 1.00 22.62 175 ASN A CA 1
ATOM 1380 C C . ASN A 1 175 ? -48.118 5.961 13.625 1.00 22.62 175 ASN A C 1
ATOM 1382 O O . ASN A 1 175 ? -49.150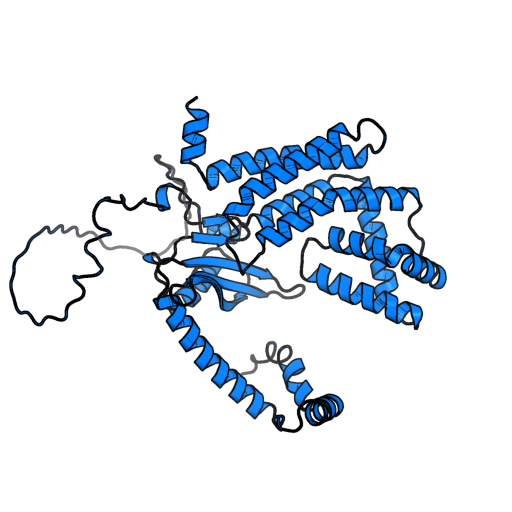 5.503 14.099 1.00 22.62 175 ASN A O 1
ATOM 1386 N N . ALA A 1 176 ? -47.168 6.496 14.399 1.00 24.45 176 ALA A N 1
ATOM 1387 C CA . ALA A 1 176 ? -47.513 7.327 15.556 1.00 24.45 176 ALA A CA 1
ATOM 1388 C C . ALA A 1 176 ? -46.340 8.236 15.951 1.00 24.45 176 ALA A C 1
ATOM 1390 O O . ALA A 1 176 ? -45.276 7.781 16.364 1.00 24.45 176 ALA A O 1
ATOM 1391 N N . LEU A 1 177 ? -46.571 9.546 15.844 1.00 22.20 177 LEU A N 1
ATOM 1392 C CA . LEU A 1 177 ? -45.851 10.555 16.608 1.00 22.20 177 LEU A CA 1
ATOM 1393 C C . LEU A 1 177 ? -46.063 10.310 18.107 1.00 22.20 177 LEU A C 1
ATOM 1395 O O . LEU A 1 177 ? -47.207 10.138 18.510 1.00 22.20 177 LEU A O 1
ATOM 1399 N N . THR A 1 178 ? -45.033 10.524 18.925 1.00 25.05 178 THR A N 1
ATOM 1400 C CA . THR A 1 178 ? -45.182 11.300 20.169 1.00 25.05 178 THR A CA 1
ATOM 1401 C C . THR A 1 178 ? -43.852 11.920 20.597 1.00 25.05 178 THR A C 1
ATOM 1403 O O . THR A 1 178 ? -42.858 11.251 20.857 1.00 25.05 178 THR A O 1
ATOM 1406 N N . LYS A 1 179 ? -43.872 13.254 20.672 1.00 24.39 179 LYS A N 1
ATOM 1407 C CA . LYS A 1 179 ? -42.946 14.110 21.423 1.00 24.39 179 LYS A CA 1
ATOM 1408 C C . LYS A 1 179 ? -43.060 13.787 22.913 1.00 24.39 179 LYS A C 1
ATOM 1410 O O . LYS A 1 179 ? -44.189 13.639 23.354 1.00 24.39 179 LYS A O 1
ATOM 1415 N N . HIS A 1 180 ? -41.973 13.860 23.685 1.00 25.64 180 HIS A N 1
ATOM 1416 C CA . HIS A 1 180 ? -42.015 14.437 25.036 1.00 25.64 180 HIS A CA 1
ATOM 1417 C C . HIS A 1 180 ? -40.649 14.998 25.468 1.00 25.64 180 HIS A C 1
ATOM 1419 O O . HIS A 1 180 ? -39.591 14.437 25.202 1.00 25.64 180 HIS A O 1
ATOM 1425 N N . THR A 1 181 ? -40.737 16.163 26.099 1.00 20.78 181 THR A N 1
ATOM 1426 C CA . THR A 1 181 ? -39.717 17.094 26.591 1.00 20.78 181 THR A CA 1
ATOM 1427 C C . THR A 1 181 ? -39.493 16.934 28.108 1.00 20.78 181 THR A C 1
ATOM 1429 O O . THR A 1 181 ? -40.486 16.709 28.788 1.00 20.78 181 THR A O 1
ATOM 1432 N N . SER A 1 182 ? -38.248 17.152 28.595 1.00 21.91 182 SER A N 1
ATOM 1433 C CA . SER A 1 182 ? -37.800 17.818 29.867 1.00 21.91 182 SER A CA 1
ATOM 1434 C C . SER A 1 182 ? -38.466 17.427 31.224 1.00 21.91 182 SER A C 1
ATOM 1436 O O . SER A 1 182 ? -39.682 17.366 31.287 1.00 21.91 182 SER A O 1
ATOM 1438 N N . HIS A 1 183 ? -37.838 17.283 32.412 1.00 25.78 183 HIS A N 1
ATOM 1439 C CA . HIS A 1 183 ? -36.760 18.039 33.099 1.00 25.78 183 HIS A CA 1
ATOM 1440 C C . HIS A 1 183 ? -36.493 17.432 34.548 1.00 25.78 183 HIS A C 1
ATOM 1442 O O . HIS A 1 183 ? -36.932 16.301 34.742 1.00 25.78 183 HIS A O 1
ATOM 1448 N N . PRO A 1 184 ? -35.794 18.055 35.553 1.00 32.47 184 PRO A N 1
ATOM 1449 C CA . PRO A 1 184 ? -34.717 17.446 36.389 1.00 32.47 184 PRO A CA 1
ATOM 1450 C C . PRO A 1 184 ? -34.895 17.440 37.954 1.00 32.47 184 PRO A C 1
ATOM 1452 O O . PRO A 1 184 ? -35.908 17.917 38.454 1.00 32.47 184 PRO A O 1
ATOM 1455 N N . GLY A 1 185 ? -33.852 16.994 38.703 1.00 23.47 185 GLY A N 1
ATOM 1456 C CA . GLY A 1 185 ? -33.514 17.316 40.129 1.00 23.47 185 GLY A CA 1
ATOM 1457 C C . GLY A 1 185 ? -33.407 16.096 41.088 1.00 23.47 185 GLY A C 1
ATOM 1458 O O . GLY A 1 185 ? -34.405 15.402 41.229 1.00 23.47 185 GLY A O 1
ATOM 1459 N N . ASP A 1 186 ? -32.242 15.647 41.611 1.00 25.23 186 ASP A N 1
ATOM 1460 C CA . ASP A 1 186 ? -31.339 16.118 42.725 1.00 25.23 186 ASP A CA 1
ATOM 1461 C C . ASP A 1 186 ? -31.527 15.239 44.017 1.00 25.23 186 ASP A C 1
ATOM 1463 O O . ASP A 1 186 ? -32.590 14.616 44.082 1.00 25.23 186 ASP A O 1
ATOM 1467 N N . PRO A 1 187 ? -30.697 15.167 45.108 1.00 34.22 187 PRO A N 1
ATOM 1468 C CA . PRO A 1 187 ? -29.233 15.277 45.385 1.00 34.22 187 PRO A CA 1
ATOM 1469 C C . PRO A 1 187 ? -28.592 14.101 46.221 1.00 34.22 187 PRO A C 1
ATOM 1471 O O . PRO A 1 187 ? -29.287 13.330 46.878 1.00 34.22 187 PRO A O 1
ATOM 1474 N N . ASN A 1 188 ? -27.243 14.114 46.324 1.00 26.05 188 ASN A N 1
ATOM 1475 C CA . ASN A 1 188 ? -26.324 13.665 47.420 1.00 26.05 188 ASN A CA 1
ATOM 1476 C C . ASN A 1 188 ? -26.097 12.170 47.789 1.00 26.05 188 ASN A C 1
ATOM 1478 O O . ASN A 1 188 ? -26.966 11.533 48.373 1.00 26.05 188 ASN A O 1
ATOM 1482 N N . LEU A 1 189 ? -24.841 11.678 47.687 1.00 26.11 189 LEU A N 1
ATOM 1483 C CA . LEU A 1 189 ? -23.850 11.715 48.793 1.00 26.11 189 LEU A CA 1
ATOM 1484 C C . LEU A 1 189 ? -22.425 11.253 48.376 1.00 26.11 189 LEU A C 1
ATOM 1486 O O . LEU A 1 189 ? -22.228 10.179 47.817 1.00 26.11 189 LEU A O 1
ATOM 1490 N N . ASP A 1 190 ? -21.487 12.136 48.717 1.00 23.48 190 ASP A N 1
ATOM 1491 C CA . ASP A 1 190 ? -20.018 12.136 48.823 1.00 23.48 190 ASP A CA 1
ATOM 1492 C C . ASP A 1 190 ? -19.293 10.820 49.200 1.00 23.48 190 ASP A C 1
ATOM 1494 O O . ASP A 1 190 ? -19.775 10.084 50.057 1.00 23.48 190 ASP A O 1
ATOM 1498 N N . LEU A 1 191 ? -18.106 10.587 48.607 1.00 26.48 191 LEU A N 1
ATOM 1499 C CA . LEU A 1 191 ? -16.858 10.239 49.316 1.00 26.48 191 LEU A CA 1
ATOM 1500 C C . LEU A 1 191 ? -15.624 10.481 48.408 1.00 26.48 191 LEU A C 1
ATOM 1502 O O . LEU A 1 191 ? -15.338 9.734 47.471 1.00 26.48 191 LEU A O 1
ATOM 1506 N N . SER A 1 192 ? -14.915 11.555 48.747 1.00 24.92 192 SER A N 1
ATOM 1507 C CA . SER A 1 192 ? -13.655 12.127 48.245 1.00 24.92 192 SER A CA 1
ATOM 1508 C C . SER A 1 192 ? -12.448 11.192 48.037 1.00 24.92 192 SER A C 1
ATOM 1510 O O . SER A 1 192 ? -12.123 10.412 48.931 1.00 24.92 192 SER A O 1
ATOM 1512 N N . TYR A 1 193 ? -11.677 11.426 46.963 1.00 30.08 193 TYR A N 1
ATOM 1513 C CA . TYR A 1 193 ? -10.202 11.369 46.952 1.00 30.08 193 TYR A CA 1
ATOM 1514 C C . TYR A 1 193 ? -9.655 12.433 45.973 1.00 30.08 193 TYR A C 1
ATOM 1516 O O . TYR A 1 193 ? -10.080 12.499 44.824 1.00 30.08 193 TYR A O 1
ATOM 1524 N N . ASP A 1 194 ? -8.758 13.286 46.476 1.00 31.08 194 ASP A N 1
ATOM 1525 C CA . ASP A 1 194 ? -8.185 14.498 45.864 1.00 31.08 194 ASP A CA 1
ATOM 1526 C C . ASP A 1 194 ? -7.465 14.281 44.512 1.00 31.08 194 ASP A C 1
ATOM 1528 O O . ASP A 1 194 ? -6.359 13.742 44.474 1.00 31.08 194 ASP A O 1
ATOM 1532 N N . GLU A 1 195 ? -8.026 14.817 43.418 1.00 33.78 195 GLU A N 1
ATOM 1533 C CA . GLU A 1 195 ? -7.321 15.102 42.145 1.00 33.78 195 GLU A CA 1
ATOM 1534 C C . GLU A 1 195 ? -7.155 16.622 41.884 1.00 33.78 195 GLU A C 1
ATOM 1536 O O . GLU A 1 195 ? -6.579 17.042 40.876 1.00 33.78 195 GLU A O 1
ATOM 1541 N N . GLU A 1 196 ? -7.635 17.485 42.790 1.00 33.81 196 GLU A N 1
ATOM 1542 C CA . GLU A 1 196 ? -7.822 18.921 42.521 1.00 33.81 196 GLU A CA 1
ATOM 1543 C C . GLU A 1 196 ? -6.542 19.772 42.462 1.00 33.81 196 GLU A C 1
ATOM 1545 O O . GLU A 1 196 ? -6.610 20.926 42.041 1.00 33.81 196 GLU A O 1
ATOM 1550 N N . SER A 1 197 ? -5.359 19.240 42.781 1.00 29.19 197 SER A N 1
ATOM 1551 C CA . SER A 1 197 ? -4.124 20.044 42.743 1.00 29.19 197 SER A CA 1
ATOM 1552 C C . SER A 1 197 ? -3.396 20.057 41.392 1.00 29.19 197 SER A C 1
ATOM 1554 O O . SER A 1 197 ? -2.505 20.881 41.206 1.00 29.19 197 SER A O 1
ATOM 1556 N N . ILE A 1 198 ? -3.778 19.208 40.426 1.00 34.47 198 ILE A N 1
ATOM 1557 C CA . ILE A 1 198 ? -3.130 19.146 39.094 1.00 34.47 198 ILE A CA 1
ATOM 1558 C C . ILE A 1 198 ? -4.033 19.728 37.984 1.00 34.47 198 ILE A C 1
ATOM 1560 O O . ILE A 1 198 ? -3.552 20.101 36.916 1.00 34.47 198 ILE A O 1
ATOM 1564 N N . ILE A 1 199 ? -5.338 19.893 38.236 1.00 33.12 199 ILE A N 1
ATOM 1565 C CA . ILE A 1 199 ? -6.325 20.334 37.227 1.00 33.12 199 ILE A CA 1
ATOM 1566 C C . ILE A 1 199 ? -6.531 21.866 37.204 1.00 33.12 199 ILE A C 1
ATOM 1568 O O . ILE A 1 199 ? -7.094 22.397 36.245 1.00 33.12 199 ILE A O 1
ATOM 1572 N N . GLN A 1 200 ? -6.047 22.614 38.203 1.00 28.14 200 GLN A N 1
ATOM 1573 C CA . GLN A 1 200 ? -6.297 24.063 38.291 1.00 28.14 200 GLN A CA 1
ATOM 1574 C C . GLN A 1 200 ? -5.500 24.943 37.307 1.00 28.14 200 GLN A C 1
ATOM 1576 O O . GLN A 1 200 ? -5.829 26.118 37.178 1.00 28.14 200 GLN A O 1
ATOM 1581 N N . GLU A 1 201 ? -4.538 24.406 36.547 1.00 32.09 201 GLU A N 1
ATOM 1582 C CA . GLU A 1 201 ? -3.769 25.196 35.561 1.00 32.09 201 GLU A CA 1
ATOM 1583 C C . GLU A 1 201 ? -4.160 24.971 34.084 1.00 32.09 201 GLU A C 1
ATOM 1585 O O . GLU A 1 201 ? -3.566 25.589 33.205 1.00 32.09 201 GLU A O 1
ATOM 1590 N N . ILE A 1 202 ? -5.186 24.160 33.769 1.00 36.09 202 ILE A N 1
ATOM 1591 C CA . ILE A 1 202 ? -5.639 23.930 32.369 1.00 36.09 202 ILE A CA 1
ATOM 1592 C C . ILE A 1 202 ? -7.149 24.195 32.194 1.00 36.09 202 ILE A C 1
ATOM 1594 O O . ILE A 1 202 ? -7.840 23.543 31.416 1.00 36.09 202 ILE A O 1
ATOM 1598 N N . LYS A 1 203 ? -7.712 25.168 32.916 1.00 39.94 203 LYS A N 1
ATOM 1599 C CA . LYS A 1 203 ? -9.085 25.646 32.666 1.00 39.94 203 LYS A CA 1
ATOM 1600 C C . LYS A 1 203 ? -9.138 27.160 32.513 1.00 39.94 203 LYS A C 1
ATOM 1602 O O . LYS A 1 203 ? -9.650 27.864 33.374 1.00 39.94 203 LYS A O 1
ATOM 1607 N N . SER A 1 204 ? -8.666 27.635 31.369 1.00 38.34 204 SER A N 1
ATOM 1608 C CA . SER A 1 204 ? -9.170 28.861 30.751 1.00 38.34 204 SER A CA 1
ATOM 1609 C C . SER A 1 204 ? -8.781 28.861 29.279 1.00 38.34 204 SER A C 1
ATOM 1611 O O . SER A 1 204 ? -7.825 29.517 28.899 1.00 38.34 204 SER A O 1
ATOM 1613 N N . ASP A 1 205 ? -9.472 28.040 28.497 1.00 33.38 205 ASP A N 1
ATOM 1614 C CA . ASP A 1 205 ? -9.840 28.339 27.115 1.00 33.38 205 ASP A CA 1
ATOM 1615 C C . ASP A 1 205 ? -10.945 27.342 26.752 1.00 33.38 205 ASP A C 1
ATOM 1617 O O . ASP A 1 205 ? -10.736 26.127 26.733 1.00 33.38 205 ASP A O 1
ATOM 1621 N N . GLU A 1 206 ? -12.163 27.845 26.560 1.00 38.88 206 GLU A N 1
ATOM 1622 C CA . GLU A 1 206 ? -13.254 27.084 25.957 1.00 38.88 206 GLU A CA 1
ATOM 1623 C C . GLU A 1 206 ? -12.830 26.726 24.528 1.00 38.88 206 GLU A C 1
ATOM 1625 O O . GLU A 1 206 ? -13.022 27.496 23.590 1.00 38.88 206 GLU A O 1
ATOM 1630 N N . VAL A 1 207 ? -12.192 25.568 24.350 1.00 41.09 207 VAL A N 1
ATOM 1631 C CA . VAL A 1 207 ? -11.976 25.010 23.018 1.00 41.09 207 VAL A CA 1
ATOM 1632 C C . VAL A 1 207 ? -13.346 24.554 22.538 1.00 41.09 207 VAL A C 1
ATOM 1634 O O . VAL A 1 207 ? -13.820 23.490 22.938 1.00 41.09 207 VAL A O 1
ATOM 1637 N N . GLU A 1 208 ? -14.005 25.381 21.722 1.00 39.59 208 GLU A N 1
ATOM 1638 C CA . GLU A 1 208 ? -15.151 24.949 20.925 1.00 39.59 208 GLU A CA 1
ATOM 1639 C C . GLU A 1 208 ? -14.800 23.594 20.307 1.00 39.59 208 GLU A C 1
ATOM 1641 O O . GLU A 1 208 ? -13.783 23.454 19.623 1.00 39.59 208 GLU A O 1
ATOM 1646 N N . GLU A 1 209 ? -15.604 22.573 20.602 1.00 42.12 209 GLU A N 1
ATOM 1647 C CA . GLU A 1 209 ? -15.405 21.227 20.088 1.00 42.12 209 GLU A CA 1
ATOM 1648 C C . GLU A 1 209 ? -15.537 21.300 18.559 1.00 42.12 209 GLU A C 1
ATOM 1650 O O . GLU A 1 209 ? -16.640 21.312 18.007 1.00 42.12 209 GLU A O 1
ATOM 1655 N N . VAL A 1 210 ? -14.403 21.459 17.864 1.00 47.09 210 VAL A N 1
ATOM 1656 C CA . VAL A 1 210 ? -14.368 21.627 16.411 1.00 47.09 210 VAL A CA 1
ATOM 1657 C C . VAL A 1 210 ? -15.062 20.417 15.817 1.00 47.09 210 VAL A C 1
ATOM 1659 O O . VAL A 1 210 ? -14.579 19.287 15.911 1.00 47.09 210 VAL A O 1
ATOM 1662 N N . ASN A 1 211 ? -16.228 20.642 15.216 1.00 51.56 211 ASN A N 1
ATOM 1663 C CA . ASN A 1 211 ? -16.980 19.565 14.610 1.00 51.56 211 ASN A CA 1
ATOM 1664 C C . ASN A 1 211 ? -16.252 19.120 13.335 1.00 51.56 211 ASN A C 1
ATOM 1666 O O . ASN A 1 211 ? -16.548 19.585 12.235 1.00 51.56 211 ASN A O 1
ATOM 1670 N N . PHE A 1 212 ? -15.299 18.199 13.483 1.00 49.78 212 PHE A N 1
ATOM 1671 C CA . PHE A 1 212 ? -14.475 17.672 12.398 1.00 49.78 212 PHE A CA 1
ATOM 1672 C C . PHE A 1 212 ? -15.301 17.081 11.250 1.00 49.78 212 PHE A C 1
ATOM 1674 O O . PHE A 1 212 ? -14.777 16.971 10.145 1.00 49.78 212 PHE A O 1
ATOM 1681 N N . SER A 1 213 ? -16.569 16.703 11.463 1.00 49.69 213 SER A N 1
ATOM 1682 C CA . SER A 1 213 ? -17.449 16.262 10.367 1.00 49.69 213 SER A CA 1
ATOM 1683 C C . SER A 1 213 ? -17.789 17.380 9.372 1.00 49.69 213 SER A C 1
ATOM 1685 O O . SER A 1 213 ? -18.131 17.084 8.234 1.00 49.69 213 SER A O 1
ATOM 1687 N N . ARG A 1 214 ? -17.629 18.654 9.764 1.00 49.75 214 ARG A N 1
ATOM 1688 C CA . ARG A 1 214 ? -17.748 19.819 8.871 1.00 49.75 214 ARG A CA 1
ATOM 1689 C C . ARG A 1 214 ? -16.460 20.090 8.085 1.00 49.75 214 ARG A C 1
ATOM 1691 O O . ARG A 1 214 ? -16.537 20.648 7.002 1.00 49.75 214 ARG A O 1
ATOM 1698 N N . VAL A 1 215 ? -15.305 19.665 8.611 1.00 51.78 215 VAL A N 1
ATOM 1699 C CA . VAL A 1 215 ? -13.979 19.978 8.045 1.00 51.78 215 VAL A CA 1
ATOM 1700 C C . VAL A 1 215 ? -13.498 18.913 7.056 1.00 51.78 215 VAL A C 1
ATOM 1702 O O . VAL A 1 215 ? -12.884 19.258 6.061 1.00 51.78 215 VAL A O 1
ATOM 1705 N N . PHE A 1 216 ? -13.778 17.624 7.278 1.00 58.34 216 PHE A N 1
ATOM 1706 C CA . PHE A 1 216 ? -13.465 16.580 6.289 1.00 58.34 216 PHE A CA 1
ATOM 1707 C C . PHE A 1 216 ? -14.619 15.580 6.171 1.00 58.34 216 PHE A C 1
ATOM 1709 O O . PHE A 1 216 ? -15.232 15.251 7.196 1.00 58.34 216 PHE A O 1
ATOM 1716 N N . PRO A 1 217 ? -14.871 15.026 4.969 1.00 67.88 217 PRO A N 1
ATOM 1717 C CA . PRO A 1 217 ? -15.883 14.000 4.780 1.00 67.88 217 PRO A CA 1
ATOM 1718 C C . PRO A 1 217 ? -15.554 12.738 5.581 1.00 67.88 217 PRO A C 1
ATOM 1720 O O . PRO A 1 217 ? -14.392 12.435 5.858 1.00 67.88 217 PRO A O 1
ATOM 1723 N N . LEU A 1 218 ? -16.589 11.970 5.931 1.00 77.50 218 LEU A N 1
ATOM 1724 C CA . LEU A 1 218 ? -16.432 10.721 6.680 1.00 77.50 218 LEU A CA 1
ATOM 1725 C C . LEU A 1 218 ? -15.582 9.693 5.916 1.00 77.50 218 LEU A C 1
ATOM 1727 O O . LEU A 1 218 ? -14.764 9.007 6.528 1.00 77.50 218 LEU A O 1
ATOM 1731 N N . ARG A 1 219 ? -15.746 9.601 4.591 1.00 85.88 219 ARG A N 1
ATOM 1732 C CA . ARG A 1 219 ? -14.900 8.768 3.730 1.00 85.88 219 ARG A CA 1
ATOM 1733 C C . ARG A 1 219 ? -13.757 9.597 3.152 1.00 85.88 219 ARG A C 1
ATOM 1735 O O . ARG A 1 219 ? -13.999 10.651 2.572 1.00 85.88 219 ARG A O 1
ATOM 1742 N N . LEU A 1 220 ? -12.543 9.071 3.250 1.00 84.44 220 LEU A N 1
ATOM 1743 C CA . LEU A 1 220 ? -11.369 9.569 2.549 1.00 84.44 220 LEU A CA 1
ATOM 1744 C C . LEU A 1 220 ? -10.926 8.550 1.501 1.00 84.44 220 LEU A C 1
ATOM 1746 O O . LEU A 1 220 ? -11.001 7.335 1.714 1.00 84.44 220 LEU A O 1
ATOM 1750 N N . ASP A 1 221 ? -10.444 9.055 0.376 1.00 81.94 221 ASP A N 1
ATOM 1751 C CA . ASP A 1 221 ? -9.840 8.214 -0.645 1.00 81.94 221 ASP A CA 1
ATOM 1752 C C . ASP A 1 221 ? -8.339 8.032 -0.348 1.00 81.94 221 ASP A C 1
ATOM 1754 O O . ASP A 1 221 ? -7.677 8.886 0.248 1.00 81.94 221 ASP A O 1
ATOM 1758 N N . CYS A 1 222 ? -7.790 6.880 -0.720 1.00 84.94 222 CYS A N 1
ATOM 1759 C CA . CYS A 1 222 ? -6.398 6.534 -0.480 1.00 84.94 222 CYS A CA 1
ATOM 1760 C C . CYS A 1 222 ? -5.495 7.311 -1.439 1.00 84.94 222 CYS A C 1
ATOM 1762 O O . CYS A 1 222 ? -5.363 6.950 -2.606 1.00 84.94 222 CYS A O 1
ATOM 1764 N N . TYR A 1 223 ? -4.815 8.347 -0.949 1.00 82.88 223 TYR A N 1
ATOM 1765 C CA . TYR A 1 223 ? -3.929 9.175 -1.777 1.00 82.88 223 TYR A CA 1
ATOM 1766 C C . TYR A 1 223 ? -2.826 8.393 -2.479 1.00 82.88 223 TYR A C 1
ATOM 1768 O O . TYR A 1 223 ? -2.528 8.663 -3.638 1.00 82.88 223 TYR A O 1
ATOM 1776 N N . SER A 1 224 ? -2.253 7.379 -1.830 1.00 81.31 224 SER A N 1
ATOM 1777 C CA . SER A 1 224 ? -1.305 6.487 -2.497 1.00 81.31 224 SER A CA 1
ATOM 1778 C C . SER A 1 224 ? -1.956 5.780 -3.693 1.00 81.31 224 SER A C 1
ATOM 1780 O O . SER A 1 224 ? -1.315 5.624 -4.727 1.00 81.31 224 SER A O 1
ATOM 1782 N N . HIS A 1 225 ? -3.237 5.408 -3.591 1.00 78.12 225 HIS A N 1
ATOM 1783 C CA . HIS A 1 225 ? -4.010 4.848 -4.702 1.00 78.12 225 HIS A CA 1
ATOM 1784 C C . HIS A 1 225 ? -4.347 5.850 -5.809 1.00 78.12 225 HIS A C 1
ATOM 1786 O O . HIS A 1 225 ? -4.442 5.483 -6.977 1.00 78.12 225 HIS A O 1
ATOM 1792 N N . HIS A 1 226 ? -4.495 7.126 -5.502 1.00 78.88 226 HIS A N 1
ATOM 1793 C CA . HIS A 1 226 ? -4.669 8.108 -6.565 1.00 78.88 226 HIS A CA 1
ATOM 1794 C C . HIS A 1 226 ? -3.342 8.408 -7.267 1.00 78.88 226 HIS A C 1
ATOM 1796 O O . HIS A 1 226 ? -3.243 8.265 -8.489 1.00 78.88 226 HIS A O 1
ATOM 1802 N N . LEU A 1 227 ? -2.287 8.666 -6.491 1.00 79.00 227 LEU A N 1
ATOM 1803 C CA . LEU A 1 227 ? -0.973 9.026 -7.010 1.00 79.00 227 LEU A CA 1
ATOM 1804 C C . LEU A 1 227 ? -0.403 7.972 -7.965 1.00 79.00 227 LEU A C 1
ATOM 1806 O O . LEU A 1 227 ? 0.149 8.318 -9.010 1.00 79.00 227 LEU A O 1
ATOM 1810 N N . MET A 1 228 ? -0.526 6.680 -7.643 1.00 77.50 228 MET A N 1
ATOM 1811 C CA . MET A 1 228 ? 0.018 5.658 -8.544 1.00 77.50 228 MET A CA 1
ATOM 1812 C C . MET A 1 228 ? -0.931 5.331 -9.713 1.00 77.50 228 MET A C 1
ATOM 1814 O O . MET A 1 228 ? -0.453 4.848 -10.737 1.00 77.50 228 MET A O 1
ATOM 1818 N N . ARG A 1 229 ? -2.237 5.650 -9.635 1.00 76.12 229 ARG A N 1
ATOM 1819 C CA . ARG A 1 229 ? -3.152 5.561 -10.793 1.00 76.12 229 ARG A CA 1
ATOM 1820 C C . ARG A 1 229 ? -2.814 6.624 -11.819 1.00 76.12 229 ARG A C 1
ATOM 1822 O O . ARG A 1 229 ? -2.745 6.314 -13.003 1.00 76.12 229 ARG A O 1
ATOM 1829 N N . LEU A 1 230 ? -2.550 7.836 -11.346 1.00 75.88 230 LEU A N 1
ATOM 1830 C CA . LEU A 1 230 ? -2.027 8.921 -12.161 1.00 75.88 230 LEU A CA 1
ATOM 1831 C C . LEU A 1 230 ? -0.743 8.474 -12.868 1.00 75.88 230 LEU A C 1
ATOM 1833 O O . LEU A 1 230 ? -0.654 8.535 -14.089 1.00 75.88 230 LEU A O 1
ATOM 1837 N N . LEU A 1 231 ? 0.216 7.911 -12.126 1.00 74.31 231 LEU A N 1
ATOM 1838 C CA . LEU A 1 231 ? 1.463 7.403 -12.704 1.00 74.31 231 LEU A CA 1
ATOM 1839 C C . LEU A 1 231 ? 1.227 6.352 -13.802 1.00 74.31 231 LEU A C 1
ATOM 1841 O O . LEU A 1 231 ? 1.846 6.414 -14.862 1.00 74.31 231 LEU A O 1
ATOM 1845 N N . ALA A 1 232 ? 0.341 5.386 -13.545 1.00 73.75 232 ALA A N 1
ATOM 1846 C CA . ALA A 1 232 ? 0.013 4.333 -14.499 1.00 73.75 232 ALA A CA 1
ATOM 1847 C C . ALA A 1 232 ? -0.603 4.911 -15.777 1.00 73.75 232 ALA A C 1
ATOM 1849 O O . ALA A 1 232 ? -0.120 4.601 -16.862 1.00 73.75 232 ALA A O 1
ATOM 1850 N N . ASN A 1 233 ? -1.586 5.808 -15.644 1.00 70.94 233 ASN A N 1
ATOM 1851 C CA . ASN A 1 233 ? -2.219 6.480 -16.778 1.00 70.94 233 ASN A CA 1
ATOM 1852 C C . ASN A 1 233 ? -1.181 7.213 -17.630 1.00 70.94 233 ASN A C 1
ATOM 1854 O O . ASN A 1 233 ? -1.126 7.024 -18.843 1.00 70.94 233 ASN A O 1
ATOM 1858 N N . VAL A 1 234 ? -0.325 8.016 -17.000 1.00 69.31 234 VAL A N 1
ATOM 1859 C CA . VAL A 1 234 ? 0.662 8.832 -17.711 1.00 69.31 234 VAL A CA 1
ATOM 1860 C C . VAL A 1 234 ? 1.691 7.947 -18.435 1.00 69.31 234 VAL A C 1
ATOM 1862 O O . VAL A 1 234 ? 1.995 8.191 -19.603 1.00 69.31 234 VAL A O 1
ATOM 1865 N N . VAL A 1 235 ? 2.172 6.873 -17.799 1.00 72.19 235 VAL A N 1
ATOM 1866 C CA . VAL A 1 235 ? 3.077 5.891 -18.432 1.00 72.19 235 VAL A CA 1
ATOM 1867 C C . VAL A 1 235 ? 2.382 5.111 -19.561 1.00 72.19 235 VAL A C 1
ATOM 1869 O O . VAL A 1 235 ? 3.019 4.775 -20.557 1.00 72.19 235 VAL A O 1
ATOM 1872 N N . ASP A 1 236 ? 1.086 4.816 -19.427 1.00 72.25 236 ASP A N 1
ATOM 1873 C CA . ASP A 1 236 ? 0.286 4.076 -20.416 1.00 72.25 236 ASP A CA 1
ATOM 1874 C C . ASP A 1 236 ? -0.105 4.902 -21.647 1.00 72.25 236 ASP A C 1
ATOM 1876 O O . ASP A 1 236 ? -0.329 4.336 -22.731 1.00 72.25 236 ASP A O 1
ATOM 1880 N N . HIS A 1 237 ? -0.208 6.222 -21.481 1.00 72.00 237 HIS A N 1
ATOM 1881 C CA . HIS A 1 237 ? -0.546 7.161 -22.544 1.00 72.00 237 HIS A CA 1
ATOM 1882 C C . HIS A 1 237 ? 0.625 7.427 -23.495 1.00 72.00 237 HIS A C 1
ATOM 1884 O O . HIS A 1 237 ? 0.382 7.653 -24.684 1.00 72.00 237 HIS A O 1
ATOM 1890 N N . ASP A 1 238 ? 1.872 7.340 -23.022 1.00 80.38 238 ASP A N 1
ATOM 1891 C CA . ASP A 1 238 ? 3.043 7.460 -23.889 1.00 80.38 238 ASP A CA 1
ATOM 1892 C C . ASP A 1 238 ? 3.322 6.162 -24.664 1.00 80.38 238 ASP A C 1
ATOM 1894 O O . ASP A 1 238 ? 3.594 5.100 -24.097 1.00 80.38 238 ASP A O 1
ATOM 1898 N N . LEU A 1 239 ? 3.273 6.243 -25.998 1.00 82.38 239 LEU A N 1
ATOM 1899 C CA . LEU A 1 239 ? 3.422 5.075 -26.865 1.00 82.38 239 LEU A CA 1
ATOM 1900 C C . LEU A 1 239 ? 4.813 4.443 -26.735 1.00 82.38 239 LEU A C 1
ATOM 1902 O O . LEU A 1 239 ? 4.907 3.218 -26.660 1.00 82.38 239 LEU A O 1
ATOM 1906 N N . GLN A 1 240 ? 5.878 5.251 -26.705 1.00 82.25 240 GLN A N 1
ATOM 1907 C CA . GLN A 1 240 ? 7.246 4.727 -26.659 1.00 82.25 240 GLN A CA 1
ATOM 1908 C C . GLN A 1 240 ? 7.513 4.016 -25.330 1.00 82.25 240 GLN A C 1
ATOM 1910 O O . GLN A 1 240 ? 7.954 2.867 -25.332 1.00 82.25 240 GLN A O 1
ATOM 1915 N N . THR A 1 241 ? 7.157 4.636 -24.205 1.00 80.56 241 THR A N 1
ATOM 1916 C CA . THR A 1 241 ? 7.310 4.047 -22.868 1.00 80.56 241 THR A CA 1
ATOM 1917 C C . THR A 1 241 ? 6.473 2.784 -22.718 1.00 80.56 241 THR A C 1
ATOM 1919 O O . THR A 1 241 ? 6.939 1.788 -22.158 1.00 80.56 241 THR A O 1
ATOM 1922 N N . ARG A 1 242 ? 5.255 2.764 -23.270 1.00 82.88 242 ARG A N 1
ATOM 1923 C CA . ARG A 1 242 ? 4.400 1.575 -23.245 1.00 82.88 242 ARG A CA 1
ATOM 1924 C C . ARG A 1 242 ? 5.005 0.401 -24.012 1.00 82.88 242 ARG A C 1
ATOM 1926 O O . ARG A 1 242 ? 4.954 -0.727 -23.512 1.00 82.88 242 ARG A O 1
ATOM 1933 N N . GLU A 1 243 ? 5.548 0.632 -25.205 1.00 85.94 243 GLU A N 1
ATOM 1934 C CA . GLU A 1 243 ? 6.194 -0.428 -25.988 1.00 85.94 243 GLU A CA 1
ATOM 1935 C C . GLU A 1 243 ? 7.516 -0.873 -25.350 1.00 85.94 243 GLU A C 1
ATOM 1937 O O . GLU A 1 243 ? 7.750 -2.077 -25.218 1.00 85.94 243 GLU A O 1
ATOM 1942 N N . LEU A 1 244 ? 8.323 0.064 -24.844 1.00 86.00 244 LEU A N 1
ATOM 1943 C CA . LEU A 1 244 ? 9.542 -0.235 -24.090 1.00 86.00 244 LEU A CA 1
ATOM 1944 C C . LEU A 1 244 ? 9.241 -1.118 -22.875 1.00 86.00 244 LEU A C 1
ATOM 1946 O O . LEU A 1 244 ? 9.869 -2.158 -22.677 1.00 86.00 244 LEU A O 1
ATOM 1950 N N . ARG A 1 245 ? 8.207 -0.772 -22.103 1.00 85.69 245 ARG A N 1
ATOM 1951 C CA . ARG A 1 245 ? 7.748 -1.575 -20.970 1.00 85.69 245 ARG A CA 1
ATOM 1952 C C . ARG A 1 245 ? 7.405 -3.003 -21.390 1.00 85.69 245 ARG A C 1
ATOM 1954 O O . ARG A 1 245 ? 7.821 -3.942 -20.715 1.00 85.69 245 ARG A O 1
ATOM 1961 N N . LYS A 1 246 ? 6.671 -3.198 -22.492 1.00 85.75 246 LYS A N 1
ATOM 1962 C CA . LYS A 1 246 ? 6.346 -4.548 -22.992 1.00 85.75 246 LYS A CA 1
ATOM 1963 C C . LYS A 1 246 ? 7.607 -5.342 -23.330 1.00 85.75 246 LYS A C 1
ATOM 1965 O O . LYS A 1 246 ? 7.699 -6.497 -22.914 1.00 85.75 246 LYS A O 1
ATOM 1970 N N . LYS A 1 247 ? 8.573 -4.731 -24.030 1.00 87.69 247 LYS A N 1
ATOM 1971 C CA . LYS A 1 247 ? 9.863 -5.368 -24.350 1.00 87.69 247 LYS A CA 1
ATOM 1972 C C . LYS A 1 247 ? 10.596 -5.787 -23.073 1.00 87.69 247 LYS A C 1
ATOM 1974 O O . LYS A 1 247 ? 10.940 -6.957 -22.927 1.00 87.69 247 LYS A O 1
ATOM 1979 N N . VAL A 1 248 ? 10.742 -4.869 -22.114 1.00 86.88 248 VAL A N 1
ATOM 1980 C CA . VAL A 1 248 ? 11.422 -5.118 -20.832 1.00 86.88 248 VAL A CA 1
ATOM 1981 C C . VAL A 1 248 ? 10.762 -6.264 -20.065 1.00 86.88 248 VAL A C 1
ATOM 1983 O O . VAL A 1 248 ? 11.438 -7.216 -19.676 1.00 86.88 248 VAL A O 1
ATOM 1986 N N . PHE A 1 249 ? 9.437 -6.238 -19.891 1.00 84.31 249 PHE A N 1
ATOM 1987 C CA . PHE A 1 249 ? 8.738 -7.325 -19.201 1.00 84.31 249 PHE A CA 1
ATOM 1988 C C . PHE A 1 249 ? 8.853 -8.658 -19.945 1.00 84.31 249 PHE A C 1
ATOM 1990 O O . PHE A 1 249 ? 8.969 -9.692 -19.288 1.00 84.31 249 PHE A O 1
ATOM 1997 N N . ALA A 1 250 ? 8.858 -8.663 -21.281 1.00 84.38 250 ALA A N 1
ATOM 1998 C CA . ALA A 1 250 ? 9.062 -9.879 -22.063 1.00 84.38 250 ALA A CA 1
ATOM 1999 C C . ALA A 1 250 ? 10.462 -10.471 -21.840 1.00 84.38 250 ALA A C 1
ATOM 2001 O O . ALA A 1 250 ? 10.578 -11.678 -21.618 1.00 84.38 250 ALA A O 1
ATOM 2002 N N . MET A 1 251 ? 11.510 -9.641 -21.832 1.00 83.62 251 MET A N 1
ATOM 2003 C CA . MET A 1 251 ? 12.880 -10.077 -21.530 1.00 83.62 251 MET A CA 1
ATOM 2004 C C . MET A 1 251 ? 12.980 -10.669 -20.120 1.00 83.62 251 MET A C 1
ATOM 2006 O O . MET A 1 251 ? 13.461 -11.789 -19.935 1.00 83.62 251 MET A O 1
ATOM 2010 N N . VAL A 1 252 ? 12.451 -9.949 -19.127 1.00 81.19 252 VAL A N 1
ATOM 2011 C CA . VAL A 1 252 ? 12.451 -10.370 -17.720 1.00 81.19 252 VAL A CA 1
ATOM 2012 C C . VAL A 1 252 ? 11.690 -11.689 -17.536 1.00 81.19 252 VAL A C 1
ATOM 2014 O O . VAL A 1 252 ? 12.163 -12.585 -16.834 1.00 81.19 252 VAL A O 1
ATOM 2017 N N . TRP A 1 253 ? 10.536 -11.856 -18.190 1.00 78.25 253 TRP A N 1
ATOM 2018 C CA . TRP A 1 253 ? 9.756 -13.095 -18.123 1.00 78.25 253 TRP A CA 1
ATOM 2019 C C . TRP A 1 253 ? 10.437 -14.280 -18.802 1.00 78.25 253 TRP A C 1
ATOM 2021 O O . TRP A 1 253 ? 10.383 -15.384 -18.254 1.00 78.25 253 TRP A O 1
ATOM 2031 N N . LYS A 1 254 ? 11.093 -14.072 -19.951 1.00 79.31 254 LYS A N 1
ATOM 2032 C CA . LYS A 1 254 ? 11.878 -15.121 -20.618 1.00 79.31 254 LYS A CA 1
ATOM 2033 C C . LYS A 1 254 ? 12.963 -15.648 -19.676 1.00 79.31 254 LYS A C 1
ATOM 2035 O O . LYS A 1 254 ? 13.010 -16.854 -19.431 1.00 79.31 254 LYS A O 1
ATOM 2040 N N . LEU A 1 255 ? 13.732 -14.754 -19.053 1.00 74.88 255 LEU A N 1
ATOM 2041 C CA . LEU A 1 255 ? 14.802 -15.120 -18.116 1.00 74.88 255 LEU A CA 1
ATOM 2042 C C . LEU A 1 255 ? 14.302 -15.749 -16.811 1.00 74.88 255 LEU A C 1
ATOM 2044 O O . LEU A 1 255 ? 14.948 -16.647 -16.278 1.00 74.88 255 LEU A O 1
ATOM 2048 N N . LYS A 1 256 ? 13.124 -15.351 -16.314 1.00 74.00 256 LYS A N 1
ATOM 2049 C CA . LYS A 1 256 ? 12.518 -15.946 -15.107 1.00 74.00 256 LYS A CA 1
ATOM 2050 C C . LYS A 1 256 ? 12.346 -17.471 -15.209 1.00 74.00 256 LYS A C 1
ATOM 2052 O O . LYS A 1 256 ? 12.294 -18.152 -14.189 1.00 74.00 256 LYS A O 1
ATOM 2057 N N . SER A 1 257 ? 12.201 -18.001 -16.423 1.00 65.62 257 SER A N 1
ATOM 2058 C CA . SER A 1 257 ? 11.855 -19.403 -16.681 1.00 65.62 257 SER A CA 1
ATOM 2059 C C . SER A 1 257 ? 13.052 -20.353 -16.885 1.00 65.62 257 SER A C 1
ATOM 2061 O O . SER A 1 257 ? 12.826 -21.530 -17.163 1.00 65.62 257 SER A O 1
ATOM 2063 N N . LYS A 1 258 ? 14.306 -19.879 -16.761 1.00 67.12 258 LYS A N 1
ATOM 2064 C CA . LYS A 1 258 ? 15.540 -20.607 -17.155 1.00 67.12 258 LYS A CA 1
ATOM 2065 C C . LYS A 1 258 ? 16.506 -20.868 -15.977 1.00 67.12 258 LYS A C 1
ATOM 2067 O O . LYS A 1 258 ? 16.334 -20.274 -14.915 1.00 67.12 258 LYS A O 1
ATOM 2072 N N . SER A 1 259 ? 17.454 -21.817 -16.117 1.00 53.75 259 SER A N 1
ATOM 2073 C CA . SER A 1 259 ? 18.028 -22.575 -14.975 1.00 53.75 259 SER A CA 1
ATOM 2074 C C . SER A 1 259 ? 19.553 -22.862 -14.934 1.00 53.75 259 SER A C 1
ATOM 2076 O O . SER A 1 259 ? 19.939 -23.822 -14.262 1.00 53.75 259 SER A O 1
ATOM 2078 N N . THR A 1 260 ? 20.453 -22.132 -15.605 1.00 60.00 260 THR A N 1
ATOM 2079 C CA . THR A 1 260 ? 21.919 -22.287 -15.354 1.00 60.00 260 THR A CA 1
ATOM 2080 C C . THR A 1 260 ? 22.383 -21.532 -14.091 1.00 60.00 260 THR A C 1
ATOM 2082 O O . THR A 1 260 ? 21.579 -20.870 -13.457 1.00 60.00 260 THR A O 1
ATOM 2085 N N . ALA A 1 261 ? 23.651 -21.625 -13.653 1.00 49.12 261 ALA A N 1
ATOM 2086 C CA . ALA A 1 261 ? 24.112 -21.086 -12.353 1.00 49.12 261 ALA A CA 1
ATOM 2087 C C . ALA A 1 261 ? 24.214 -19.542 -12.274 1.00 49.12 261 ALA A C 1
ATOM 2089 O O . ALA A 1 261 ? 23.772 -18.948 -11.289 1.00 49.12 261 ALA A O 1
ATOM 2090 N N . VAL A 1 262 ? 24.741 -18.880 -13.315 1.00 54.84 262 VAL A N 1
ATOM 2091 C CA . VAL A 1 262 ? 24.703 -17.403 -13.446 1.00 54.84 262 VAL A CA 1
ATOM 2092 C C . VAL A 1 262 ? 23.254 -16.941 -13.618 1.00 54.84 262 VAL A C 1
ATOM 2094 O O . VAL A 1 262 ? 22.807 -15.988 -12.977 1.00 54.84 262 VAL A O 1
ATOM 2097 N N . GLN A 1 263 ? 22.476 -17.707 -14.384 1.00 61.25 263 GLN A N 1
ATOM 2098 C CA . GLN A 1 263 ? 21.041 -17.504 -14.537 1.00 61.25 263 GLN A CA 1
ATOM 2099 C C . GLN A 1 263 ? 20.276 -17.755 -13.242 1.00 61.25 263 GLN A C 1
ATOM 2101 O O . GLN A 1 263 ? 19.282 -17.094 -13.030 1.00 61.25 263 GLN A O 1
ATOM 2106 N N . ALA A 1 264 ? 20.713 -18.633 -12.344 1.00 57.53 264 ALA A N 1
ATOM 2107 C CA . ALA A 1 264 ? 20.017 -18.916 -11.095 1.00 57.53 264 ALA A CA 1
ATOM 2108 C C . ALA A 1 264 ? 20.142 -17.733 -10.136 1.00 57.53 264 ALA A C 1
ATOM 2110 O O . ALA A 1 264 ? 19.167 -17.388 -9.478 1.00 57.53 264 ALA A O 1
ATOM 2111 N N . LEU A 1 265 ? 21.296 -17.057 -10.110 1.00 59.56 265 LEU A N 1
ATOM 2112 C CA . LEU A 1 265 ? 21.499 -15.832 -9.332 1.00 59.56 265 LEU A CA 1
ATOM 2113 C C . LEU A 1 265 ? 20.699 -14.655 -9.906 1.00 59.56 265 LEU A C 1
ATOM 2115 O O . LEU A 1 265 ? 20.002 -13.959 -9.163 1.00 59.56 265 LEU A O 1
ATOM 2119 N N . VAL A 1 266 ? 20.751 -14.453 -11.226 1.00 64.19 266 VAL A N 1
ATOM 2120 C CA . VAL A 1 266 ? 19.983 -13.397 -11.907 1.00 64.19 266 VAL A CA 1
ATOM 2121 C C . VAL A 1 266 ? 18.481 -13.688 -11.842 1.00 64.19 266 VAL A C 1
ATOM 2123 O O .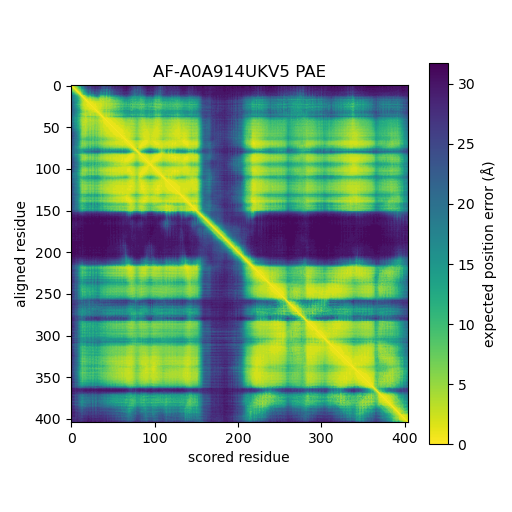 VAL A 1 266 ? 17.706 -12.810 -11.478 1.00 64.19 266 VAL A O 1
ATOM 2126 N N . ALA A 1 267 ? 18.050 -14.926 -12.071 1.00 61.62 267 ALA A N 1
ATOM 2127 C CA . ALA A 1 267 ? 16.663 -15.366 -11.950 1.00 61.62 267 ALA A CA 1
ATOM 2128 C C . ALA A 1 267 ? 16.175 -15.335 -10.501 1.00 61.62 267 ALA A C 1
ATOM 2130 O O . ALA A 1 267 ? 15.006 -15.044 -10.284 1.00 61.62 267 ALA A O 1
ATOM 2131 N N . GLN A 1 268 ? 17.027 -15.569 -9.497 1.00 64.31 268 GLN A N 1
ATOM 2132 C CA . GLN A 1 268 ? 16.659 -15.388 -8.090 1.00 64.31 268 GLN A CA 1
ATOM 2133 C C . GLN A 1 268 ? 16.439 -13.907 -7.773 1.00 64.31 268 GLN A C 1
ATOM 2135 O O . GLN A 1 268 ? 15.416 -13.567 -7.177 1.00 64.31 268 GLN A O 1
ATOM 2140 N N . LYS A 1 269 ? 17.328 -13.014 -8.229 1.00 68.88 269 LYS A N 1
ATOM 2141 C CA . LYS A 1 269 ? 17.135 -11.558 -8.104 1.00 68.88 269 LYS A CA 1
ATOM 2142 C C . LYS A 1 269 ? 15.876 -11.090 -8.844 1.00 68.88 269 LYS A C 1
ATOM 2144 O O . LYS A 1 269 ? 15.062 -10.380 -8.258 1.00 68.88 269 LYS A O 1
ATOM 2149 N N . ILE A 1 270 ? 15.652 -11.557 -10.074 1.00 66.88 270 ILE A N 1
ATOM 2150 C CA . ILE A 1 270 ? 14.438 -11.296 -10.866 1.00 66.88 270 ILE A CA 1
ATOM 2151 C C . ILE A 1 270 ? 13.198 -11.874 -10.180 1.00 66.88 270 ILE A C 1
ATOM 2153 O O . ILE A 1 270 ? 12.155 -11.234 -10.156 1.00 66.88 270 ILE A O 1
ATOM 2157 N N . LYS A 1 271 ? 13.268 -13.065 -9.584 1.00 64.12 271 LYS A N 1
ATOM 2158 C CA . LYS A 1 271 ? 12.143 -13.682 -8.872 1.00 64.12 271 LYS A CA 1
ATOM 2159 C C . LYS A 1 271 ? 11.780 -12.881 -7.626 1.00 64.12 271 LYS A C 1
ATOM 2161 O O . LYS A 1 271 ? 10.596 -12.648 -7.411 1.00 64.12 271 LYS A O 1
ATOM 2166 N N . CYS A 1 272 ? 12.759 -12.419 -6.850 1.00 62.16 272 CYS A N 1
ATOM 2167 C CA . CYS A 1 272 ? 12.530 -11.516 -5.720 1.00 62.16 272 CYS A CA 1
ATOM 2168 C C . CYS A 1 272 ? 11.936 -10.174 -6.179 1.00 62.16 272 CYS A C 1
ATOM 2170 O O . CYS A 1 272 ? 10.974 -9.691 -5.584 1.00 62.16 272 CYS A O 1
ATOM 2172 N N . MET A 1 273 ? 12.452 -9.613 -7.275 1.00 63.62 273 MET A N 1
ATOM 2173 C CA . MET A 1 273 ? 11.946 -8.386 -7.897 1.00 63.62 273 MET A CA 1
ATOM 2174 C C . MET A 1 273 ? 10.493 -8.544 -8.362 1.00 63.62 273 MET A C 1
ATOM 2176 O O . MET A 1 273 ? 9.645 -7.732 -8.010 1.00 63.62 273 MET A O 1
ATOM 2180 N N . LEU A 1 274 ? 10.181 -9.612 -9.099 1.00 62.44 274 LEU A N 1
ATOM 2181 C CA . LEU A 1 274 ? 8.840 -9.903 -9.601 1.00 62.44 274 LEU A CA 1
ATOM 2182 C C . LEU A 1 274 ? 7.869 -10.290 -8.487 1.00 62.44 274 LEU A C 1
ATOM 2184 O O . LEU A 1 274 ? 6.686 -10.012 -8.619 1.00 62.44 274 LEU A O 1
ATOM 2188 N N . LEU A 1 275 ? 8.332 -10.912 -7.401 1.00 55.72 275 LEU A N 1
ATOM 2189 C CA . LEU A 1 275 ? 7.505 -11.157 -6.219 1.00 55.72 275 LEU A CA 1
ATOM 2190 C C . LEU A 1 275 ? 7.146 -9.827 -5.540 1.00 55.72 275 LEU A C 1
ATOM 2192 O O . LEU A 1 275 ? 5.976 -9.570 -5.278 1.00 55.72 275 LEU A O 1
ATOM 2196 N N . SER A 1 276 ? 8.130 -8.944 -5.358 1.00 51.31 276 SER A N 1
ATOM 2197 C CA . SER A 1 276 ? 7.924 -7.586 -4.836 1.00 51.31 276 SER A CA 1
ATOM 2198 C C . SER A 1 276 ? 6.988 -6.753 -5.729 1.00 51.31 276 SER A C 1
ATOM 2200 O O . SER A 1 276 ? 6.088 -6.079 -5.230 1.00 51.31 276 SER A O 1
ATOM 2202 N N . ALA A 1 277 ? 7.140 -6.867 -7.052 1.00 51.19 277 ALA A N 1
ATOM 2203 C CA . ALA A 1 277 ? 6.321 -6.200 -8.066 1.00 51.19 277 ALA A CA 1
ATOM 2204 C C . ALA A 1 277 ? 4.935 -6.848 -8.271 1.00 51.19 277 ALA A C 1
ATOM 2206 O O . ALA A 1 277 ? 3.997 -6.184 -8.692 1.00 51.19 277 ALA A O 1
ATOM 2207 N N . SER A 1 278 ? 4.774 -8.139 -7.974 1.00 43.88 278 SER A N 1
ATOM 2208 C CA . SER A 1 278 ? 3.482 -8.842 -7.990 1.00 43.88 278 SER A CA 1
ATOM 2209 C C . SER A 1 278 ? 2.621 -8.469 -6.788 1.00 43.88 278 SER A C 1
ATOM 2211 O O . SER A 1 278 ? 1.401 -8.572 -6.866 1.00 43.88 278 SER A O 1
ATOM 2213 N N . MET A 1 279 ? 3.247 -8.078 -5.677 1.00 39.06 279 MET A N 1
ATOM 2214 C CA . MET A 1 279 ? 2.553 -7.645 -4.466 1.00 39.06 279 MET A CA 1
ATOM 2215 C C . MET A 1 279 ? 2.207 -6.151 -4.490 1.00 39.06 279 MET A C 1
ATOM 2217 O O . MET A 1 279 ? 1.480 -5.697 -3.610 1.00 39.06 279 MET A O 1
ATOM 2221 N N . ARG A 1 280 ? 2.717 -5.371 -5.461 1.00 49.50 280 ARG A N 1
ATOM 2222 C CA . ARG A 1 280 ? 2.468 -3.925 -5.563 1.00 49.50 280 ARG A CA 1
ATOM 2223 C C . ARG A 1 280 ? 2.482 -3.414 -7.011 1.00 49.50 280 ARG A C 1
ATOM 2225 O O . ARG A 1 280 ? 3.421 -3.596 -7.770 1.00 49.50 280 ARG A O 1
ATOM 2232 N N . TRP A 1 281 ? 1.441 -2.674 -7.355 1.00 50.88 281 TRP A N 1
ATOM 2233 C CA . TRP A 1 281 ? 1.144 -2.034 -8.638 1.00 50.88 281 TRP A CA 1
ATOM 2234 C C . TRP A 1 281 ? 2.098 -0.904 -9.116 1.00 50.88 281 TRP A C 1
ATOM 2236 O O . TRP A 1 281 ? 1.881 -0.338 -10.180 1.00 50.88 281 TRP A O 1
ATOM 2246 N N . ASN A 1 282 ? 3.211 -0.634 -8.416 1.00 59.88 282 ASN A N 1
ATOM 2247 C CA . ASN A 1 282 ? 4.400 0.113 -8.895 1.00 59.88 282 ASN A CA 1
ATOM 2248 C C . ASN A 1 282 ? 5.418 -0.796 -9.612 1.00 59.88 282 ASN A C 1
ATOM 2250 O O . ASN A 1 282 ? 6.624 -0.527 -9.629 1.00 59.88 282 ASN A O 1
ATOM 2254 N N . SER A 1 283 ? 4.930 -1.886 -10.199 1.00 67.75 283 SER A N 1
ATOM 2255 C CA . SER A 1 283 ? 5.739 -2.960 -10.764 1.00 67.75 283 SER A CA 1
ATOM 2256 C C . SER A 1 283 ? 6.754 -2.466 -11.792 1.00 67.75 283 SER A C 1
ATOM 2258 O O . SER A 1 283 ? 7.885 -2.938 -11.788 1.00 67.75 283 SER A O 1
ATOM 2260 N N . PHE A 1 284 ? 6.400 -1.479 -12.624 1.00 77.62 284 PHE A N 1
ATOM 2261 C CA . PHE A 1 284 ? 7.319 -0.971 -13.641 1.00 77.62 284 PHE A CA 1
ATOM 2262 C C . PHE A 1 284 ? 8.490 -0.181 -13.047 1.00 77.62 284 PHE A C 1
ATOM 2264 O O . PHE A 1 284 ? 9.628 -0.504 -13.353 1.00 77.62 284 PHE A O 1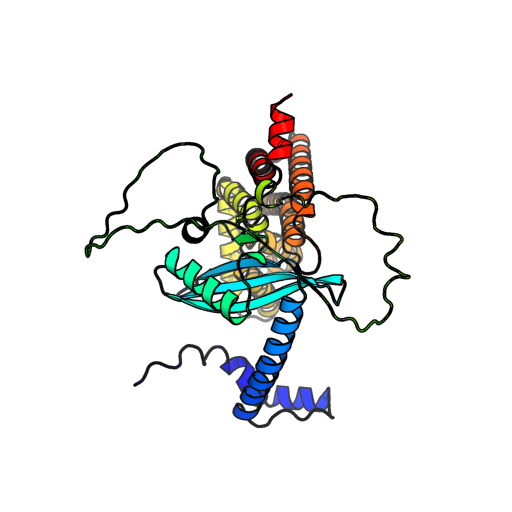
ATOM 2271 N N . SER A 1 285 ? 8.247 0.775 -12.143 1.00 78.31 285 SER A N 1
ATOM 2272 C CA . SER A 1 285 ? 9.328 1.531 -11.481 1.00 78.31 285 SER A CA 1
ATOM 2273 C C . SER A 1 285 ? 10.270 0.614 -10.693 1.00 78.31 285 SER A C 1
ATOM 2275 O O . SER A 1 285 ? 11.483 0.771 -10.774 1.00 78.31 285 SER A O 1
ATOM 2277 N N . ILE A 1 286 ? 9.729 -0.376 -9.971 1.00 78.12 286 ILE A N 1
ATOM 2278 C CA . ILE A 1 286 ? 10.551 -1.346 -9.234 1.00 78.12 286 ILE A CA 1
ATOM 2279 C C . ILE A 1 286 ? 11.421 -2.159 -10.194 1.00 78.12 286 ILE A C 1
ATOM 2281 O O . ILE A 1 286 ? 12.596 -2.381 -9.899 1.00 78.12 286 ILE A O 1
ATOM 2285 N N . VAL A 1 287 ? 10.847 -2.611 -11.314 1.00 82.12 287 VAL A N 1
ATOM 2286 C CA . VAL A 1 287 ? 11.578 -3.371 -12.332 1.00 82.12 287 VAL A CA 1
ATOM 2287 C C . VAL A 1 287 ? 12.669 -2.514 -12.960 1.00 82.12 287 VAL A C 1
ATOM 2289 O O . VAL A 1 287 ? 13.789 -2.996 -13.062 1.00 82.12 287 VAL A O 1
ATOM 2292 N N . VAL A 1 288 ? 12.379 -1.260 -13.319 1.00 84.69 288 VAL A N 1
ATOM 2293 C CA . VAL A 1 288 ? 13.363 -0.334 -13.898 1.00 84.69 288 VAL A CA 1
ATOM 2294 C C . VAL A 1 288 ? 14.557 -0.141 -12.967 1.00 84.69 288 VAL A C 1
ATOM 2296 O O . VAL A 1 288 ? 15.675 -0.413 -13.391 1.00 84.69 288 VAL A O 1
ATOM 2299 N N . ASP A 1 289 ? 14.333 0.234 -11.704 1.00 83.56 289 ASP A N 1
ATOM 2300 C CA . ASP A 1 289 ? 15.425 0.491 -10.752 1.00 83.56 289 ASP A CA 1
ATOM 2301 C C . ASP A 1 289 ? 16.351 -0.724 -10.617 1.00 83.56 289 ASP A C 1
ATOM 2303 O O . ASP A 1 289 ? 17.563 -0.628 -10.791 1.00 83.56 289 ASP A O 1
ATOM 2307 N N . HIS A 1 290 ? 15.769 -1.904 -10.380 1.00 82.06 290 HIS A N 1
ATOM 2308 C CA . HIS A 1 290 ? 16.575 -3.108 -10.216 1.00 82.06 290 HIS A CA 1
ATOM 2309 C C . HIS A 1 290 ? 17.263 -3.515 -11.513 1.00 82.06 290 HIS A C 1
ATOM 2311 O O . HIS A 1 290 ? 18.378 -4.021 -11.461 1.00 82.06 290 HIS A O 1
ATOM 2317 N N . LEU A 1 291 ? 16.605 -3.350 -12.664 1.00 84.88 291 LEU A N 1
ATOM 2318 C CA . LEU A 1 291 ? 17.180 -3.705 -13.955 1.00 84.88 291 LEU A CA 1
ATOM 2319 C C . LEU A 1 291 ? 18.390 -2.830 -14.282 1.00 84.88 291 LEU A C 1
ATOM 2321 O O . LEU A 1 291 ? 19.389 -3.349 -14.779 1.00 84.88 291 LEU A O 1
ATOM 2325 N N . LEU A 1 292 ? 18.316 -1.536 -13.963 1.00 87.00 292 LEU A N 1
ATOM 2326 C CA . LEU A 1 292 ? 19.439 -0.609 -14.077 1.00 87.00 292 LEU A CA 1
ATOM 2327 C C . LEU A 1 292 ? 20.583 -1.014 -13.133 1.00 87.00 292 LEU A C 1
ATOM 2329 O O . LEU A 1 292 ? 21.733 -1.063 -13.574 1.00 87.00 292 LEU A O 1
ATOM 2333 N N . ASP A 1 293 ? 20.278 -1.426 -11.897 1.00 86.69 293 ASP A N 1
ATOM 2334 C CA . ASP A 1 293 ? 21.281 -1.914 -10.934 1.00 86.69 293 ASP A CA 1
ATOM 2335 C C . ASP A 1 293 ? 22.010 -3.183 -11.414 1.00 86.69 293 ASP A C 1
ATOM 2337 O O . ASP A 1 293 ? 23.205 -3.357 -11.161 1.00 86.69 293 ASP A O 1
ATOM 2341 N N . ILE A 1 294 ? 21.309 -4.084 -12.112 1.00 83.81 294 ILE A N 1
ATOM 2342 C CA . ILE A 1 294 ? 21.871 -5.354 -12.606 1.00 83.81 294 ILE A CA 1
ATOM 2343 C C . ILE A 1 294 ? 22.204 -5.342 -14.102 1.00 83.81 294 ILE A C 1
ATOM 2345 O O . ILE A 1 294 ? 22.448 -6.411 -14.662 1.00 83.81 294 ILE A O 1
ATOM 2349 N N . LYS A 1 295 ? 22.236 -4.174 -14.764 1.00 87.50 295 LYS A N 1
ATOM 2350 C CA . LYS A 1 295 ? 22.309 -4.050 -16.236 1.00 87.50 295 LYS A CA 1
ATOM 2351 C C . LYS A 1 295 ? 23.373 -4.951 -16.872 1.00 87.50 295 LYS A C 1
ATOM 2353 O O . LYS A 1 295 ? 23.083 -5.659 -17.830 1.00 87.50 295 LYS A O 1
ATOM 2358 N N . LYS A 1 296 ? 24.593 -4.971 -16.322 1.00 85.69 296 LYS A N 1
ATOM 2359 C CA . LYS A 1 296 ? 25.713 -5.775 -16.854 1.00 85.69 296 LYS A CA 1
ATOM 2360 C C . LYS A 1 296 ? 25.444 -7.280 -16.773 1.00 85.69 296 LYS A C 1
ATOM 2362 O O . LYS A 1 296 ? 25.540 -7.972 -17.782 1.00 85.69 296 LYS A O 1
ATOM 2367 N N . ASP A 1 297 ? 25.074 -7.763 -15.589 1.00 83.19 297 ASP A N 1
ATOM 2368 C CA . ASP A 1 297 ? 24.786 -9.181 -15.343 1.00 83.19 297 ASP A CA 1
ATOM 2369 C C . ASP A 1 297 ? 23.560 -9.644 -16.145 1.00 83.19 297 ASP A C 1
ATOM 2371 O O . ASP A 1 297 ? 23.506 -10.768 -16.643 1.00 83.19 297 ASP A O 1
ATOM 2375 N N . PHE A 1 298 ? 22.576 -8.757 -16.298 1.00 83.69 298 PHE A N 1
ATOM 2376 C CA . PHE A 1 298 ? 21.357 -9.010 -17.052 1.00 83.69 298 PHE A CA 1
ATOM 2377 C C . PHE A 1 298 ? 21.611 -9.130 -18.559 1.00 83.69 298 PHE A C 1
ATOM 2379 O O . PHE A 1 298 ? 21.091 -10.052 -19.186 1.00 83.69 298 PHE A O 1
ATOM 2386 N N . LEU A 1 299 ? 22.427 -8.246 -19.142 1.00 85.81 299 LEU A N 1
ATOM 2387 C CA . LEU A 1 299 ? 22.798 -8.318 -20.560 1.00 85.81 299 LEU A CA 1
ATOM 2388 C C . LEU A 1 299 ? 23.637 -9.563 -20.876 1.00 85.81 299 LEU A C 1
ATOM 2390 O O . LEU A 1 299 ? 23.421 -10.196 -21.911 1.00 85.81 299 LEU A O 1
ATOM 2394 N N . LEU A 1 300 ? 24.538 -9.956 -19.970 1.00 83.69 300 LEU A N 1
ATOM 2395 C CA . LEU A 1 300 ? 25.280 -11.213 -20.092 1.00 83.69 300 LEU A CA 1
ATOM 2396 C C . LEU A 1 300 ? 24.322 -12.414 -20.135 1.00 83.69 300 LEU A C 1
ATOM 2398 O O . LEU A 1 300 ? 24.387 -13.219 -21.058 1.00 83.69 300 LEU A O 1
ATOM 2402 N N . ALA A 1 301 ? 23.361 -12.473 -19.208 1.00 81.81 301 ALA A N 1
ATOM 2403 C CA . ALA A 1 301 ? 22.356 -13.535 -19.179 1.00 81.81 301 ALA A CA 1
ATOM 2404 C C . ALA A 1 301 ? 21.442 -13.542 -20.420 1.00 81.81 301 ALA A C 1
ATOM 2406 O O . ALA A 1 301 ? 21.025 -14.611 -20.859 1.00 81.81 301 ALA A O 1
ATOM 2407 N N . CYS A 1 302 ? 21.128 -12.374 -20.994 1.00 83.25 302 CYS A N 1
ATOM 2408 C CA . CYS A 1 302 ? 20.388 -12.298 -22.258 1.00 83.25 302 CYS A CA 1
ATOM 2409 C C . CYS A 1 302 ? 21.204 -12.855 -23.431 1.00 83.25 302 CYS A C 1
ATOM 2411 O O . CYS A 1 302 ? 20.641 -13.529 -24.288 1.00 83.25 302 CYS A O 1
ATOM 2413 N N . THR A 1 303 ? 22.516 -12.599 -23.446 1.00 84.00 303 THR A N 1
ATOM 2414 C CA . THR A 1 303 ? 23.428 -13.061 -24.505 1.00 84.00 303 THR A CA 1
ATOM 2415 C C . THR A 1 303 ? 23.573 -14.583 -24.475 1.00 84.00 303 THR A C 1
ATOM 2417 O O . THR A 1 303 ? 23.499 -15.224 -25.519 1.00 84.00 303 THR A O 1
ATOM 2420 N N . ASP A 1 304 ? 23.704 -15.171 -23.282 1.00 81.44 304 ASP A N 1
ATOM 2421 C CA . ASP A 1 304 ? 23.806 -16.626 -23.094 1.00 81.44 304 ASP A CA 1
ATOM 2422 C C . ASP A 1 304 ? 22.558 -17.392 -23.582 1.00 81.44 304 ASP A C 1
ATOM 2424 O O . ASP A 1 304 ? 22.659 -18.551 -23.979 1.00 81.44 304 ASP A O 1
ATOM 2428 N N . GLU A 1 305 ? 21.383 -16.755 -23.554 1.00 77.31 305 GLU A N 1
ATOM 2429 C CA . GLU A 1 305 ? 20.086 -17.355 -23.912 1.00 77.31 305 GLU A CA 1
ATOM 2430 C C . GLU A 1 305 ? 19.544 -16.886 -25.274 1.00 77.31 305 GLU A C 1
ATOM 2432 O O . GLU A 1 305 ? 18.385 -17.162 -25.592 1.00 77.31 305 GLU A O 1
ATOM 2437 N N . ASP A 1 306 ? 20.353 -16.172 -26.065 1.00 82.81 306 ASP A N 1
ATOM 2438 C CA . ASP A 1 306 ? 19.960 -15.623 -27.374 1.00 82.81 306 ASP A CA 1
ATOM 2439 C C . ASP A 1 306 ? 18.654 -14.797 -27.301 1.00 82.81 306 ASP A C 1
ATOM 2441 O O . ASP A 1 306 ? 17.748 -14.883 -28.135 1.00 82.81 306 ASP A O 1
ATOM 2445 N N . ILE A 1 307 ? 18.508 -14.015 -26.225 1.00 82.88 307 ILE A N 1
ATOM 2446 C CA . ILE A 1 307 ? 17.364 -13.128 -26.018 1.00 82.88 307 ILE A CA 1
ATOM 2447 C C . ILE A 1 307 ? 17.682 -11.781 -26.653 1.00 82.88 307 ILE A C 1
ATOM 2449 O O . ILE A 1 307 ? 18.582 -11.077 -26.205 1.00 82.88 307 ILE A O 1
ATOM 2453 N N . GLU A 1 308 ? 16.876 -11.388 -27.640 1.00 85.88 308 GLU A N 1
ATOM 2454 C CA . GLU A 1 308 ? 16.926 -10.048 -28.226 1.00 85.88 308 GLU A CA 1
ATOM 2455 C C . GLU A 1 308 ? 16.760 -8.968 -27.142 1.00 85.88 308 GLU A C 1
ATOM 2457 O O . GLU A 1 308 ? 15.770 -8.952 -26.397 1.00 85.88 308 GLU A O 1
ATOM 2462 N N . THR A 1 309 ? 17.755 -8.086 -27.041 1.00 86.44 309 THR A N 1
ATOM 2463 C CA . THR A 1 309 ? 17.808 -7.000 -26.058 1.00 86.44 309 THR A CA 1
ATOM 2464 C C . THR A 1 309 ? 17.347 -5.680 -26.651 1.00 86.44 309 THR A C 1
ATOM 2466 O O . THR A 1 309 ? 17.403 -5.465 -27.859 1.00 86.44 309 THR A O 1
ATOM 2469 N N . ILE A 1 310 ? 16.927 -4.769 -25.776 1.00 88.81 310 ILE A N 1
ATOM 2470 C CA . ILE A 1 310 ? 16.701 -3.371 -26.145 1.00 88.81 310 ILE A CA 1
ATOM 2471 C C . ILE A 1 310 ? 18.025 -2.683 -26.521 1.00 88.81 310 ILE A C 1
ATOM 2473 O O . ILE A 1 310 ? 19.088 -3.087 -26.037 1.00 88.81 310 ILE A O 1
ATOM 2477 N N . ASP A 1 311 ? 17.952 -1.675 -27.390 1.00 89.94 311 ASP A N 1
ATOM 2478 C CA . ASP A 1 311 ? 19.116 -0.911 -27.851 1.00 89.94 311 ASP A CA 1
ATOM 2479 C C . ASP A 1 311 ? 19.563 0.157 -26.833 1.00 89.94 311 ASP A C 1
ATOM 2481 O O . ASP A 1 311 ? 18.936 0.353 -25.789 1.00 89.94 311 ASP A O 1
ATOM 2485 N N . ASP A 1 312 ? 20.684 0.832 -27.108 1.00 88.69 312 ASP A N 1
ATOM 2486 C CA . ASP A 1 312 ? 21.239 1.849 -26.203 1.00 88.69 312 ASP A CA 1
ATOM 2487 C C . ASP A 1 312 ? 20.279 3.032 -25.992 1.00 88.69 312 ASP A C 1
ATOM 2489 O O . ASP A 1 312 ? 20.162 3.539 -24.879 1.00 88.69 312 ASP A O 1
ATOM 2493 N N . ASN A 1 313 ? 19.518 3.414 -27.021 1.00 87.94 313 ASN A N 1
ATOM 2494 C CA . ASN A 1 313 ? 18.527 4.482 -26.920 1.00 87.94 313 ASN A CA 1
ATOM 2495 C C . ASN A 1 313 ? 17.343 4.078 -26.021 1.00 87.94 313 ASN A C 1
ATOM 2497 O O . ASN A 1 313 ? 16.886 4.867 -25.196 1.00 87.94 313 ASN A O 1
ATOM 2501 N N . ASP A 1 314 ? 16.858 2.844 -26.140 1.00 88.94 314 ASP A N 1
ATOM 2502 C CA . ASP A 1 314 ? 15.833 2.279 -25.264 1.00 88.94 314 ASP A CA 1
ATOM 2503 C C . ASP A 1 314 ? 16.328 2.226 -23.801 1.00 88.94 314 ASP A C 1
ATOM 2505 O O . ASP A 1 314 ? 15.544 2.479 -22.882 1.00 88.94 314 ASP A O 1
ATOM 2509 N N . TRP 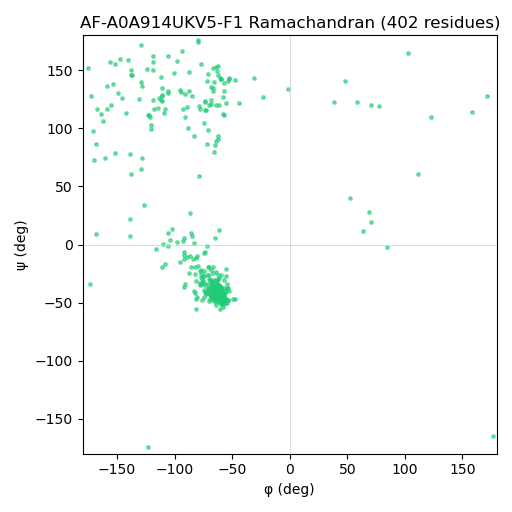A 1 315 ? 17.619 1.952 -23.560 1.00 90.75 315 TRP A N 1
ATOM 2510 C CA . TRP A 1 315 ? 18.220 2.037 -22.221 1.00 90.75 315 TRP A CA 1
ATOM 2511 C C . TRP A 1 315 ? 18.263 3.467 -21.674 1.00 90.75 315 TRP A C 1
ATOM 2513 O O . TRP A 1 315 ? 17.940 3.661 -20.500 1.00 90.75 315 TRP A O 1
ATOM 2523 N N . ASP A 1 316 ? 18.620 4.451 -22.499 1.00 87.81 316 ASP A N 1
ATOM 2524 C CA . ASP A 1 316 ? 18.648 5.865 -22.102 1.00 87.81 316 ASP A CA 1
ATOM 2525 C C . ASP A 1 316 ? 17.236 6.380 -21.762 1.00 87.81 316 ASP A C 1
ATOM 2527 O O . ASP A 1 316 ? 17.029 7.099 -20.775 1.00 87.81 316 ASP A O 1
ATOM 2531 N N . ILE A 1 317 ? 16.226 5.957 -22.534 1.00 84.56 317 ILE A N 1
ATOM 2532 C CA . ILE A 1 317 ? 14.813 6.236 -22.237 1.00 84.56 317 ILE A CA 1
ATOM 2533 C C . ILE A 1 317 ? 14.411 5.568 -20.919 1.00 84.56 317 ILE A C 1
ATOM 2535 O O . ILE A 1 317 ? 13.752 6.201 -20.092 1.00 84.56 317 ILE A O 1
ATOM 2539 N N . LEU A 1 318 ? 14.812 4.314 -20.690 1.00 86.75 318 LEU A N 1
ATOM 2540 C CA . LEU A 1 318 ? 14.493 3.585 -19.462 1.00 86.75 318 LEU A CA 1
ATOM 2541 C C . LEU A 1 318 ? 15.060 4.281 -18.219 1.00 86.75 318 LEU A C 1
ATOM 2543 O O . LEU A 1 318 ? 14.355 4.410 -17.217 1.00 86.75 318 LEU A O 1
ATOM 2547 N N . GLU A 1 319 ? 16.303 4.756 -18.293 1.00 88.62 319 GLU A N 1
ATOM 2548 C CA . GLU A 1 319 ? 16.943 5.529 -17.227 1.00 88.62 319 GLU A CA 1
ATOM 2549 C C . GLU A 1 319 ? 16.214 6.854 -16.981 1.00 88.62 319 GLU A C 1
ATOM 2551 O O . GLU A 1 319 ? 15.905 7.203 -15.839 1.00 88.62 319 GLU A O 1
ATOM 2556 N N . SER A 1 320 ? 15.854 7.564 -18.050 1.00 84.19 320 SER A N 1
ATOM 2557 C CA . SER A 1 320 ? 15.137 8.837 -17.950 1.00 84.19 320 SER A CA 1
ATOM 2558 C C . SER A 1 320 ? 13.741 8.669 -17.338 1.00 84.19 320 SER A C 1
ATOM 2560 O O . SER A 1 320 ? 13.346 9.431 -16.451 1.00 84.19 320 SER A O 1
ATOM 2562 N N . VAL A 1 321 ? 13.014 7.621 -17.737 1.00 82.06 321 VAL A N 1
ATOM 2563 C CA . VAL A 1 321 ? 11.729 7.247 -17.133 1.00 82.06 321 VAL A CA 1
ATOM 2564 C C . VAL A 1 321 ? 11.926 6.851 -15.669 1.00 82.06 321 VAL A C 1
ATOM 2566 O O . VAL A 1 321 ? 11.189 7.336 -14.816 1.00 82.06 321 VAL A O 1
ATOM 2569 N N . GLY A 1 322 ? 12.937 6.045 -15.337 1.00 83.19 322 GLY A N 1
ATOM 2570 C CA . GLY A 1 322 ? 13.271 5.701 -13.950 1.00 83.19 322 GLY A CA 1
ATOM 2571 C C . GLY A 1 322 ? 13.463 6.939 -13.068 1.00 83.19 322 GLY A C 1
ATOM 2572 O O . GLY A 1 322 ? 12.825 7.065 -12.019 1.00 83.19 322 GLY A O 1
ATOM 2573 N N . ASN A 1 323 ? 14.242 7.911 -13.547 1.00 84.12 323 ASN A N 1
ATOM 2574 C CA . ASN A 1 323 ? 14.481 9.182 -12.862 1.00 84.12 323 ASN A CA 1
ATOM 2575 C C . ASN A 1 323 ? 13.200 10.009 -12.668 1.00 84.12 323 ASN A C 1
ATOM 2577 O O . ASN A 1 323 ? 12.998 10.590 -11.598 1.00 84.12 323 ASN A O 1
ATOM 2581 N N . LEU A 1 324 ? 12.307 10.033 -13.661 1.00 82.69 324 LEU A N 1
ATOM 2582 C CA . LEU A 1 324 ? 11.010 10.708 -13.559 1.00 82.69 324 LEU A CA 1
ATOM 2583 C C . LEU A 1 324 ? 10.081 10.034 -12.537 1.00 82.69 324 LEU A C 1
ATOM 2585 O O . LEU A 1 324 ? 9.388 10.723 -11.788 1.00 82.69 324 LEU A O 1
ATOM 2589 N N . LEU A 1 325 ? 10.056 8.699 -12.492 1.00 81.31 325 LEU A N 1
ATOM 2590 C CA . LEU A 1 325 ? 9.190 7.934 -11.588 1.00 81.31 325 LEU A CA 1
ATOM 2591 C C . LEU A 1 325 ? 9.726 7.903 -10.145 1.00 81.31 325 LEU A C 1
ATOM 2593 O O . LEU A 1 325 ? 8.957 7.691 -9.203 1.00 81.31 325 LEU A O 1
ATOM 2597 N N . TYR A 1 326 ? 11.024 8.136 -9.942 1.00 84.81 326 TYR A N 1
ATOM 2598 C CA . TYR A 1 326 ? 11.668 8.037 -8.632 1.00 84.81 326 TYR A CA 1
ATOM 2599 C C . TYR A 1 326 ? 11.042 8.942 -7.545 1.00 84.81 326 TYR A C 1
ATOM 2601 O O . TYR A 1 326 ? 10.723 8.430 -6.463 1.00 84.81 326 TYR A O 1
ATOM 2609 N N . PRO A 1 327 ? 10.768 10.244 -7.783 1.00 85.81 327 PRO A N 1
ATOM 2610 C CA . PRO A 1 327 ? 10.052 11.080 -6.820 1.00 85.81 327 PRO A CA 1
ATOM 2611 C C . PRO A 1 327 ? 8.680 10.514 -6.434 1.00 85.81 327 PRO A C 1
ATOM 2613 O O . PRO A 1 327 ? 8.336 10.493 -5.253 1.00 85.81 327 PRO A O 1
ATOM 2616 N N . PHE A 1 328 ? 7.916 9.998 -7.400 1.00 83.94 328 PHE A N 1
ATOM 2617 C CA . PHE A 1 328 ? 6.596 9.409 -7.152 1.00 83.94 328 PHE A CA 1
ATOM 2618 C C . PHE A 1 328 ? 6.690 8.166 -6.277 1.00 83.94 328 PHE A C 1
ATOM 2620 O O . PHE A 1 328 ? 5.933 8.032 -5.314 1.00 83.94 328 PHE A O 1
ATOM 2627 N N . LYS A 1 329 ? 7.654 7.282 -6.561 1.00 83.38 329 LYS A N 1
ATOM 2628 C CA . LYS A 1 329 ? 7.941 6.107 -5.733 1.00 83.38 329 LYS A CA 1
ATOM 2629 C C . LYS A 1 329 ? 8.258 6.520 -4.296 1.00 83.38 329 LYS A C 1
ATOM 2631 O O . LYS A 1 329 ? 7.678 5.970 -3.362 1.00 83.38 329 LYS A O 1
ATOM 2636 N N . ARG A 1 330 ? 9.142 7.504 -4.112 1.00 86.50 330 ARG A N 1
ATOM 2637 C CA . ARG A 1 330 ? 9.545 7.988 -2.784 1.00 86.50 330 ARG A CA 1
ATOM 2638 C C . ARG A 1 330 ? 8.357 8.556 -2.005 1.00 86.50 330 ARG A C 1
ATOM 2640 O O . ARG A 1 330 ? 8.163 8.176 -0.855 1.00 86.50 330 ARG A O 1
ATOM 2647 N N . HIS A 1 331 ? 7.554 9.420 -2.622 1.00 87.88 331 HIS A N 1
ATOM 2648 C CA . HIS A 1 331 ? 6.374 9.992 -1.970 1.00 87.88 331 HIS A CA 1
ATOM 2649 C C . HIS A 1 331 ? 5.300 8.936 -1.681 1.00 87.88 331 HIS A C 1
ATOM 2651 O O . HIS A 1 331 ? 4.713 8.949 -0.606 1.00 87.88 331 HIS A O 1
ATOM 2657 N N . THR A 1 332 ? 5.111 7.958 -2.568 1.00 85.88 332 THR A N 1
ATOM 2658 C CA . THR A 1 332 ? 4.209 6.822 -2.320 1.00 85.88 332 THR A CA 1
ATOM 2659 C C . THR A 1 332 ? 4.624 6.031 -1.078 1.00 85.88 332 THR A C 1
ATOM 2661 O O . THR A 1 332 ? 3.770 5.725 -0.253 1.00 85.88 332 THR A O 1
ATOM 2664 N N . ILE A 1 333 ? 5.921 5.736 -0.913 1.00 85.00 333 ILE A N 1
ATOM 2665 C CA . ILE A 1 333 ? 6.447 5.021 0.266 1.00 85.00 333 ILE A CA 1
ATOM 2666 C C . ILE A 1 333 ? 6.174 5.807 1.551 1.00 85.00 333 ILE A C 1
ATOM 2668 O O . ILE A 1 333 ? 5.775 5.215 2.548 1.00 85.00 333 ILE A O 1
ATOM 2672 N N . VAL A 1 334 ? 6.363 7.130 1.523 1.00 89.44 334 VAL A N 1
ATOM 2673 C CA . VAL A 1 334 ? 6.077 7.995 2.679 1.00 89.44 334 VAL A CA 1
ATOM 2674 C C . VAL A 1 334 ? 4.588 7.964 3.034 1.00 89.44 334 VAL A C 1
ATOM 2676 O O . VAL A 1 334 ? 4.229 7.806 4.195 1.00 89.44 334 VAL A O 1
ATOM 2679 N N . LEU A 1 335 ? 3.706 8.057 2.037 1.00 88.31 335 LEU A N 1
ATOM 2680 C CA . LEU A 1 335 ? 2.255 8.058 2.256 1.00 88.31 335 LEU A CA 1
ATOM 2681 C C . LEU A 1 335 ? 1.696 6.698 2.709 1.00 88.31 335 LEU A C 1
ATOM 2683 O O . LEU A 1 335 ? 0.606 6.649 3.269 1.00 88.31 335 LEU A O 1
ATOM 2687 N N . GLN A 1 336 ? 2.438 5.611 2.486 1.00 86.44 336 GLN A N 1
ATOM 2688 C CA . GLN A 1 336 ? 2.095 4.252 2.923 1.00 86.44 336 GLN A CA 1
ATOM 2689 C C . GLN A 1 336 ? 2.680 3.887 4.297 1.00 86.44 336 GLN A C 1
ATOM 2691 O O . GLN A 1 336 ? 2.585 2.731 4.706 1.00 86.44 336 GLN A O 1
ATOM 2696 N N . GLY A 1 337 ? 3.314 4.835 4.995 1.00 86.69 337 GLY A N 1
ATOM 2697 C CA . GLY A 1 337 ? 3.824 4.615 6.344 1.00 86.69 337 GLY A CA 1
ATOM 2698 C C . GLY A 1 337 ? 2.721 4.242 7.340 1.00 86.69 337 GLY A C 1
ATOM 2699 O O . GLY A 1 337 ? 1.612 4.764 7.283 1.00 86.69 337 GLY A O 1
ATOM 2700 N N . ASP A 1 338 ? 3.046 3.349 8.273 1.00 85.56 338 ASP A N 1
ATOM 2701 C CA . ASP A 1 338 ? 2.152 2.857 9.332 1.00 85.56 338 ASP A CA 1
ATOM 2702 C C . ASP A 1 338 ? 2.630 3.224 10.749 1.00 85.56 338 ASP A C 1
ATOM 2704 O O . ASP A 1 338 ? 1.934 2.967 11.727 1.00 85.56 338 ASP A O 1
ATOM 2708 N N . LYS A 1 339 ? 3.809 3.849 10.864 1.00 87.44 339 LYS A N 1
ATOM 2709 C CA . LYS A 1 339 ? 4.448 4.232 12.140 1.00 87.44 339 LYS A CA 1
ATOM 2710 C C . LYS A 1 339 ? 4.395 5.727 12.444 1.00 87.44 339 LYS A C 1
ATOM 2712 O O . LYS A 1 339 ? 4.932 6.165 13.455 1.00 87.44 339 LYS A O 1
ATOM 2717 N N . TYR A 1 340 ? 3.829 6.524 11.547 1.00 89.81 340 TYR A N 1
ATOM 2718 C CA . TYR A 1 340 ? 3.744 7.976 11.670 1.00 89.81 340 TYR A CA 1
ATOM 2719 C C . TYR A 1 340 ? 2.507 8.493 10.928 1.00 89.81 340 TYR A C 1
ATOM 2721 O O . TYR A 1 340 ? 2.034 7.820 10.008 1.00 89.81 340 TYR A O 1
ATOM 2729 N N . PRO A 1 341 ? 1.963 9.663 11.310 1.00 88.38 341 PRO A N 1
ATOM 2730 C CA . PRO A 1 341 ? 0.876 10.296 10.569 1.00 88.38 341 PRO A CA 1
ATOM 2731 C C . PRO A 1 341 ? 1.270 10.544 9.108 1.00 88.38 341 PRO A C 1
ATOM 2733 O O . PRO A 1 341 ? 2.358 11.031 8.829 1.00 88.38 341 PRO A O 1
ATOM 2736 N N . THR A 1 342 ? 0.402 10.173 8.164 1.00 90.56 342 THR A N 1
ATOM 2737 C CA . THR A 1 342 ? 0.682 10.313 6.722 1.00 90.56 342 THR A CA 1
ATOM 2738 C C . THR A 1 342 ? -0.176 11.368 6.035 1.00 90.56 342 THR A C 1
ATOM 2740 O O . THR A 1 342 ? 0.179 11.848 4.957 1.00 90.56 342 THR A O 1
ATOM 2743 N N . ILE A 1 343 ? -1.299 11.759 6.643 1.00 86.50 343 ILE A N 1
ATOM 2744 C CA . ILE A 1 343 ? -2.250 12.705 6.047 1.00 86.50 343 ILE A CA 1
ATOM 2745 C C . ILE A 1 343 ? -1.639 14.101 5.858 1.00 86.50 343 ILE A C 1
ATOM 2747 O O . ILE A 1 343 ? -1.876 14.753 4.843 1.00 86.50 343 ILE A O 1
ATOM 2751 N N . ASP A 1 344 ? -0.788 14.534 6.784 1.00 86.56 344 ASP A N 1
ATOM 2752 C CA . ASP A 1 344 ? -0.048 15.796 6.732 1.00 86.56 344 ASP A CA 1
ATOM 2753 C C . ASP A 1 344 ? 1.061 15.790 5.667 1.00 86.56 344 ASP A C 1
ATOM 2755 O O . ASP A 1 344 ? 1.469 16.850 5.191 1.00 86.56 344 ASP A O 1
ATOM 2759 N N . HIS A 1 345 ? 1.497 14.613 5.212 1.00 89.19 345 HIS A N 1
ATOM 2760 C CA . HIS A 1 345 ? 2.463 14.469 4.124 1.00 89.19 345 HIS A CA 1
ATOM 2761 C C . HIS A 1 345 ? 1.836 14.517 2.726 1.00 89.19 345 HIS A C 1
ATOM 2763 O O . HIS A 1 345 ? 2.576 14.676 1.749 1.00 89.19 345 HIS A O 1
ATOM 2769 N N . VAL A 1 346 ? 0.506 14.425 2.597 1.00 86.50 346 VAL A N 1
ATOM 2770 C CA . VAL A 1 346 ? -0.191 14.442 1.296 1.00 86.50 346 VAL A CA 1
ATOM 2771 C C . VAL A 1 346 ? 0.083 15.746 0.550 1.00 86.50 346 VAL A C 1
ATOM 2773 O O . VAL A 1 346 ? 0.600 15.727 -0.568 1.00 86.50 346 VAL A O 1
ATOM 2776 N N . LEU A 1 347 ? -0.197 16.889 1.181 1.00 84.06 347 LEU A N 1
ATOM 2777 C CA . LEU A 1 347 ? -0.045 18.196 0.543 1.00 84.06 347 LEU A CA 1
ATOM 2778 C C . LEU A 1 347 ? 1.425 18.527 0.206 1.00 84.06 347 LEU A C 1
ATOM 2780 O O . LEU A 1 347 ? 1.694 18.854 -0.954 1.00 84.06 347 LEU A O 1
ATOM 2784 N N . PRO A 1 348 ? 2.399 18.383 1.131 1.00 88.94 348 PRO A N 1
ATOM 2785 C CA . PRO A 1 348 ? 3.815 18.538 0.801 1.00 88.94 348 PRO A CA 1
ATOM 2786 C C . PRO A 1 348 ? 4.269 17.631 -0.346 1.00 88.94 348 PRO A C 1
ATOM 2788 O O . PRO A 1 348 ? 5.028 18.075 -1.206 1.00 88.94 348 PRO A O 1
ATOM 2791 N N . SER A 1 349 ? 3.785 16.385 -0.400 1.00 89.06 349 SER A N 1
ATOM 2792 C CA . SER A 1 349 ? 4.131 15.449 -1.475 1.00 89.06 349 SER A CA 1
ATOM 2793 C C . SER A 1 349 ? 3.617 15.921 -2.832 1.00 89.06 349 SER A C 1
ATOM 2795 O O . SER A 1 349 ? 4.385 15.953 -3.792 1.00 89.06 349 SER A O 1
ATOM 2797 N N . LEU A 1 350 ? 2.356 16.353 -2.913 1.00 84.25 350 LEU A N 1
ATOM 2798 C CA . LEU A 1 350 ? 1.779 16.881 -4.151 1.00 84.25 350 LEU A CA 1
ATOM 2799 C C . LEU A 1 350 ? 2.522 18.131 -4.640 1.00 84.25 350 LEU A C 1
ATOM 2801 O O . LEU A 1 350 ? 2.840 18.234 -5.825 1.00 84.25 350 LEU A O 1
ATOM 2805 N N . LEU A 1 351 ? 2.827 19.069 -3.740 1.00 84.19 351 LEU A N 1
ATOM 2806 C CA . LEU A 1 351 ? 3.566 20.289 -4.082 1.00 84.19 351 LEU A CA 1
ATOM 2807 C C . LEU A 1 351 ? 4.989 19.972 -4.556 1.00 84.19 351 LEU A C 1
ATOM 2809 O O . LEU A 1 351 ? 5.438 20.496 -5.576 1.00 84.19 351 LEU A O 1
ATOM 2813 N N . GLN A 1 352 ? 5.694 19.082 -3.857 1.00 88.44 352 GLN A N 1
ATOM 2814 C CA . GLN A 1 352 ? 7.053 18.688 -4.225 1.00 88.44 352 GLN A CA 1
ATOM 2815 C C . GLN A 1 352 ? 7.094 17.983 -5.585 1.00 88.44 352 GLN A C 1
ATOM 2817 O O . GLN A 1 352 ? 7.990 18.251 -6.390 1.00 88.44 352 GLN A O 1
ATOM 2822 N N . LEU A 1 353 ? 6.123 17.113 -5.863 1.00 86.19 353 LEU A N 1
ATOM 2823 C CA . LEU A 1 353 ? 5.991 16.439 -7.153 1.00 86.19 353 LEU A CA 1
ATOM 2824 C C . LEU A 1 353 ? 5.731 17.437 -8.280 1.00 86.19 353 LEU A C 1
ATOM 2826 O O . LEU A 1 353 ? 6.429 17.401 -9.291 1.00 86.19 353 LEU A O 1
ATOM 2830 N N . GLN A 1 354 ? 4.811 18.381 -8.090 1.00 82.44 354 GLN A N 1
ATOM 2831 C CA . GLN A 1 354 ? 4.533 19.425 -9.078 1.00 82.44 354 GLN A CA 1
ATOM 2832 C C . GLN A 1 354 ? 5.765 20.300 -9.362 1.00 82.44 354 GLN A C 1
ATOM 2834 O O . GLN A 1 354 ? 6.065 20.602 -10.521 1.00 82.44 354 GLN A O 1
ATOM 2839 N N . LEU A 1 355 ? 6.519 20.667 -8.321 1.00 84.06 355 LEU A N 1
ATOM 2840 C CA . LEU A 1 355 ? 7.775 21.405 -8.464 1.00 84.06 355 LEU A CA 1
ATOM 2841 C C . LEU A 1 355 ? 8.820 20.599 -9.242 1.00 84.06 355 LEU A C 1
ATOM 2843 O O . LEU A 1 355 ? 9.504 21.155 -10.100 1.00 84.06 355 LEU A O 1
ATOM 2847 N N . ASN A 1 356 ? 8.943 19.299 -8.968 1.00 84.12 356 ASN A N 1
ATOM 2848 C CA . ASN A 1 356 ? 9.884 18.426 -9.669 1.00 84.12 356 ASN A CA 1
ATOM 2849 C C . ASN A 1 356 ? 9.520 18.286 -11.151 1.00 84.12 356 ASN A C 1
ATOM 2851 O O . ASN A 1 356 ? 10.386 18.464 -12.003 1.00 84.12 356 ASN A O 1
ATOM 2855 N N . LEU A 1 357 ? 8.244 18.060 -11.465 1.00 82.25 357 LEU A N 1
ATOM 2856 C CA . LEU A 1 357 ? 7.753 17.993 -12.844 1.00 82.25 357 LEU A CA 1
ATOM 2857 C C . LEU A 1 357 ? 8.001 19.304 -13.597 1.00 82.25 357 LEU A C 1
ATOM 2859 O O . LEU A 1 357 ? 8.492 19.289 -14.721 1.00 82.25 357 LEU A O 1
ATOM 2863 N N . THR A 1 358 ? 7.744 20.446 -12.954 1.00 78.62 358 THR A N 1
ATOM 2864 C CA . THR A 1 358 ? 8.013 21.771 -13.537 1.00 78.62 358 THR A CA 1
ATOM 2865 C C . THR A 1 358 ? 9.500 21.954 -13.848 1.00 78.62 358 THR A C 1
ATOM 2867 O O . THR A 1 358 ? 9.849 22.430 -14.926 1.00 78.62 358 THR A O 1
ATOM 2870 N N . LYS A 1 359 ? 10.394 21.537 -12.941 1.00 82.56 359 LYS A N 1
ATOM 2871 C CA . LYS A 1 359 ? 11.847 21.589 -13.176 1.00 82.56 359 LYS A CA 1
ATOM 2872 C C . LYS A 1 359 ? 12.270 20.710 -14.351 1.00 82.56 359 LYS A C 1
ATOM 2874 O O . LYS A 1 359 ? 13.093 21.152 -15.146 1.00 82.56 359 LYS A O 1
ATOM 2879 N N . ILE A 1 360 ? 11.704 19.508 -14.472 1.00 76.81 360 ILE A N 1
ATOM 2880 C CA . ILE A 1 360 ? 11.978 18.593 -15.590 1.00 76.81 360 ILE A CA 1
ATOM 2881 C C . ILE A 1 360 ? 11.538 19.237 -16.908 1.00 76.81 360 ILE A C 1
ATOM 2883 O O . ILE A 1 360 ? 12.346 19.350 -17.822 1.00 76.81 360 ILE A O 1
ATOM 2887 N N . LEU A 1 361 ? 10.323 19.790 -16.969 1.00 72.31 361 LEU A N 1
ATOM 2888 C CA . LEU A 1 361 ? 9.822 20.498 -18.155 1.00 72.31 361 LEU A CA 1
ATOM 2889 C C . LEU A 1 361 ? 10.695 21.695 -18.556 1.00 72.31 361 LEU A C 1
ATOM 2891 O O . LEU A 1 361 ? 10.914 21.935 -19.741 1.00 72.31 361 LEU A O 1
ATOM 2895 N N . MET A 1 362 ? 11.213 22.441 -17.577 1.00 73.00 362 MET A N 1
ATOM 2896 C CA . MET A 1 362 ? 12.129 23.558 -17.830 1.00 73.00 362 MET A CA 1
ATOM 2897 C C . MET A 1 362 ? 13.515 23.092 -18.303 1.00 73.00 362 MET A C 1
ATOM 2899 O O . MET A 1 362 ? 14.144 23.774 -19.111 1.00 73.00 362 MET A O 1
ATOM 2903 N N . ALA A 1 363 ? 13.999 21.946 -17.818 1.00 71.44 363 ALA A N 1
ATOM 2904 C CA . ALA A 1 363 ? 15.291 21.377 -18.198 1.00 71.44 363 ALA A CA 1
ATOM 2905 C C . ALA A 1 363 ? 15.256 20.678 -19.572 1.00 71.44 363 ALA A C 1
ATOM 2907 O O . ALA A 1 363 ? 16.238 20.728 -20.314 1.00 71.44 363 ALA A O 1
ATOM 2908 N N . GLU A 1 364 ? 14.126 20.067 -19.937 1.00 62.19 364 GLU A N 1
ATOM 2909 C CA . GLU A 1 364 ? 13.973 19.239 -21.140 1.00 62.19 364 GLU A CA 1
ATOM 2910 C C . GLU A 1 364 ? 13.627 19.996 -22.426 1.00 62.19 364 GLU A C 1
ATOM 2912 O O . GLU A 1 364 ? 13.469 19.373 -23.476 1.00 62.19 364 GLU A O 1
ATOM 2917 N N . MET A 1 365 ? 13.687 21.333 -22.436 1.00 51.34 365 MET A N 1
ATOM 2918 C CA . MET A 1 365 ? 13.702 22.122 -23.684 1.00 51.34 365 MET A CA 1
ATOM 2919 C C . MET A 1 365 ? 14.929 21.830 -24.594 1.00 51.34 365 MET A C 1
ATOM 2921 O O . MET A 1 365 ? 15.193 22.588 -25.529 1.00 51.34 365 MET A O 1
ATOM 2925 N N . LYS A 1 366 ? 15.704 20.759 -24.337 1.00 41.84 366 LYS A N 1
ATOM 2926 C CA . LYS A 1 366 ? 16.951 20.410 -25.035 1.00 41.84 366 LYS A CA 1
ATOM 2927 C C . LYS A 1 366 ? 17.204 18.925 -25.378 1.00 41.84 366 LYS A C 1
ATOM 2929 O O . LYS A 1 366 ? 18.293 18.678 -25.888 1.00 41.84 366 LYS A O 1
ATOM 2934 N N . GLY A 1 367 ? 16.303 17.942 -25.202 1.00 46.25 367 GLY A N 1
ATOM 2935 C CA . GLY A 1 367 ? 16.697 16.589 -25.671 1.00 46.25 367 GLY A CA 1
ATOM 2936 C C . GLY A 1 367 ? 15.733 15.400 -25.682 1.00 46.25 367 GLY A C 1
ATOM 2937 O O . GLY A 1 367 ? 15.847 14.598 -26.602 1.00 46.25 367 GLY A O 1
ATOM 2938 N N . ALA A 1 368 ? 14.788 15.252 -24.750 1.00 52.28 368 ALA A N 1
ATOM 2939 C CA . ALA A 1 368 ? 13.951 14.045 -24.678 1.00 52.28 368 ALA A CA 1
ATOM 2940 C C . ALA A 1 368 ? 12.461 14.390 -24.825 1.00 52.28 368 ALA A C 1
ATOM 2942 O O . ALA A 1 368 ? 11.806 14.820 -23.883 1.00 52.28 368 ALA A O 1
ATOM 2943 N N . VAL A 1 369 ? 11.916 14.212 -26.033 1.00 58.97 369 VAL A N 1
ATOM 2944 C CA . VAL A 1 369 ? 10.527 14.589 -26.372 1.00 58.97 369 VAL A CA 1
ATOM 2945 C C . VAL A 1 369 ? 9.493 13.813 -25.540 1.00 58.97 369 VAL A C 1
ATOM 2947 O O . VAL A 1 369 ? 8.419 14.332 -25.242 1.00 58.97 369 VAL A O 1
ATOM 2950 N N . THR A 1 370 ? 9.812 12.585 -25.134 1.00 61.00 370 THR A N 1
ATOM 2951 C CA . THR A 1 370 ? 8.888 11.683 -24.437 1.00 61.00 370 THR A CA 1
ATOM 2952 C C . THR A 1 370 ? 8.780 11.926 -22.942 1.00 61.00 370 THR A C 1
ATOM 2954 O O . THR A 1 370 ? 7.672 11.953 -22.409 1.00 61.00 370 THR A O 1
ATOM 2957 N N . VAL A 1 371 ? 9.894 12.175 -22.257 1.00 65.94 371 VAL A N 1
ATOM 2958 C CA . VAL A 1 371 ? 9.888 12.455 -20.813 1.00 65.94 371 VAL A CA 1
ATOM 2959 C C . VAL A 1 371 ? 9.170 13.776 -20.531 1.00 65.94 371 VAL A C 1
ATOM 2961 O O . VAL A 1 371 ? 8.360 13.840 -19.605 1.00 65.94 371 VAL A O 1
ATOM 2964 N N . ALA A 1 372 ? 9.327 14.770 -21.408 1.00 64.38 372 ALA A N 1
ATOM 2965 C CA . ALA A 1 372 ? 8.639 16.049 -21.297 1.00 64.38 372 ALA A CA 1
ATOM 2966 C C . ALA A 1 372 ? 7.120 15.886 -21.453 1.00 64.38 372 ALA A C 1
ATOM 2968 O O . ALA A 1 372 ? 6.352 16.481 -20.698 1.00 64.38 372 ALA A O 1
ATOM 2969 N N . ALA A 1 373 ? 6.666 15.035 -22.378 1.00 68.00 373 ALA A N 1
ATOM 2970 C CA . ALA A 1 373 ? 5.245 14.743 -22.559 1.00 68.00 373 ALA A CA 1
ATOM 2971 C C . ALA A 1 373 ? 4.638 14.046 -21.325 1.00 68.00 373 ALA A C 1
ATOM 2973 O O . ALA A 1 373 ? 3.568 14.441 -20.850 1.00 68.00 373 ALA A O 1
ATOM 2974 N N . ILE A 1 374 ? 5.346 13.062 -20.759 1.00 68.19 374 ILE A N 1
ATOM 2975 C CA . ILE A 1 374 ? 4.940 12.348 -19.537 1.00 68.19 374 ILE A CA 1
ATOM 2976 C C . ILE A 1 374 ? 4.937 13.311 -18.341 1.00 68.19 374 ILE A C 1
ATOM 2978 O O . ILE A 1 374 ? 3.985 13.333 -17.557 1.00 68.19 374 ILE A O 1
ATOM 2982 N N . ALA A 1 375 ? 5.946 14.174 -18.220 1.00 66.38 375 ALA A N 1
ATOM 2983 C CA . ALA A 1 375 ? 6.020 15.172 -17.161 1.00 66.38 375 ALA A CA 1
ATOM 2984 C C . ALA A 1 375 ? 4.894 16.217 -17.268 1.00 66.38 375 ALA A C 1
ATOM 2986 O O . ALA A 1 375 ? 4.297 16.586 -16.255 1.00 66.38 375 ALA A O 1
ATOM 2987 N N . GLN A 1 376 ? 4.551 16.654 -18.483 1.00 70.38 376 GLN A N 1
ATOM 2988 C CA . GLN A 1 376 ? 3.482 17.624 -18.734 1.00 70.38 376 GLN A CA 1
ATOM 2989 C C . GLN A 1 376 ? 2.102 17.036 -18.432 1.00 70.38 376 GLN A C 1
ATOM 2991 O O . GLN A 1 376 ? 1.289 17.676 -17.759 1.00 70.38 376 GLN A O 1
ATOM 2996 N N . SER A 1 377 ? 1.850 15.804 -18.884 1.00 71.81 377 SER A N 1
ATOM 2997 C CA . SER A 1 377 ? 0.616 15.077 -18.580 1.00 71.81 377 SER A CA 1
ATOM 2998 C C . SER A 1 377 ? 0.477 14.858 -17.070 1.00 71.81 377 SER A C 1
ATOM 3000 O O . SER A 1 377 ? -0.543 15.253 -16.500 1.00 71.81 377 SER A O 1
ATOM 3002 N N . SER A 1 378 ? 1.542 14.394 -16.406 1.00 70.31 378 SER A N 1
ATOM 3003 C CA . SER A 1 378 ? 1.577 14.229 -14.946 1.00 70.31 378 SER A CA 1
ATOM 3004 C C . SER A 1 378 ? 1.279 15.534 -14.215 1.00 70.31 378 SER A C 1
ATOM 3006 O O . SER A 1 378 ? 0.458 15.552 -13.306 1.00 70.31 378 SER A O 1
ATOM 3008 N N . ALA A 1 379 ? 1.899 16.648 -14.616 1.00 66.62 379 ALA A N 1
ATOM 3009 C CA . ALA A 1 379 ? 1.695 17.938 -13.960 1.00 66.62 379 ALA A CA 1
ATOM 3010 C C . ALA A 1 379 ? 0.240 18.411 -14.084 1.00 66.62 379 ALA A C 1
ATOM 3012 O O . ALA A 1 379 ? -0.336 18.904 -13.115 1.00 66.62 379 ALA A O 1
ATOM 3013 N N . SER A 1 380 ? -0.371 18.214 -15.257 1.00 71.94 380 SER A N 1
ATOM 3014 C CA . SER A 1 380 ? -1.767 18.584 -15.498 1.00 71.94 380 SER A CA 1
ATOM 3015 C C . SER A 1 380 ? -2.755 17.759 -14.668 1.00 71.94 380 SER A C 1
ATOM 3017 O O . SER A 1 380 ? -3.735 18.308 -14.160 1.00 71.94 380 SER A O 1
ATOM 3019 N N . GLU A 1 381 ? -2.499 16.458 -14.496 1.00 69.62 381 GLU A N 1
ATOM 3020 C CA . GLU A 1 381 ? -3.328 15.592 -13.657 1.00 69.62 381 GLU A CA 1
ATOM 3021 C C . GLU A 1 381 ? -3.125 15.904 -12.171 1.00 69.62 381 GLU A C 1
ATOM 3023 O O . GLU A 1 381 ? -4.115 16.050 -11.455 1.00 69.62 381 GLU A O 1
ATOM 3028 N N . LEU A 1 382 ? -1.883 16.144 -11.726 1.00 70.12 382 LEU A N 1
ATOM 3029 C CA . LEU A 1 382 ? -1.600 16.524 -10.338 1.00 70.12 382 LEU A CA 1
ATOM 3030 C C . LEU A 1 382 ? -2.289 17.830 -9.951 1.00 70.12 382 LEU A C 1
ATOM 3032 O O . LEU A 1 382 ? -2.766 17.945 -8.830 1.00 70.12 382 LEU A O 1
ATOM 3036 N N . SER A 1 383 ? -2.372 18.818 -10.844 1.00 69.44 383 SER A N 1
ATOM 3037 C CA . SER A 1 383 ? -3.087 20.065 -10.546 1.00 69.44 383 SER A CA 1
ATOM 3038 C C . SER A 1 383 ? -4.600 19.852 -10.381 1.00 69.44 383 SER A C 1
ATOM 3040 O O . SER A 1 383 ? -5.217 20.462 -9.501 1.00 69.44 383 SER A O 1
ATOM 3042 N N . LYS A 1 384 ? -5.210 18.947 -11.161 1.00 69.50 384 LYS A N 1
ATOM 3043 C CA . LYS A 1 384 ? -6.616 18.535 -10.964 1.00 69.50 384 LYS A CA 1
ATOM 3044 C C . LYS A 1 384 ? -6.792 17.790 -9.642 1.00 69.50 384 LYS A C 1
ATOM 3046 O O . LYS A 1 384 ? -7.771 17.986 -8.928 1.00 69.50 384 LYS A O 1
ATOM 3051 N N . GLU A 1 385 ? -5.826 16.952 -9.297 1.00 65.38 385 GLU A N 1
ATOM 3052 C CA . GLU A 1 385 ? -5.862 16.184 -8.063 1.00 65.38 385 GLU A CA 1
ATOM 3053 C C . GLU A 1 385 ? -5.634 17.064 -6.836 1.00 65.38 385 GLU A C 1
ATOM 3055 O O . GLU A 1 385 ? -6.365 16.927 -5.870 1.00 65.38 385 GLU A O 1
ATOM 3060 N N . GLN A 1 386 ? -4.714 18.028 -6.874 1.00 63.47 386 GLN A N 1
ATOM 3061 C CA . GLN A 1 386 ? -4.522 19.028 -5.820 1.00 63.47 386 GLN A CA 1
ATOM 3062 C C . GLN A 1 386 ? -5.800 19.816 -5.564 1.00 63.47 386 GLN A C 1
ATOM 3064 O O . GLN A 1 386 ? -6.190 19.983 -4.418 1.00 63.47 386 GLN A O 1
ATOM 3069 N N . THR A 1 387 ? -6.475 20.270 -6.618 1.00 59.41 387 THR A N 1
ATOM 3070 C CA . THR A 1 387 ? -7.744 20.998 -6.482 1.00 59.41 387 THR A CA 1
ATOM 3071 C C . THR A 1 387 ? -8.841 20.108 -5.900 1.00 59.41 387 THR A C 1
ATOM 3073 O O . THR A 1 387 ? -9.489 20.517 -4.943 1.00 59.41 387 THR A O 1
ATOM 3076 N N . SER A 1 388 ? -8.987 18.864 -6.364 1.00 61.50 388 SER A N 1
ATOM 3077 C CA . SER A 1 388 ? -9.927 17.898 -5.770 1.00 61.50 388 SER A CA 1
ATOM 3078 C C . SER A 1 388 ? -9.580 17.535 -4.319 1.00 61.50 388 SER A C 1
ATOM 3080 O O . SER A 1 388 ? -10.470 17.437 -3.482 1.00 61.50 388 SER A O 1
ATOM 3082 N N . SER A 1 389 ? -8.296 17.345 -4.016 1.00 59.97 389 SER A N 1
ATOM 3083 C CA . SER A 1 389 ? -7.784 16.913 -2.710 1.00 59.97 389 SER A CA 1
ATOM 3084 C C . SER A 1 389 ? -7.848 18.029 -1.684 1.00 59.97 389 SER A C 1
ATOM 3086 O O . SER A 1 389 ? -8.179 17.783 -0.535 1.00 59.97 389 SER A O 1
ATOM 3088 N N . LEU A 1 390 ? -7.556 19.266 -2.086 1.00 57.78 390 LEU A N 1
ATOM 3089 C CA . LEU A 1 390 ? -7.730 20.443 -1.241 1.00 57.78 390 LEU A CA 1
ATOM 3090 C C . LEU A 1 390 ? -9.211 20.716 -0.991 1.00 57.78 390 LEU A C 1
ATOM 3092 O O . LEU A 1 390 ? -9.562 21.083 0.120 1.00 57.78 390 LEU A O 1
ATOM 3096 N N . VAL A 1 391 ? -10.088 20.480 -1.972 1.00 56.88 391 VAL A N 1
ATOM 3097 C CA . VAL A 1 391 ? -11.542 20.564 -1.767 1.00 56.88 391 VAL A CA 1
ATOM 3098 C C . VAL A 1 391 ? -12.039 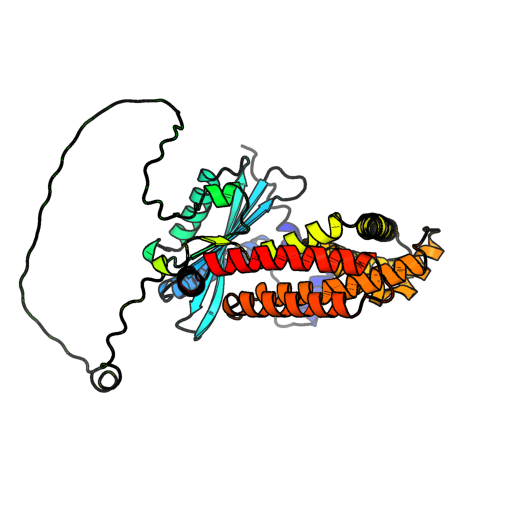19.456 -0.832 1.00 56.88 391 VAL A C 1
ATOM 3100 O O . VAL A 1 391 ? -12.890 19.723 0.010 1.00 56.88 391 VAL A O 1
ATOM 3103 N N . SER A 1 392 ? -11.505 18.232 -0.923 1.00 54.47 392 SER A N 1
ATOM 3104 C CA . SER A 1 392 ? -11.917 17.121 -0.054 1.00 54.47 392 SER A CA 1
ATOM 3105 C C . SER A 1 392 ? -11.315 17.184 1.351 1.00 54.47 392 SER A C 1
ATOM 3107 O O . SER A 1 392 ? -11.957 16.755 2.303 1.00 54.47 392 SER A O 1
ATOM 3109 N N . LEU A 1 393 ? -10.077 17.667 1.492 1.00 52.22 393 LEU A N 1
ATOM 3110 C CA . LEU A 1 393 ? -9.368 17.747 2.772 1.00 52.22 393 LEU A CA 1
ATOM 3111 C C . LEU A 1 393 ? -9.602 19.078 3.486 1.00 52.22 393 LEU A C 1
ATOM 3113 O O . LEU A 1 393 ? -9.633 19.132 4.705 1.00 52.22 393 LEU A O 1
ATOM 3117 N N . PHE A 1 394 ? -9.749 20.170 2.750 1.00 56.78 394 PHE A N 1
ATOM 3118 C CA . PHE A 1 394 ? -9.877 21.503 3.331 1.00 56.78 394 PHE A CA 1
ATOM 3119 C C . PHE A 1 394 ? -10.970 22.312 2.610 1.00 56.78 394 PHE A C 1
ATOM 3121 O O . PHE A 1 394 ? -10.678 23.371 2.045 1.00 56.78 394 PHE A O 1
ATOM 3128 N N . PRO A 1 395 ? -12.234 21.843 2.623 1.00 51.00 395 PRO A N 1
ATOM 3129 C CA . PRO A 1 395 ? -13.359 22.522 1.983 1.00 51.00 395 PRO A CA 1
ATOM 3130 C C . PRO A 1 395 ? -13.484 23.986 2.430 1.00 51.00 395 PRO A C 1
ATOM 3132 O O . PRO A 1 395 ? -13.671 24.864 1.589 1.00 51.00 395 PRO A O 1
ATOM 3135 N N . ASP A 1 396 ? -13.263 24.274 3.717 1.00 43.38 396 ASP A N 1
ATOM 3136 C CA . ASP A 1 396 ? -13.298 25.639 4.257 1.00 43.38 396 ASP A CA 1
ATOM 3137 C C . ASP A 1 396 ? -12.118 26.504 3.775 1.00 43.38 396 ASP A C 1
ATOM 3139 O O . ASP A 1 396 ? -12.298 27.678 3.448 1.00 43.38 396 ASP A O 1
ATOM 3143 N N . LEU A 1 397 ? -10.913 25.931 3.644 1.00 43.03 397 LEU A N 1
ATOM 3144 C CA . LEU A 1 397 ? -9.749 26.637 3.093 1.00 43.03 397 LEU A CA 1
ATOM 3145 C C . LEU A 1 397 ? -9.982 27.000 1.622 1.00 43.03 397 LEU A C 1
ATOM 3147 O O . LEU A 1 397 ? -9.636 28.099 1.191 1.00 43.03 397 LEU A O 1
ATOM 3151 N N . MET A 1 398 ? -10.606 26.103 0.856 1.00 47.31 398 MET A N 1
ATOM 3152 C CA . MET A 1 398 ? -10.949 26.354 -0.543 1.00 47.31 398 MET A CA 1
ATOM 3153 C C . MET A 1 398 ? -12.074 27.380 -0.688 1.00 47.31 398 MET A C 1
ATOM 3155 O O . MET A 1 398 ? -11.976 28.247 -1.556 1.00 47.31 398 MET A O 1
ATOM 3159 N N . ALA A 1 399 ? -13.081 27.356 0.190 1.00 46.28 399 ALA A N 1
ATOM 3160 C CA . ALA A 1 399 ? -14.109 28.395 0.245 1.00 46.28 399 ALA A CA 1
ATOM 3161 C C . ALA A 1 399 ? -13.502 29.777 0.553 1.00 46.28 399 ALA A C 1
ATOM 3163 O O . ALA A 1 399 ? -13.874 30.770 -0.069 1.00 46.28 399 ALA A O 1
ATOM 3164 N N . MET A 1 400 ? -12.505 29.844 1.443 1.00 36.72 400 MET A N 1
ATOM 3165 C CA . MET A 1 400 ? -11.768 31.080 1.737 1.00 36.72 400 MET A CA 1
ATOM 3166 C C . MET A 1 400 ? -10.888 31.560 0.573 1.00 36.72 400 MET A C 1
ATOM 3168 O O . MET A 1 400 ? -10.729 32.767 0.392 1.00 36.72 400 MET A O 1
ATOM 3172 N N . VAL A 1 401 ? -10.313 30.643 -0.211 1.00 38.69 401 VAL A N 1
ATOM 3173 C CA . VAL A 1 401 ? -9.509 30.973 -1.402 1.00 38.69 401 VAL A CA 1
ATOM 3174 C C . VAL A 1 401 ? -10.389 31.435 -2.566 1.00 38.69 401 VAL A C 1
ATOM 3176 O O . VAL A 1 401 ? -9.978 32.324 -3.299 1.00 38.69 401 VAL A O 1
ATOM 3179 N N . GLN A 1 402 ? -11.592 30.878 -2.723 1.00 37.88 402 GLN A N 1
ATOM 3180 C CA . GLN A 1 402 ? -12.555 31.269 -3.764 1.00 37.88 402 GLN A CA 1
ATOM 3181 C C . GLN A 1 402 ? -13.339 32.550 -3.432 1.00 37.88 402 GLN A C 1
ATOM 3183 O O . GLN A 1 402 ? -13.916 33.160 -4.328 1.00 37.88 402 GLN A O 1
ATOM 3188 N N . ALA A 1 403 ? -13.373 32.961 -2.160 1.00 38.47 403 ALA A N 1
ATOM 3189 C CA . ALA A 1 403 ? -14.001 34.205 -1.707 1.00 38.47 403 ALA A CA 1
ATOM 3190 C C . ALA A 1 403 ? -13.100 35.455 -1.852 1.00 38.47 403 ALA A C 1
ATOM 3192 O O . ALA A 1 403 ? -13.511 36.551 -1.464 1.00 38.47 403 ALA A O 1
ATOM 3193 N N . LYS A 1 404 ? -11.886 35.300 -2.391 1.00 33.50 404 LYS A N 1
ATOM 3194 C CA . LYS A 1 404 ? -10.976 36.379 -2.802 1.00 33.50 404 LYS A CA 1
ATOM 3195 C C . LYS A 1 404 ? -10.841 36.394 -4.315 1.00 33.50 404 LYS A C 1
ATOM 3197 O O . LYS A 1 404 ? -10.673 37.514 -4.846 1.00 33.50 404 LYS A O 1
#

Sequence (404 aa):
MEELDSSEEATCLLLNFINNLFFREFVTTTQPCFTLPSSRAKVRDLIFELHEETLISVKHHLRGAQKVAVILDLWTQAGYKYGYLGVFASFLSPLTKDLEVLLLGVRPLNHPHSAKRIQACANNILNEFGLDQRKISRILTDGASNILKAYKLDVIENGSGSDDDKDEDGKVIENALTKHTSHPGDPNLDLSYDEESIIQEIKSDEVEEVNFSRVFPLRLDCYSHHLMRLLANVVDHDLQTRELRKKVFAMVWKLKSKSTAVQALVAQKIKCMLLSASMRWNSFSIVVDHLLDIKKDFLLACTDEDIETIDDNDWDILESVGNLLYPFKRHTIVLQGDKYPTIDHVLPSLLQLQLNLTKILMAEMKGAVTVAAIAQSSASELSKEQTSSLVSLFPDLMAMVQAK

Foldseek 3Di:
DDDDDPVVVVVVVVLCLLVDPVSQVVCCVVPVPDDRDPHSVVVVVVVVVVVVVVLVVLLVQLV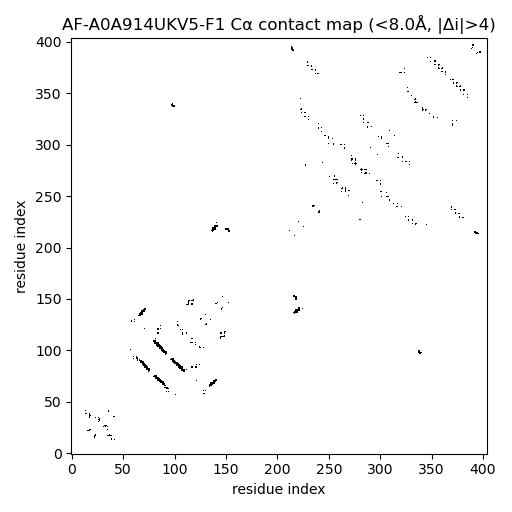QFQAWAKEWDWDDDPPDQKIKIWIWTWGQGPVVSFIAIGTQDIDIQGPPLALVSSLVVRVVSCVSSPNDPNRYQAYEYQPPPRVCVNQPFPPVDPDDDDDDDDDDDDDDDDDDDDDDDDDDDDDDDDDDDDPPPPPVPPPDDPPPPPPCCVFFTRYDYQLLSVLVVLVVVLQCPQPLSVVLLVLLVVLLVVLLVDDDDLSVVVNVLSVVLVVVLVVDVVSLLSSLVVCVVCVVSSVVSCVVVVHDDDDPVSNVVSVLSNVLCVLSVVLSVQCPDRGHDNLVSSLVSLVVNLVVLVVCLVVPPDDDPRSVSSSVSSNVVSVVVNVVVCCNNGVPVVVVVVVD

Solvent-accessible surface area (backbone atoms only — not comparable to full-atom values): 24027 Å² total; per-residue (Å²): 144,86,87,86,64,84,72,54,65,73,57,41,62,66,53,50,45,64,73,34,65,69,54,47,50,51,44,43,71,76,38,70,88,56,82,76,67,91,45,59,66,59,51,52,52,51,50,52,52,51,46,53,55,47,51,54,50,52,43,52,56,59,66,64,32,78,48,28,34,35,37,49,48,75,49,68,47,88,97,54,76,43,29,36,40,36,38,28,42,36,31,59,32,76,84,79,73,42,52,42,66,42,80,75,46,75,43,81,39,63,68,75,74,42,24,69,57,53,44,51,55,52,50,51,56,36,52,77,61,69,57,50,74,91,36,47,63,33,36,35,28,71,64,48,74,38,56,39,65,46,51,58,74,83,68,87,67,89,63,93,76,89,82,88,81,90,77,91,84,85,82,91,85,84,87,80,90,80,90,88,77,91,88,91,87,93,86,89,84,88,85,90,81,93,67,71,89,76,57,78,84,78,77,87,73,89,72,73,79,74,62,55,75,80,46,31,59,54,53,41,68,34,60,53,55,50,57,53,49,52,51,49,52,36,48,63,69,37,66,66,58,39,52,50,49,52,54,51,53,51,50,53,55,58,48,61,77,51,83,52,75,72,38,41,55,52,25,46,53,49,48,54,49,49,51,58,30,71,76,36,96,61,30,65,59,56,48,43,52,53,47,63,75,38,41,70,66,50,51,52,52,27,60,78,66,74,48,88,72,82,54,74,66,57,49,53,50,48,51,52,50,38,62,65,44,44,63,55,54,54,46,38,56,56,52,66,46,66,75,50,89,28,76,82,48,48,61,59,42,54,52,51,49,44,53,51,31,51,50,49,51,69,64,40,84,75,78,49,76,62,62,37,52,39,34,50,50,44,41,57,51,49,55,55,45,48,54,53,46,41,44,52,59,31,40,66,60,45,54,58,61,72,74,106

pLDDT: mean 70.73, std 22.15, range [20.78, 96.44]

Mean predicted aligned error: 14.85 Å